Protein AF-A0A959EZW5-F1 (afdb_monomer)

pLDDT: mean 83.93, std 15.07, range [25.44, 98.38]

Sequence (424 aa):
MQKSFFSDKIDLNIELDPSTSFPLYSEQEKILELVMNYLPLPYSISEFGCGKKCSLIIKKLIDLGIPAYALERGMIIERDLSPEALRQTNPQKRPHALTVENVLYHHLDLDDEMLRALLKEAGITVNAQRKVIRTGSYRVSNGKTNQFVQARSHIFTLVYFWDPKAEEVKQLVIDPTLDRDEFFHLSQLRKYLQSSESLIFTAPLLGEFRLDEAFLTEAQYKSFRRLTGHEHLSELSPEDHRSFVRRLTGAAEDGIGDPQTWTYANNLPPRNKELYSFLKIQTGAGNPFSAWVHEIIEARVNLQEERILPLIARIRQKEQEINLRQLIRMDARWAEEKLKPLKR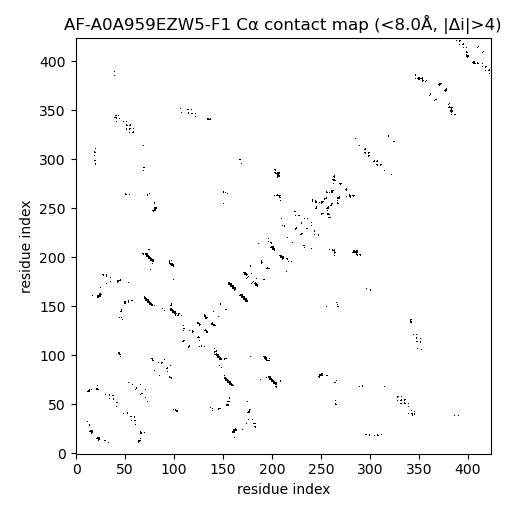LVNVLSTSISTRELADRLRNDERLYEHIQHKRGLNLLYGFSFRLRERIETLARISRNEQGEIDAAALNPRYIQATIECIK

Structure (mmCIF, N/CA/C/O backbone):
data_AF-A0A959EZW5-F1
#
_entry.id   AF-A0A959EZW5-F1
#
loop_
_atom_site.group_PDB
_atom_site.id
_atom_site.type_symbol
_atom_site.label_atom_id
_atom_site.label_alt_id
_atom_site.label_comp_id
_atom_site.label_asym_id
_atom_site.label_entity_id
_atom_site.label_seq_id
_atom_site.pdbx_PDB_ins_code
_atom_site.Cartn_x
_atom_site.Cartn_y
_atom_site.Cartn_z
_atom_site.occupancy
_atom_site.B_iso_or_equiv
_atom_site.auth_seq_id
_atom_site.auth_comp_id
_atom_site.auth_asym_id
_atom_site.auth_atom_id
_atom_site.pdbx_PDB_model_num
ATOM 1 N N . MET A 1 1 ? -28.748 18.783 -35.665 1.00 33.06 1 MET A N 1
ATOM 2 C CA . MET A 1 1 ? -28.736 18.666 -34.192 1.00 33.06 1 MET A CA 1
ATOM 3 C C . MET A 1 1 ? -27.435 17.968 -33.800 1.00 33.06 1 MET A C 1
ATOM 5 O O . MET A 1 1 ? -27.358 16.747 -33.843 1.00 33.06 1 MET A O 1
ATOM 9 N N . GLN A 1 2 ? -26.364 18.740 -33.592 1.00 25.70 2 GLN A N 1
ATOM 10 C CA . GLN A 1 2 ? -25.048 18.214 -33.216 1.00 25.70 2 GLN A CA 1
ATOM 11 C C . GLN A 1 2 ? -25.128 17.713 -31.772 1.00 25.70 2 GLN A C 1
ATOM 13 O O . GLN A 1 2 ? -25.297 18.509 -30.851 1.00 25.70 2 GLN A O 1
ATOM 18 N N . LYS A 1 3 ? -25.053 16.394 -31.574 1.00 25.44 3 LYS A N 1
ATOM 19 C CA . LYS A 1 3 ? -24.795 15.837 -30.246 1.00 25.44 3 LYS A CA 1
ATOM 20 C C . LYS A 1 3 ? -23.375 16.245 -29.856 1.00 25.44 3 LYS A C 1
ATOM 22 O O . LYS A 1 3 ? -22.434 15.993 -30.600 1.00 25.44 3 LYS A O 1
ATOM 27 N N . SER A 1 4 ? -23.246 16.921 -28.721 1.00 28.03 4 SER A N 1
ATOM 28 C CA . SER A 1 4 ? -21.967 17.178 -28.066 1.00 28.03 4 SER A CA 1
ATOM 29 C C . SER A 1 4 ? -21.317 15.832 -27.729 1.00 28.03 4 SER A C 1
ATOM 31 O O . SER A 1 4 ? -21.804 15.117 -26.860 1.00 28.03 4 SER A O 1
ATOM 33 N N . PHE A 1 5 ? -20.258 15.468 -28.454 1.00 31.81 5 PHE A N 1
ATOM 34 C CA . PHE A 1 5 ? -19.507 14.215 -28.281 1.00 31.81 5 PHE A CA 1
ATOM 35 C C . PHE A 1 5 ? -18.398 14.309 -27.211 1.00 31.81 5 PHE A C 1
ATOM 37 O O . PHE A 1 5 ? -17.643 13.363 -27.024 1.00 31.81 5 PHE A O 1
ATOM 44 N N . PHE A 1 6 ? -18.312 15.425 -26.479 1.00 29.98 6 PHE A N 1
ATOM 45 C CA . PHE A 1 6 ? -17.397 15.615 -25.348 1.00 29.98 6 PHE A CA 1
ATOM 46 C C . PHE A 1 6 ? -18.208 15.725 -24.053 1.00 29.98 6 PHE A C 1
ATOM 48 O O . PHE A 1 6 ? -18.435 16.822 -23.545 1.00 29.98 6 PHE A O 1
ATOM 55 N N . SER A 1 7 ? -18.712 14.593 -23.559 1.00 31.48 7 SER A N 1
ATOM 56 C CA . SER A 1 7 ? -19.581 14.539 -22.374 1.00 31.48 7 SER A CA 1
ATOM 57 C C . SER A 1 7 ? -18.987 13.796 -21.180 1.00 31.48 7 SER A C 1
ATOM 59 O O . SER A 1 7 ? -19.666 13.716 -20.169 1.00 31.48 7 SER A O 1
ATOM 61 N N . ASP A 1 8 ? -17.740 13.335 -21.219 1.00 36.16 8 ASP A N 1
ATOM 62 C CA . ASP A 1 8 ? -17.118 12.739 -20.032 1.00 36.16 8 ASP A CA 1
ATOM 63 C C . ASP A 1 8 ? -15.983 13.646 -19.563 1.00 36.16 8 ASP A C 1
ATOM 65 O O . ASP A 1 8 ? -14.794 13.359 -19.707 1.00 36.16 8 ASP A O 1
ATOM 69 N N . LYS A 1 9 ? -16.351 14.813 -19.018 1.00 40.12 9 LYS A N 1
ATOM 70 C CA . LYS A 1 9 ? -15.441 15.480 -18.083 1.00 40.12 9 LYS A CA 1
ATOM 71 C C . LYS A 1 9 ? -15.252 14.491 -16.940 1.00 40.12 9 LYS A C 1
ATOM 73 O O . LYS A 1 9 ? -16.234 14.154 -16.289 1.00 40.12 9 LYS A O 1
ATOM 78 N N . ILE A 1 10 ? -14.019 14.036 -16.717 1.00 49.53 10 ILE A N 1
ATOM 79 C CA . ILE A 1 10 ? -13.673 13.296 -15.503 1.00 49.53 10 ILE A CA 1
ATOM 80 C C . ILE A 1 10 ? -14.078 14.194 -14.335 1.00 49.53 10 ILE A C 1
ATOM 82 O O . ILE A 1 10 ? -13.431 15.210 -14.074 1.00 49.53 10 ILE A O 1
ATOM 86 N N . ASP A 1 11 ? -15.191 13.857 -13.694 1.00 58.31 11 ASP A N 1
ATOM 87 C CA . ASP A 1 11 ? -15.604 14.505 -12.469 1.00 58.31 11 ASP A CA 1
ATOM 88 C C . ASP A 1 11 ? -14.568 14.154 -11.401 1.00 58.31 11 ASP A C 1
ATOM 90 O O . ASP A 1 11 ? -14.291 12.986 -11.131 1.00 58.31 11 ASP A O 1
ATOM 94 N N . LEU A 1 12 ? -13.920 15.183 -10.864 1.00 69.25 12 LEU A N 1
ATOM 95 C CA . LEU A 1 12 ? -12.853 15.029 -9.881 1.00 69.25 12 LEU A CA 1
ATOM 96 C C . LEU A 1 12 ? -13.401 14.921 -8.455 1.00 69.25 12 LEU A C 1
ATOM 98 O O . LEU A 1 12 ? -12.624 14.639 -7.544 1.00 69.25 12 LEU A O 1
ATOM 102 N N . ASN A 1 13 ? -14.700 15.157 -8.257 1.00 82.56 13 ASN A N 1
ATOM 103 C CA . ASN A 1 13 ? -15.317 15.126 -6.941 1.00 82.56 13 ASN A CA 1
ATOM 104 C C . ASN A 1 13 ? -15.636 13.686 -6.550 1.00 82.56 13 ASN A C 1
ATOM 106 O O . ASN A 1 13 ? -16.373 13.009 -7.252 1.00 82.56 13 ASN A O 1
ATOM 110 N N . ILE A 1 14 ? -15.098 13.214 -5.432 1.00 91.00 14 ILE A N 1
ATOM 111 C CA . ILE A 1 14 ? -15.492 11.930 -4.849 1.00 91.00 14 ILE A CA 1
ATOM 112 C C . ILE A 1 14 ? -16.666 12.175 -3.908 1.00 91.00 14 ILE A C 1
ATOM 114 O O . ILE A 1 14 ? -16.575 13.034 -3.029 1.00 91.00 14 ILE A O 1
ATOM 118 N N . GLU A 1 15 ? -17.758 11.435 -4.087 1.00 95.38 15 GLU A N 1
ATOM 119 C CA . GLU A 1 15 ? -18.887 11.499 -3.159 1.00 95.38 15 GLU A CA 1
ATOM 120 C C . GLU A 1 15 ? -18.533 10.844 -1.817 1.00 95.38 15 GLU A C 1
ATOM 122 O O . GLU A 1 15 ? -17.960 9.751 -1.758 1.00 95.38 15 GLU A O 1
ATOM 127 N N . LEU A 1 16 ? -18.877 11.530 -0.727 1.00 96.56 16 LEU A N 1
ATOM 128 C CA . LEU A 1 16 ? -18.594 11.104 0.641 1.00 96.56 16 LEU A CA 1
ATOM 129 C C . LEU A 1 16 ? -19.902 10.937 1.418 1.00 96.56 16 LEU A C 1
ATOM 131 O O . LEU A 1 16 ? -20.840 11.715 1.242 1.00 96.56 16 LEU A O 1
ATOM 135 N N . ASP A 1 17 ? -19.935 9.967 2.327 1.00 96.44 17 ASP A N 1
ATOM 136 C CA . ASP A 1 17 ? -20.990 9.841 3.325 1.00 96.44 17 ASP A CA 1
ATOM 137 C C . ASP A 1 17 ? -21.029 11.111 4.197 1.00 96.44 17 ASP A C 1
ATOM 139 O O . ASP A 1 17 ? -20.001 11.504 4.755 1.00 96.44 17 ASP A O 1
ATOM 143 N N . PRO A 1 18 ? -22.185 11.780 4.337 1.00 93.31 18 PRO A N 1
ATOM 144 C CA . PRO A 1 18 ? -22.266 13.066 5.027 1.00 93.31 18 PRO A CA 1
ATOM 145 C C . PRO A 1 18 ? -21.940 12.974 6.523 1.00 93.31 18 PRO A C 1
ATOM 147 O O . PRO A 1 18 ? -21.460 13.952 7.098 1.00 93.31 18 PRO A O 1
ATOM 150 N N . SER A 1 19 ? -22.174 11.819 7.150 1.00 93.25 19 SER A N 1
ATOM 151 C CA . SER A 1 19 ? -21.991 11.636 8.590 1.00 93.25 19 SER A CA 1
ATOM 152 C C . SER A 1 19 ? -20.523 11.339 8.920 1.00 93.25 19 SER A C 1
ATOM 154 O O . SER A 1 19 ? -19.925 12.004 9.763 1.00 93.25 19 SER A O 1
ATOM 156 N N . THR A 1 20 ? -19.914 10.378 8.222 1.00 95.06 20 THR A N 1
ATOM 157 C CA . THR A 1 20 ? -18.547 9.889 8.489 1.00 95.06 20 THR A CA 1
ATOM 158 C C . THR A 1 20 ? -17.473 10.518 7.607 1.00 95.06 20 THR A C 1
ATOM 160 O O . THR A 1 20 ? -16.292 10.405 7.913 1.00 95.06 20 THR A O 1
ATOM 163 N N . SER A 1 21 ? -17.857 11.174 6.508 1.00 95.25 21 SER A N 1
ATOM 164 C CA . SER A 1 21 ? -16.968 11.608 5.418 1.00 95.25 21 SER A CA 1
ATOM 165 C C . SER A 1 21 ? -16.173 10.481 4.738 1.00 95.25 21 SER A C 1
ATOM 167 O O . SER A 1 21 ? -15.229 10.771 3.999 1.00 95.25 21 SER A O 1
ATOM 169 N N . PHE A 1 22 ? -16.519 9.208 4.956 1.00 97.75 22 PHE A N 1
ATOM 170 C CA . PHE A 1 22 ? -15.940 8.112 4.179 1.00 97.75 22 PHE A CA 1
ATOM 171 C C . PHE A 1 22 ? -16.402 8.185 2.724 1.00 97.75 22 PHE A C 1
ATOM 173 O O . PHE A 1 22 ? -17.552 8.548 2.479 1.00 97.75 22 PHE A O 1
ATOM 180 N N . PRO A 1 23 ? -15.551 7.839 1.743 1.00 98.00 23 PRO A N 1
ATOM 181 C CA . PRO A 1 23 ? -16.001 7.699 0.366 1.00 98.00 23 PRO A CA 1
ATOM 182 C C . PRO A 1 23 ? -17.133 6.674 0.267 1.00 98.00 23 PRO A C 1
ATOM 184 O O . PRO A 1 23 ? -17.123 5.650 0.955 1.00 98.00 23 PRO A O 1
ATOM 187 N N . LEU A 1 24 ? -18.111 6.939 -0.597 1.00 97.94 24 LEU A N 1
ATOM 188 C CA . LEU A 1 24 ? -19.165 5.965 -0.871 1.00 97.94 24 LEU A CA 1
ATOM 189 C C . LEU A 1 24 ? -18.590 4.765 -1.628 1.00 97.94 24 LEU A C 1
ATOM 191 O O . LEU A 1 24 ? -17.743 4.921 -2.508 1.00 97.94 24 LEU A O 1
ATOM 195 N N . TYR A 1 25 ? -19.070 3.559 -1.324 1.00 97.75 25 TYR A N 1
ATOM 196 C CA . TYR A 1 25 ? -18.604 2.328 -1.974 1.00 97.75 25 TYR A CA 1
ATOM 197 C C . TYR A 1 25 ? -18.788 2.352 -3.504 1.00 97.75 25 TYR A C 1
ATOM 199 O O . TYR A 1 25 ? -17.965 1.810 -4.242 1.00 97.75 25 TYR A O 1
ATOM 207 N N . SER A 1 26 ? -19.807 3.062 -4.004 1.00 96.19 26 SER A N 1
ATOM 208 C CA . SER A 1 26 ? -20.025 3.291 -5.439 1.00 96.19 26 SER A CA 1
ATOM 209 C C . SER A 1 26 ? -18.895 4.062 -6.133 1.00 96.19 26 SER A C 1
ATOM 211 O O . SER A 1 26 ? -18.744 3.942 -7.345 1.00 96.19 26 SER A O 1
ATOM 213 N N . GLU A 1 27 ? -18.072 4.807 -5.390 1.00 95.56 27 GLU A N 1
ATOM 214 C CA . GLU A 1 27 ? -16.983 5.623 -5.941 1.00 95.56 27 GLU A CA 1
ATOM 215 C C . GLU A 1 27 ? -15.679 4.835 -6.160 1.00 95.56 27 GLU A C 1
ATOM 217 O O . GLU A 1 27 ? -14.708 5.391 -6.677 1.00 95.56 27 GLU A O 1
ATOM 222 N N . GLN A 1 28 ? -15.617 3.547 -5.790 1.00 94.75 28 GLN A N 1
ATOM 223 C CA . GLN A 1 28 ? -14.379 2.754 -5.844 1.00 94.75 28 GLN A CA 1
ATOM 224 C C . GLN A 1 28 ? -13.727 2.743 -7.240 1.00 94.75 28 GLN A C 1
ATOM 226 O O . GLN A 1 28 ? -12.528 2.995 -7.366 1.00 94.75 28 GLN A O 1
ATOM 231 N N . GLU A 1 29 ? -14.506 2.535 -8.307 1.00 90.38 29 GLU A N 1
ATOM 232 C CA . GLU A 1 29 ? -13.980 2.479 -9.679 1.00 90.38 29 GLU A CA 1
ATOM 233 C C . GLU A 1 29 ? -13.438 3.842 -10.128 1.00 90.38 29 GLU A C 1
ATOM 235 O O . GLU A 1 29 ? -12.368 3.931 -10.736 1.00 90.38 29 GLU A O 1
ATOM 240 N N . LYS A 1 30 ? -14.140 4.922 -9.766 1.00 87.81 30 LYS A N 1
ATOM 241 C CA . LYS A 1 30 ? -13.741 6.304 -10.057 1.00 87.81 30 LYS A CA 1
ATOM 242 C C . LYS A 1 30 ? -12.444 6.664 -9.337 1.00 87.81 30 LYS A C 1
ATOM 244 O O . LYS A 1 30 ? -11.526 7.219 -9.945 1.00 87.81 30 LYS A O 1
ATOM 249 N N . ILE A 1 31 ? -12.330 6.313 -8.054 1.00 91.00 31 ILE A N 1
ATOM 250 C CA . ILE A 1 31 ? -11.112 6.528 -7.265 1.00 91.00 31 ILE A CA 1
ATOM 251 C C . ILE A 1 31 ? -9.948 5.743 -7.864 1.00 91.00 31 ILE A C 1
ATOM 253 O O . ILE A 1 31 ? -8.863 6.308 -7.995 1.00 91.00 31 ILE A O 1
ATOM 257 N N . LEU A 1 32 ? -10.150 4.482 -8.260 1.00 88.38 32 LEU A N 1
ATOM 258 C CA . LEU A 1 32 ? -9.106 3.673 -8.892 1.00 88.38 32 LEU A CA 1
ATOM 259 C C . LEU A 1 32 ? -8.664 4.262 -10.234 1.00 88.38 32 LEU A C 1
ATOM 261 O O . LEU A 1 32 ? -7.474 4.295 -10.538 1.00 88.38 32 LEU A O 1
ATOM 265 N N . GLU A 1 33 ? -9.591 4.787 -11.028 1.00 79.81 33 GLU A N 1
ATOM 266 C CA . GLU A 1 33 ? -9.261 5.447 -12.286 1.00 79.81 33 GLU A CA 1
ATOM 267 C C . GLU A 1 33 ? -8.431 6.722 -12.059 1.00 79.81 33 GLU A C 1
ATOM 269 O O . GLU A 1 33 ? -7.393 6.921 -12.694 1.00 79.81 33 GLU A O 1
ATOM 274 N N . LEU A 1 34 ? -8.822 7.573 -11.107 1.00 80.81 34 LEU A N 1
ATOM 275 C CA . LEU A 1 34 ? -8.074 8.783 -10.733 1.00 80.81 34 LEU A CA 1
ATOM 276 C C . LEU A 1 34 ? -6.707 8.450 -10.117 1.00 80.81 34 LEU A C 1
ATOM 278 O O . LEU A 1 34 ? -5.702 9.088 -10.448 1.00 80.81 34 LEU A O 1
ATOM 282 N N . VAL A 1 35 ? -6.709 7.426 -9.265 1.00 81.94 35 VAL A N 1
ATOM 283 C CA . VAL A 1 35 ? -5.657 6.454 -8.968 1.00 81.94 35 VAL A CA 1
ATOM 284 C C . VAL A 1 35 ? -4.526 6.344 -9.992 1.00 81.94 35 VAL A C 1
ATOM 286 O O . VAL A 1 35 ? -3.445 6.942 -9.923 1.00 81.94 35 VAL A O 1
ATOM 289 N N . MET A 1 36 ? -4.872 5.524 -10.978 1.00 77.12 36 MET A N 1
ATOM 290 C CA . MET A 1 36 ? -4.064 5.001 -12.066 1.00 77.12 36 MET A CA 1
ATOM 291 C C . MET A 1 36 ? -3.732 6.045 -13.115 1.00 77.12 36 MET A C 1
ATOM 293 O O . MET A 1 36 ? -2.694 5.961 -13.776 1.00 77.12 36 MET A O 1
ATOM 297 N N . ASN A 1 37 ? -4.579 7.065 -13.229 1.00 68.50 37 ASN A N 1
ATOM 298 C CA . ASN A 1 37 ? -4.253 8.253 -13.979 1.00 68.50 37 ASN A CA 1
ATOM 299 C C . ASN A 1 37 ? -3.119 8.991 -13.263 1.00 68.50 37 ASN A C 1
ATOM 301 O O . ASN A 1 37 ? -2.051 9.160 -13.841 1.00 68.50 37 ASN A O 1
ATOM 305 N N . TYR A 1 38 ? -3.310 9.425 -12.014 1.00 63.53 38 TYR A N 1
ATOM 306 C CA . TYR A 1 38 ? -2.389 10.367 -11.368 1.00 63.53 38 TYR A CA 1
ATOM 307 C C . TYR A 1 38 ? -1.029 9.809 -11.011 1.00 63.53 38 TYR A C 1
ATOM 309 O O . TYR A 1 38 ? -0.089 10.579 -10.852 1.00 63.53 38 TYR A O 1
ATOM 317 N N . LEU A 1 39 ? -0.922 8.505 -10.828 1.00 64.44 39 LEU A N 1
ATOM 318 C CA . LEU A 1 39 ? 0.314 7.913 -10.379 1.00 64.44 39 LEU A CA 1
ATOM 319 C C . LEU A 1 39 ? 1.052 7.351 -11.590 1.00 64.44 39 LEU A C 1
ATOM 321 O O . LEU A 1 39 ? 0.740 6.240 -12.018 1.00 64.44 39 LEU A O 1
ATOM 325 N N . PRO A 1 40 ? 2.052 8.082 -12.130 1.00 53.28 40 PRO A N 1
ATOM 326 C CA . PRO A 1 40 ? 2.777 7.719 -13.336 1.00 53.28 40 PRO A CA 1
ATOM 327 C C . PRO A 1 40 ? 3.797 6.585 -13.078 1.00 53.28 40 PRO A C 1
ATOM 329 O O . PRO A 1 40 ? 4.939 6.640 -13.505 1.00 53.28 40 PRO A O 1
ATOM 332 N N . LEU A 1 41 ? 3.342 5.527 -12.414 1.00 51.31 41 LEU A N 1
ATOM 333 C CA . LEU A 1 41 ? 3.893 4.185 -12.297 1.00 51.31 41 LEU A CA 1
ATOM 334 C C . LEU A 1 41 ? 5.251 4.020 -11.603 1.00 51.31 41 LEU A C 1
ATOM 336 O O . LEU A 1 41 ? 6.329 4.350 -12.096 1.00 51.31 41 LEU A O 1
ATOM 340 N N . PRO A 1 42 ? 5.189 3.239 -10.521 1.00 49.94 42 PRO A N 1
ATOM 341 C CA . PRO A 1 42 ? 5.979 2.019 -10.468 1.00 49.94 42 PRO A CA 1
ATOM 342 C C . PRO A 1 42 ? 5.102 0.782 -10.203 1.00 49.94 42 PRO A C 1
ATOM 344 O O . PRO A 1 42 ? 5.593 -0.220 -9.682 1.00 49.94 42 PRO A O 1
ATOM 347 N N . TYR A 1 43 ? 3.808 0.820 -10.548 1.00 55.72 43 TYR A N 1
ATOM 348 C CA . TYR A 1 43 ? 2.887 -0.265 -10.193 1.00 55.72 43 TYR A CA 1
ATOM 349 C C . TYR A 1 43 ? 3.172 -1.589 -10.891 1.00 55.72 43 TYR A C 1
ATOM 351 O O . TYR A 1 43 ? 3.011 -2.636 -10.287 1.00 55.72 43 TYR A O 1
ATOM 359 N N . SER A 1 44 ? 3.719 -1.575 -12.105 1.00 58.22 44 SER A N 1
ATOM 360 C CA . SER A 1 44 ? 4.083 -2.813 -12.799 1.00 58.22 44 SER A CA 1
ATOM 361 C C . SER A 1 44 ? 5.266 -3.563 -12.186 1.00 58.22 44 SER A C 1
ATOM 363 O O . SER A 1 44 ? 5.380 -4.769 -12.372 1.00 58.22 44 SER A O 1
ATOM 365 N N . ILE A 1 45 ? 6.147 -2.878 -11.451 1.00 74.12 45 ILE A N 1
ATOM 366 C CA . ILE A 1 45 ? 7.364 -3.486 -10.901 1.00 74.12 45 ILE A CA 1
ATOM 367 C C . ILE A 1 45 ? 7.126 -3.824 -9.435 1.00 74.12 45 ILE A C 1
ATOM 369 O O . ILE A 1 45 ? 7.417 -3.019 -8.550 1.00 74.12 45 ILE A O 1
ATOM 373 N N . SER A 1 46 ? 6.602 -5.013 -9.162 1.00 78.44 46 SER A N 1
ATOM 374 C CA . SER A 1 46 ? 6.307 -5.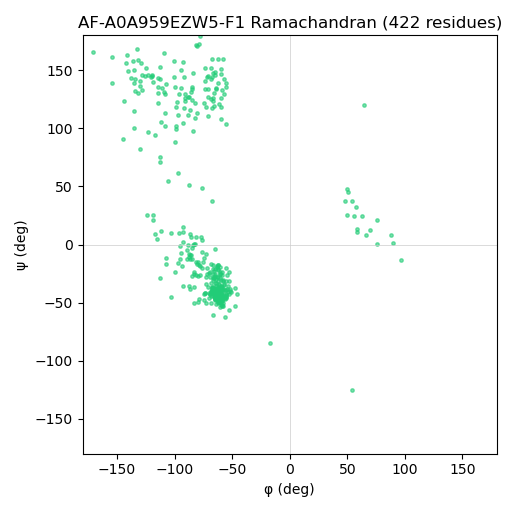462 -7.797 1.00 78.44 46 SER A CA 1
ATOM 375 C C . SER A 1 46 ? 7.550 -5.627 -6.909 1.00 78.44 46 SER A C 1
ATOM 377 O O . SER A 1 46 ? 7.456 -5.433 -5.704 1.00 78.44 46 SER A O 1
ATOM 379 N N . GLU A 1 47 ? 8.736 -5.863 -7.484 1.00 75.38 47 GLU A N 1
ATOM 380 C CA . GLU A 1 47 ? 9.980 -6.141 -6.738 1.00 75.38 47 GLU A CA 1
ATOM 381 C C . GLU A 1 47 ? 10.427 -5.040 -5.763 1.00 75.38 47 GLU A C 1
ATOM 383 O O . GLU A 1 47 ? 11.148 -5.319 -4.803 1.00 75.38 47 GLU A O 1
ATOM 388 N N . PHE A 1 48 ? 10.058 -3.778 -6.009 1.00 80.12 48 PHE A N 1
ATOM 389 C CA . PHE A 1 48 ? 10.613 -2.653 -5.261 1.00 80.12 48 PHE A CA 1
ATOM 390 C C . PHE A 1 48 ? 9.591 -1.575 -4.923 1.00 80.12 48 PHE A C 1
ATOM 392 O O . PHE A 1 48 ? 8.684 -1.255 -5.691 1.00 80.12 48 PHE A O 1
ATOM 399 N N . GLY A 1 49 ? 9.838 -0.919 -3.788 1.00 84.19 49 GLY A N 1
ATOM 400 C CA . GLY A 1 49 ? 9.244 0.374 -3.472 1.00 84.19 49 GLY A CA 1
ATOM 401 C C . GLY A 1 49 ? 7.778 0.337 -3.053 1.00 84.19 49 GLY A C 1
ATOM 402 O O . GLY A 1 49 ? 7.145 1.381 -3.138 1.00 84.19 49 GLY A O 1
ATOM 403 N N . CYS A 1 50 ? 7.251 -0.797 -2.583 1.00 88.88 50 CYS A N 1
ATOM 404 C CA . CYS A 1 50 ? 5.878 -0.928 -2.072 1.00 88.88 50 CYS A CA 1
ATOM 405 C C . CYS A 1 50 ? 5.500 0.196 -1.086 1.00 88.88 50 CYS A C 1
ATOM 407 O O . CYS A 1 50 ? 4.584 0.966 -1.358 1.00 88.88 50 CYS A O 1
ATOM 409 N N . GLY A 1 51 ? 6.304 0.434 -0.041 1.00 90.06 51 GLY A N 1
ATOM 410 C CA . GLY A 1 51 ? 6.042 1.521 0.917 1.00 90.06 51 GLY A CA 1
ATOM 411 C C . GLY A 1 51 ? 6.072 2.929 0.303 1.00 90.06 51 GLY A C 1
ATOM 412 O O . GLY A 1 51 ? 5.319 3.805 0.724 1.00 90.06 51 GLY A O 1
ATOM 413 N N . LYS A 1 52 ? 6.890 3.144 -0.739 1.00 89.06 52 LYS A N 1
ATOM 414 C CA . LYS A 1 52 ? 6.956 4.420 -1.477 1.00 89.06 52 LYS A CA 1
ATOM 415 C C . LYS A 1 52 ? 5.728 4.616 -2.366 1.00 89.06 52 LYS A C 1
ATOM 417 O O . LYS A 1 52 ? 5.187 5.713 -2.410 1.00 89.06 52 LYS A O 1
ATOM 422 N N . LYS A 1 53 ? 5.275 3.558 -3.044 1.00 88.69 53 LYS A N 1
ATOM 423 C CA . LYS A 1 53 ? 4.035 3.557 -3.836 1.00 88.69 53 LYS A CA 1
ATOM 424 C C . LYS A 1 53 ? 2.830 3.852 -2.956 1.00 88.69 53 LYS A C 1
ATOM 426 O O . LYS A 1 53 ? 2.053 4.734 -3.291 1.00 88.69 53 LYS A O 1
ATOM 431 N N . CYS A 1 54 ? 2.752 3.199 -1.799 1.00 92.69 54 CYS A N 1
ATOM 432 C CA . CYS A 1 54 ? 1.736 3.465 -0.790 1.00 92.69 54 CYS A CA 1
ATOM 433 C C . CYS A 1 54 ? 1.727 4.950 -0.370 1.00 92.69 54 CYS A C 1
ATOM 435 O O . CYS A 1 54 ? 0.675 5.579 -0.404 1.00 92.69 54 CYS A O 1
ATOM 437 N N . SER A 1 55 ? 2.889 5.573 -0.110 1.00 92.56 55 SER A N 1
ATOM 438 C CA . SER A 1 55 ? 2.952 7.023 0.169 1.00 92.56 55 SER A CA 1
ATOM 439 C C . SER A 1 55 ? 2.389 7.892 -0.964 1.00 92.56 55 SER A C 1
ATOM 441 O O . SER A 1 55 ? 1.720 8.889 -0.695 1.00 92.56 55 SER A O 1
ATOM 443 N N . LEU A 1 56 ? 2.653 7.535 -2.226 1.00 90.56 56 LEU A N 1
ATOM 444 C CA . LEU A 1 56 ? 2.127 8.274 -3.375 1.00 90.56 56 LEU A CA 1
ATOM 445 C C . LEU A 1 56 ? 0.607 8.098 -3.524 1.00 90.56 56 LEU A C 1
ATOM 447 O O . LEU A 1 56 ? -0.087 9.086 -3.765 1.00 90.56 56 LEU A O 1
ATOM 451 N N . ILE A 1 57 ? 0.096 6.872 -3.346 1.00 92.50 57 ILE A N 1
ATOM 452 C CA . ILE A 1 57 ? -1.346 6.578 -3.348 1.00 92.50 57 ILE A CA 1
ATOM 453 C C . ILE A 1 57 ? -2.039 7.387 -2.254 1.00 92.50 57 ILE A C 1
ATOM 455 O O . ILE A 1 57 ? -2.961 8.136 -2.555 1.00 92.50 57 ILE A O 1
ATOM 459 N N . ILE A 1 58 ? -1.558 7.310 -1.010 1.00 95.19 58 ILE A N 1
ATOM 460 C CA . ILE A 1 58 ? -2.146 8.023 0.133 1.00 95.19 58 ILE A CA 1
ATOM 461 C C . ILE A 1 58 ? -2.206 9.529 -0.124 1.00 95.19 58 ILE A C 1
ATOM 463 O O . ILE A 1 58 ? -3.255 10.141 0.072 1.00 95.19 58 ILE A O 1
ATOM 467 N N . LYS A 1 59 ? -1.114 10.139 -0.613 1.00 93.31 59 LYS A N 1
ATOM 468 C CA . LYS A 1 59 ? -1.132 11.565 -0.973 1.00 93.31 59 LYS A CA 1
ATOM 469 C C . LYS A 1 59 ? -2.222 11.854 -2.002 1.00 93.31 59 LYS A C 1
ATOM 471 O O . LYS A 1 59 ? -2.939 12.837 -1.854 1.00 93.31 59 LYS A O 1
ATOM 476 N N . LYS A 1 60 ? -2.336 11.026 -3.043 1.00 90.19 60 LYS A N 1
ATOM 477 C CA . LYS A 1 60 ? -3.338 11.236 -4.086 1.00 90.19 60 LYS A CA 1
ATOM 478 C C . LYS A 1 60 ? -4.761 11.106 -3.541 1.00 90.19 60 LYS A C 1
ATOM 480 O O . LYS A 1 60 ? -5.583 11.951 -3.862 1.00 90.19 60 LYS A O 1
ATOM 485 N N . LEU A 1 61 ? -5.043 10.113 -2.703 1.00 94.06 61 LEU A N 1
ATOM 486 C CA . LEU A 1 61 ? -6.361 9.957 -2.079 1.00 94.06 61 LEU A CA 1
ATOM 487 C C . LEU A 1 61 ? -6.728 11.194 -1.239 1.00 94.06 61 LEU A C 1
ATOM 489 O O . LEU A 1 61 ? -7.828 11.720 -1.376 1.00 94.06 61 LEU A O 1
ATOM 493 N N . ILE A 1 62 ? -5.778 11.739 -0.475 1.00 93.44 62 ILE A N 1
ATOM 494 C CA . ILE A 1 62 ? -5.986 12.985 0.283 1.00 93.44 62 ILE A CA 1
ATOM 495 C C . ILE A 1 62 ? -6.201 14.193 -0.635 1.00 93.44 62 ILE A C 1
ATOM 497 O O . ILE A 1 62 ? -7.058 15.031 -0.357 1.00 93.44 62 ILE A O 1
ATOM 501 N N . ASP A 1 63 ? -5.459 14.295 -1.741 1.00 87.56 63 ASP A N 1
ATOM 502 C CA . ASP A 1 63 ? -5.657 15.359 -2.735 1.00 87.56 63 ASP A CA 1
ATOM 503 C C . ASP A 1 63 ? -7.021 15.251 -3.449 1.00 87.56 63 ASP A C 1
ATOM 505 O O . ASP A 1 63 ? -7.509 16.253 -3.968 1.00 87.56 63 ASP A O 1
ATOM 509 N N . LEU A 1 64 ? -7.635 14.060 -3.477 1.00 88.38 64 LEU A N 1
ATOM 510 C CA . LEU A 1 64 ? -9.005 13.828 -3.958 1.00 88.38 64 LEU A CA 1
ATOM 511 C C . LEU A 1 64 ? -10.078 14.144 -2.901 1.00 88.38 64 LEU A C 1
ATOM 513 O O . LEU A 1 64 ? -11.263 13.988 -3.172 1.00 88.38 64 LEU A O 1
ATOM 517 N N . GLY A 1 65 ? -9.682 14.591 -1.707 1.00 91.19 65 GLY A N 1
ATOM 518 C CA . GLY A 1 65 ? -10.603 14.953 -0.631 1.00 91.19 65 GLY A CA 1
ATOM 519 C C . GLY A 1 65 ? -10.965 13.808 0.315 1.00 91.19 65 GLY A C 1
ATOM 520 O O . GLY A 1 65 ? -11.711 14.046 1.262 1.00 91.19 65 GLY A O 1
ATOM 521 N N . ILE A 1 66 ? -10.410 12.605 0.125 1.00 95.56 66 ILE A N 1
ATOM 522 C CA . ILE A 1 66 ? -10.616 11.493 1.061 1.00 95.56 66 ILE A CA 1
ATOM 523 C C . ILE A 1 66 ? -9.908 11.836 2.381 1.00 95.56 66 ILE A C 1
ATOM 525 O O . ILE A 1 66 ? -8.711 12.159 2.369 1.00 95.56 66 ILE A O 1
ATOM 529 N N . PRO A 1 67 ? -10.611 11.810 3.526 1.00 95.69 67 PRO A N 1
ATOM 530 C CA . PRO A 1 67 ? -10.009 12.179 4.796 1.00 95.69 67 PRO A CA 1
ATOM 531 C C . PRO A 1 67 ? -8.934 11.175 5.219 1.00 95.69 67 PRO A C 1
ATOM 533 O O . PRO A 1 67 ? -9.032 9.979 4.957 1.00 95.69 67 PRO A O 1
ATOM 536 N N . ALA A 1 68 ? -7.903 11.655 5.913 1.00 95.88 68 ALA A N 1
ATOM 537 C CA . ALA A 1 68 ? -6.737 10.839 6.237 1.00 95.88 68 ALA A CA 1
ATOM 538 C C . ALA A 1 68 ? -7.062 9.683 7.200 1.00 95.88 68 ALA A C 1
ATOM 540 O O . ALA A 1 68 ? -6.434 8.634 7.119 1.00 95.88 68 ALA A O 1
ATOM 541 N N . TYR A 1 69 ? -8.070 9.846 8.059 1.00 96.19 69 TYR A N 1
ATOM 542 C CA . TYR A 1 69 ? -8.566 8.790 8.947 1.00 96.19 69 TYR A CA 1
ATOM 543 C C . TYR A 1 69 ? -9.400 7.706 8.244 1.00 96.19 69 TYR A C 1
ATOM 545 O O . TYR A 1 69 ? -9.642 6.663 8.837 1.00 96.19 69 TYR A O 1
ATOM 553 N N . ALA A 1 70 ? -9.813 7.913 6.988 1.00 97.62 70 ALA A N 1
ATOM 554 C CA . ALA A 1 70 ? -10.394 6.855 6.154 1.00 97.62 70 ALA A CA 1
ATOM 555 C C . ALA A 1 70 ? -9.320 5.991 5.474 1.00 97.62 70 ALA A C 1
ATOM 557 O O . ALA A 1 70 ? -9.648 5.094 4.697 1.00 97.62 70 ALA A O 1
ATOM 558 N N . LEU A 1 71 ? -8.041 6.289 5.719 1.00 98.25 71 LEU A N 1
ATOM 559 C CA . LEU A 1 71 ? -6.906 5.652 5.074 1.00 98.25 71 LEU A CA 1
ATOM 560 C C . LEU A 1 71 ? -6.033 4.947 6.103 1.00 98.25 71 LEU A C 1
ATOM 562 O O . LEU A 1 71 ? -5.709 5.482 7.164 1.00 98.25 71 LEU A O 1
ATOM 566 N N . GLU A 1 72 ? -5.556 3.775 5.721 1.00 97.38 72 GLU A N 1
ATOM 567 C CA . GLU A 1 72 ? -4.617 2.995 6.510 1.00 97.38 72 GLU A CA 1
ATOM 568 C C . GLU A 1 72 ? -3.453 2.513 5.650 1.00 97.38 72 GLU A C 1
ATOM 570 O O . GLU A 1 72 ? -3.523 2.416 4.418 1.00 97.38 72 GLU A O 1
ATOM 575 N N . ARG A 1 73 ? -2.351 2.196 6.327 1.00 97.06 73 ARG A N 1
ATOM 576 C CA . ARG A 1 73 ? -1.267 1.409 5.752 1.00 97.06 73 ARG A CA 1
ATOM 577 C C . ARG A 1 73 ? -1.421 -0.019 6.222 1.00 97.06 73 ARG A C 1
ATOM 579 O O . ARG A 1 73 ? -1.601 -0.272 7.407 1.00 97.06 73 ARG A O 1
ATOM 586 N N . GLY A 1 74 ? -1.267 -0.948 5.297 1.00 96.94 74 GLY A N 1
ATOM 587 C CA . GLY A 1 74 ? -1.159 -2.356 5.618 1.00 96.94 74 GLY A CA 1
ATOM 588 C C . GLY A 1 74 ? 0.224 -2.899 5.301 1.00 96.94 74 GLY A C 1
ATOM 589 O O . GLY A 1 74 ? 0.931 -2.394 4.425 1.00 96.94 74 GLY A O 1
ATOM 590 N N . MET A 1 75 ? 0.613 -3.938 6.026 1.00 97.00 75 MET A N 1
ATOM 591 C CA . MET A 1 75 ? 1.828 -4.695 5.792 1.00 97.00 75 MET A CA 1
ATOM 592 C C . MET A 1 75 ? 1.522 -6.182 5.869 1.00 97.00 75 MET A C 1
ATOM 594 O O . MET A 1 75 ? 0.915 -6.650 6.821 1.00 97.00 75 MET A O 1
ATOM 598 N N . ILE A 1 76 ? 1.986 -6.945 4.891 1.00 96.38 76 ILE A N 1
ATOM 599 C CA . ILE A 1 76 ? 1.955 -8.405 4.934 1.00 96.38 76 ILE A CA 1
ATOM 600 C C . ILE A 1 76 ? 3.386 -8.919 4.975 1.00 96.38 76 ILE A C 1
ATOM 602 O O . ILE A 1 76 ? 4.211 -8.461 4.187 1.00 96.38 76 ILE A O 1
ATOM 606 N N . ILE A 1 77 ? 3.697 -9.819 5.909 1.00 95.44 77 ILE A N 1
ATOM 607 C CA . ILE A 1 77 ? 5.057 -10.335 6.139 1.00 95.44 77 ILE A CA 1
ATOM 608 C C . ILE A 1 77 ? 5.101 -11.860 6.057 1.00 95.44 77 ILE A C 1
ATOM 610 O O . ILE A 1 77 ? 4.116 -12.545 6.344 1.00 95.44 77 ILE A O 1
ATOM 614 N N . GLU A 1 78 ? 6.259 -12.398 5.681 1.00 95.06 78 GLU A N 1
ATOM 615 C CA . GLU A 1 78 ? 6.511 -13.842 5.698 1.00 95.06 78 GLU A CA 1
ATOM 616 C C . GLU A 1 78 ? 6.359 -14.418 7.107 1.00 95.06 78 GLU A C 1
ATOM 618 O O . GLU A 1 78 ? 6.679 -13.767 8.100 1.00 95.06 78 GLU A O 1
ATOM 623 N N . ARG A 1 79 ? 5.887 -15.667 7.179 1.00 93.25 79 ARG A N 1
ATOM 624 C CA . ARG A 1 79 ? 5.688 -16.370 8.451 1.00 93.25 79 ARG A CA 1
ATOM 625 C C . ARG A 1 79 ? 6.991 -16.535 9.231 1.00 93.25 79 ARG A C 1
ATOM 627 O O . ARG A 1 79 ? 6.979 -16.385 10.440 1.00 93.25 79 ARG A O 1
ATOM 634 N N . ASP A 1 80 ? 8.078 -16.895 8.553 1.00 93.44 80 ASP A N 1
ATOM 635 C CA . ASP A 1 80 ? 9.367 -17.206 9.174 1.00 93.44 80 ASP A CA 1
ATOM 636 C C . ASP A 1 80 ? 10.377 -16.096 8.874 1.00 93.44 80 ASP A C 1
ATOM 638 O O . ASP A 1 80 ? 10.777 -15.882 7.726 1.00 93.44 80 ASP A O 1
ATOM 642 N N . LEU A 1 81 ? 10.765 -15.382 9.926 1.00 94.50 81 LEU A N 1
ATOM 643 C CA . LEU A 1 81 ? 11.739 -14.294 9.911 1.00 94.50 81 LEU A CA 1
ATOM 644 C C . LEU A 1 81 ? 12.945 -14.618 10.804 1.00 94.50 81 LEU A C 1
ATOM 646 O O . LEU A 1 81 ? 13.673 -13.709 11.213 1.00 94.50 81 LEU A O 1
ATOM 650 N N . SER A 1 82 ? 13.176 -15.904 11.087 1.00 94.25 82 SER A N 1
ATOM 651 C CA . SER A 1 82 ? 14.359 -16.371 11.809 1.00 94.25 82 SER A CA 1
ATOM 652 C C . SER A 1 82 ? 15.663 -16.004 11.088 1.00 94.25 82 SER A C 1
ATOM 654 O O . SER A 1 82 ? 15.699 -15.918 9.853 1.00 94.25 82 SER A O 1
ATOM 656 N N . PRO A 1 83 ? 16.779 -15.809 11.815 1.00 93.31 83 PRO A N 1
ATOM 657 C CA . PRO A 1 83 ? 18.082 -15.531 11.204 1.00 93.31 83 PRO A CA 1
ATOM 658 C C . PRO A 1 83 ? 18.502 -16.549 10.131 1.00 93.31 83 PRO A C 1
ATOM 660 O O . PRO A 1 83 ? 19.206 -16.204 9.176 1.00 93.31 83 PRO A O 1
ATOM 663 N N . GLU A 1 84 ? 18.091 -17.808 10.267 1.00 92.06 84 GLU A N 1
ATOM 664 C CA . GLU A 1 84 ? 18.303 -18.879 9.292 1.00 92.06 84 GLU A CA 1
ATOM 665 C C . GLU A 1 84 ? 17.487 -18.632 8.015 1.00 92.06 84 GLU A C 1
ATOM 667 O O . GLU A 1 84 ? 18.050 -18.634 6.914 1.00 92.06 84 GLU A O 1
ATOM 672 N N . ALA A 1 85 ? 16.187 -18.350 8.149 1.00 91.44 85 ALA A N 1
ATOM 673 C CA . ALA A 1 85 ? 15.306 -18.054 7.021 1.00 91.44 85 ALA A CA 1
ATOM 674 C C . ALA A 1 85 ? 15.734 -16.784 6.271 1.00 91.44 85 ALA A C 1
ATOM 676 O O . ALA A 1 85 ? 15.747 -16.753 5.036 1.00 91.44 85 ALA A O 1
ATOM 677 N N . LEU A 1 86 ? 16.179 -15.751 6.993 1.00 91.62 86 LEU A N 1
ATOM 678 C CA . LEU A 1 86 ? 16.644 -14.498 6.396 1.00 91.62 86 LEU A CA 1
ATOM 679 C C . LEU A 1 86 ? 17.891 -14.675 5.521 1.00 91.62 86 LEU A C 1
ATOM 681 O O . LEU A 1 86 ? 18.028 -13.957 4.528 1.00 91.62 86 LEU A O 1
ATOM 685 N N . ARG A 1 87 ? 18.751 -15.657 5.822 1.00 91.44 87 ARG A N 1
ATOM 686 C CA . ARG A 1 87 ? 19.922 -16.013 4.999 1.00 91.44 87 ARG A CA 1
ATOM 687 C C . ARG A 1 87 ? 19.556 -16.793 3.731 1.00 91.44 87 ARG A C 1
ATOM 689 O O . ARG A 1 87 ? 20.368 -16.874 2.809 1.00 91.44 87 ARG A O 1
ATOM 696 N N . GLN A 1 88 ? 18.342 -17.336 3.642 1.00 91.50 88 GLN A N 1
ATOM 697 C CA . GLN A 1 88 ? 17.885 -18.093 2.482 1.00 91.50 88 GLN A CA 1
ATOM 698 C C . GLN A 1 88 ? 17.330 -17.176 1.384 1.00 91.50 88 GLN A C 1
ATOM 700 O O . GLN A 1 88 ? 16.394 -16.408 1.592 1.00 91.50 88 GLN A O 1
ATOM 705 N N . THR A 1 89 ? 17.858 -17.274 0.166 1.00 86.94 89 THR A N 1
ATOM 706 C CA . THR A 1 89 ? 17.346 -16.521 -0.997 1.00 86.94 89 THR A CA 1
ATOM 707 C C . THR A 1 89 ? 16.595 -17.405 -1.986 1.00 86.94 89 THR A C 1
ATOM 709 O O . THR A 1 89 ? 15.821 -16.888 -2.787 1.00 86.94 89 THR A O 1
ATOM 712 N N . ASN A 1 90 ? 16.761 -18.730 -1.911 1.00 84.75 90 ASN A N 1
ATOM 713 C CA . ASN A 1 90 ? 16.059 -19.67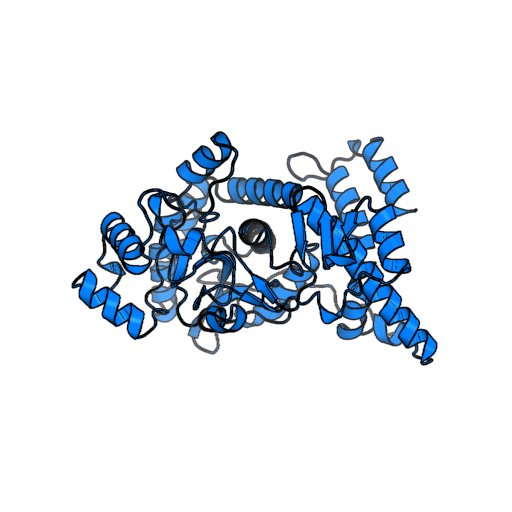0 -2.774 1.00 84.75 90 ASN A CA 1
ATOM 714 C C . ASN A 1 90 ? 14.582 -19.804 -2.341 1.00 84.75 90 ASN A C 1
ATOM 716 O O . ASN A 1 90 ? 14.337 -20.208 -1.200 1.00 84.75 90 ASN A O 1
ATOM 720 N N . PRO A 1 91 ? 13.601 -19.526 -3.223 1.00 75.75 91 PRO A N 1
ATOM 721 C CA . PRO A 1 91 ? 12.175 -19.672 -2.911 1.00 75.75 91 PRO A CA 1
ATOM 722 C C . PRO A 1 91 ? 11.784 -21.100 -2.531 1.00 75.75 91 PRO A C 1
ATOM 724 O O . PRO A 1 91 ? 10.983 -21.290 -1.629 1.00 75.75 91 PRO A O 1
ATOM 727 N N . GLN A 1 92 ? 12.394 -22.114 -3.151 1.00 83.56 92 GLN A N 1
ATOM 728 C CA . GLN A 1 92 ? 12.057 -23.522 -2.900 1.00 83.56 92 GLN A CA 1
ATOM 729 C C . GLN A 1 92 ? 12.421 -23.973 -1.481 1.00 83.56 92 GLN A C 1
ATOM 731 O O . GLN A 1 92 ? 11.945 -24.992 -0.998 1.00 83.56 92 GLN A O 1
ATOM 736 N N . LYS A 1 93 ? 13.283 -23.207 -0.805 1.00 87.38 93 LYS A N 1
ATOM 737 C CA . LYS A 1 93 ? 13.685 -23.430 0.587 1.00 87.38 93 LYS A CA 1
ATOM 738 C C . LYS A 1 93 ? 12.993 -22.459 1.552 1.00 87.38 93 LYS A C 1
ATOM 740 O O . LYS A 1 93 ? 13.389 -22.373 2.707 1.00 87.38 93 LYS A O 1
ATOM 745 N N . ARG A 1 94 ? 12.002 -21.701 1.070 1.00 87.31 94 ARG A N 1
ATOM 746 C CA . ARG A 1 94 ? 11.215 -20.711 1.814 1.00 87.31 94 ARG A CA 1
ATOM 747 C C . ARG A 1 94 ? 9.726 -20.969 1.563 1.00 87.31 94 ARG A C 1
ATOM 749 O O . ARG A 1 94 ? 9.133 -20.311 0.711 1.00 87.31 94 ARG A O 1
ATOM 756 N N . PRO A 1 95 ? 9.113 -21.917 2.290 1.00 81.12 95 PRO A N 1
ATOM 757 C CA . PRO A 1 95 ? 7.766 -22.418 1.992 1.00 81.12 95 PRO A CA 1
ATOM 758 C C . PRO A 1 95 ? 6.655 -21.359 2.089 1.00 81.12 95 PRO A C 1
ATOM 760 O O . PRO A 1 95 ? 5.581 -21.556 1.535 1.00 81.12 95 PRO A O 1
ATOM 763 N N . HIS A 1 96 ? 6.909 -20.234 2.762 1.00 86.75 96 HIS A N 1
ATOM 764 C CA . HIS A 1 96 ? 5.964 -19.120 2.909 1.00 86.75 96 HIS A CA 1
ATOM 765 C C . HIS A 1 96 ? 6.496 -17.812 2.313 1.00 86.75 96 HIS A C 1
ATOM 767 O O . HIS A 1 96 ? 6.114 -16.730 2.765 1.00 86.75 96 HIS A O 1
ATOM 773 N N . ALA A 1 97 ? 7.405 -17.901 1.335 1.00 90.88 97 ALA A N 1
ATOM 774 C CA . ALA A 1 97 ? 7.933 -16.734 0.642 1.00 90.88 97 ALA A CA 1
ATOM 775 C C . ALA A 1 97 ? 6.799 -15.898 0.042 1.00 90.88 97 ALA A C 1
ATOM 777 O O . ALA A 1 97 ? 5.912 -16.437 -0.616 1.00 90.88 97 ALA A O 1
ATOM 778 N N . LEU A 1 98 ? 6.864 -14.576 0.207 1.00 92.75 98 LEU A N 1
ATOM 779 C CA . LEU A 1 98 ? 5.980 -13.688 -0.537 1.00 92.75 98 LEU A CA 1
ATOM 780 C C . LEU A 1 98 ? 6.455 -13.658 -1.986 1.00 92.75 98 LEU A C 1
ATOM 782 O O . LEU A 1 98 ? 7.593 -13.254 -2.276 1.00 92.75 98 LEU A O 1
ATOM 786 N N . THR A 1 99 ? 5.584 -14.099 -2.890 1.00 91.44 99 THR A N 1
ATOM 787 C CA . THR A 1 99 ? 5.864 -14.129 -4.323 1.00 91.44 99 THR A CA 1
ATOM 788 C C . THR A 1 99 ? 4.656 -13.667 -5.114 1.00 91.44 99 THR A C 1
ATOM 790 O O . THR A 1 99 ? 3.525 -13.934 -4.742 1.00 91.44 99 THR A O 1
ATOM 793 N N . VAL A 1 100 ? 4.884 -12.955 -6.207 1.00 89.88 100 VAL A N 1
ATOM 794 C CA . VAL A 1 100 ? 3.807 -12.455 -7.064 1.00 89.88 100 VAL A CA 1
ATOM 795 C C . VAL A 1 100 ? 4.169 -12.702 -8.512 1.00 89.88 100 VAL A C 1
ATOM 797 O O . VAL A 1 100 ? 5.350 -12.719 -8.873 1.00 89.88 100 VAL A O 1
ATOM 800 N N . GLU A 1 101 ? 3.161 -12.890 -9.350 1.00 85.69 101 GLU A N 1
ATOM 801 C CA . GLU A 1 101 ? 3.371 -12.951 -10.785 1.00 85.69 101 GLU A CA 1
ATOM 802 C C . GLU A 1 101 ? 4.006 -11.650 -11.287 1.00 85.69 101 GLU A C 1
ATOM 804 O O . GLU A 1 101 ? 3.621 -10.535 -10.928 1.00 85.69 101 GLU A O 1
ATOM 809 N N . ASN A 1 102 ? 5.040 -11.795 -12.107 1.00 82.62 102 ASN A N 1
ATOM 810 C CA . ASN A 1 102 ? 5.655 -10.660 -12.755 1.00 82.62 102 ASN A CA 1
ATOM 811 C C . ASN A 1 102 ? 4.866 -10.338 -14.017 1.00 82.62 102 ASN A C 1
ATOM 813 O O . ASN A 1 102 ? 5.107 -10.916 -15.075 1.00 82.62 102 ASN A O 1
ATOM 817 N N . VAL A 1 103 ? 3.967 -9.366 -13.914 1.00 74.50 103 VAL A N 1
ATOM 818 C CA . VAL A 1 103 ? 3.177 -8.857 -15.044 1.00 74.50 103 VAL A CA 1
ATOM 819 C C . VAL A 1 103 ? 4.033 -8.443 -16.242 1.00 74.50 103 VAL A C 1
ATOM 821 O O . VAL A 1 103 ? 3.551 -8.438 -17.364 1.00 74.50 103 VAL A O 1
ATOM 824 N N . LEU A 1 104 ? 5.312 -8.110 -16.046 1.00 72.56 104 LEU A N 1
ATOM 825 C CA . LEU A 1 104 ? 6.207 -7.754 -17.143 1.00 72.56 104 LEU A CA 1
ATOM 826 C C . LEU A 1 104 ? 6.776 -8.971 -17.891 1.00 72.56 104 LEU A C 1
ATOM 828 O O . LEU A 1 104 ? 7.246 -8.814 -19.013 1.00 72.56 104 LEU A O 1
ATOM 832 N N . TYR A 1 105 ? 6.717 -10.175 -17.319 1.00 79.25 105 TYR A N 1
ATOM 833 C CA . TYR A 1 105 ? 7.377 -11.362 -17.867 1.00 79.25 105 TYR A CA 1
ATOM 834 C C . TYR A 1 105 ? 6.913 -11.728 -19.278 1.00 79.25 105 TYR A C 1
ATOM 836 O O . TYR A 1 105 ? 7.731 -12.036 -20.141 1.00 79.25 105 TYR A O 1
ATOM 844 N N . HIS A 1 106 ? 5.604 -11.661 -19.525 1.00 72.38 106 HIS A N 1
ATOM 845 C CA . HIS A 1 106 ? 5.014 -12.003 -20.820 1.00 72.38 106 HIS A CA 1
ATOM 846 C C . HIS A 1 106 ? 5.133 -10.884 -21.863 1.00 72.38 106 HIS A C 1
ATOM 848 O O . HIS A 1 106 ? 4.960 -11.136 -23.051 1.00 72.38 106 HIS A O 1
ATOM 854 N N . HIS A 1 107 ? 5.452 -9.662 -21.433 1.00 69.94 107 HIS A N 1
ATOM 855 C CA . HIS A 1 107 ? 5.504 -8.485 -22.304 1.00 69.94 107 HIS A CA 1
ATOM 856 C C . HIS A 1 107 ? 6.932 -8.002 -22.586 1.00 69.94 107 HIS A C 1
ATOM 858 O O . HIS A 1 107 ? 7.138 -7.156 -23.458 1.00 69.94 107 HIS A O 1
ATOM 864 N N . LEU A 1 108 ? 7.928 -8.522 -21.862 1.00 75.25 108 LEU A N 1
ATOM 865 C CA . LEU A 1 108 ? 9.326 -8.143 -22.009 1.00 75.25 108 LEU A CA 1
ATOM 866 C C . LEU A 1 108 ? 10.139 -9.246 -22.670 1.00 75.25 108 LEU A C 1
ATOM 868 O O . LEU A 1 108 ? 10.616 -10.174 -22.015 1.00 75.25 108 LEU A O 1
ATOM 872 N N . ASP A 1 109 ? 10.403 -9.055 -23.957 1.00 81.06 109 ASP A N 1
ATOM 873 C CA . ASP A 1 109 ? 11.507 -9.730 -24.621 1.00 81.06 109 ASP A CA 1
ATOM 874 C C . ASP A 1 109 ? 12.753 -8.840 -24.568 1.00 81.06 109 ASP A C 1
ATOM 876 O O . ASP A 1 109 ? 12.846 -7.839 -25.278 1.00 81.06 109 ASP A O 1
ATOM 880 N N . LEU A 1 110 ? 13.700 -9.189 -23.692 1.00 83.25 110 LEU A N 1
ATOM 881 C CA . LEU A 1 110 ? 14.969 -8.467 -23.562 1.00 83.25 110 LEU A CA 1
ATOM 882 C C . LEU A 1 110 ? 15.920 -8.727 -24.731 1.00 83.25 110 LEU A C 1
ATOM 884 O O . LEU A 1 110 ? 16.951 -8.052 -24.813 1.00 83.25 110 LEU A O 1
ATOM 888 N N . ASP A 1 111 ? 15.583 -9.674 -25.608 1.00 82.75 111 ASP A N 1
ATOM 889 C CA . ASP A 1 111 ? 16.315 -9.906 -26.834 1.00 82.75 111 ASP A CA 1
ATOM 890 C C . ASP A 1 111 ? 15.847 -9.032 -28.009 1.00 82.75 111 ASP A C 1
ATOM 892 O O . ASP A 1 111 ? 16.595 -8.865 -28.972 1.00 82.75 111 ASP A O 1
ATOM 896 N N . ASP A 1 112 ? 14.709 -8.355 -27.901 1.00 84.81 112 ASP A N 1
ATOM 897 C CA . ASP A 1 112 ? 14.212 -7.455 -28.942 1.00 84.81 112 ASP A CA 1
ATOM 898 C C . ASP A 1 112 ? 15.103 -6.210 -29.132 1.00 84.81 112 ASP A C 1
ATOM 900 O O . ASP A 1 112 ? 15.403 -5.469 -28.189 1.00 84.81 112 ASP A O 1
ATOM 904 N N . GLU A 1 113 ? 15.532 -5.969 -30.373 1.00 83.94 113 GLU A N 1
ATOM 905 C CA . GLU A 1 113 ? 16.478 -4.899 -30.713 1.00 83.94 113 GLU A CA 1
ATOM 906 C C . GLU A 1 113 ? 15.910 -3.495 -30.478 1.00 83.94 113 GLU A C 1
ATOM 908 O O . GLU A 1 113 ? 16.625 -2.621 -29.979 1.00 83.94 113 GLU A O 1
ATOM 913 N N . MET A 1 114 ? 14.624 -3.282 -30.774 1.00 83.25 114 MET A N 1
ATOM 914 C CA . MET A 1 114 ? 13.959 -1.991 -30.583 1.00 83.25 114 MET A CA 1
ATOM 915 C C . MET A 1 114 ? 13.901 -1.628 -29.096 1.00 83.25 114 MET A C 1
ATOM 917 O O . MET A 1 114 ? 14.272 -0.520 -28.706 1.00 83.25 114 MET A O 1
ATOM 921 N N . LEU A 1 115 ? 13.497 -2.569 -28.241 1.00 86.38 115 LEU A N 1
ATOM 922 C CA . LEU A 1 115 ? 13.468 -2.373 -26.796 1.00 86.38 115 LEU A CA 1
ATOM 923 C C . LEU A 1 115 ? 14.877 -2.116 -26.250 1.00 86.38 115 LEU A C 1
ATOM 925 O O . LEU A 1 115 ? 15.058 -1.217 -25.426 1.00 86.38 115 LEU A O 1
ATOM 929 N N . ARG A 1 116 ? 15.893 -2.853 -26.720 1.00 86.38 116 ARG A N 1
ATOM 930 C CA . ARG A 1 116 ? 17.291 -2.613 -26.328 1.00 86.38 116 ARG A CA 1
ATOM 931 C C . ARG A 1 116 ? 17.771 -1.219 -26.733 1.00 86.38 116 ARG A C 1
ATOM 933 O O . ARG A 1 116 ? 18.447 -0.572 -25.930 1.00 86.38 116 ARG A O 1
ATOM 940 N N . ALA A 1 117 ? 17.416 -0.746 -27.927 1.00 86.12 117 ALA A N 1
ATOM 941 C CA . ALA A 1 117 ? 17.743 0.601 -28.387 1.00 86.12 117 ALA A CA 1
ATOM 942 C C . ALA A 1 117 ? 17.096 1.668 -27.490 1.00 86.12 117 ALA A C 1
ATOM 944 O O . ALA A 1 117 ? 17.808 2.512 -26.944 1.00 86.12 117 ALA A O 1
ATOM 945 N N . LEU A 1 118 ? 15.790 1.558 -27.223 1.00 85.69 118 LEU A N 1
ATOM 946 C CA . LEU A 1 118 ? 15.062 2.490 -26.353 1.00 85.69 118 LEU A CA 1
ATOM 947 C C . LEU A 1 118 ? 15.606 2.499 -24.913 1.00 85.69 118 LEU A C 1
ATOM 949 O O . LEU A 1 118 ? 15.746 3.555 -24.293 1.00 85.69 118 LEU A O 1
ATOM 953 N N . LEU A 1 119 ? 15.944 1.327 -24.364 1.00 88.38 119 LEU A N 1
ATOM 954 C CA . LEU A 1 119 ? 16.551 1.220 -23.034 1.00 88.38 119 LEU A CA 1
ATOM 955 C C . LEU A 1 119 ? 17.949 1.857 -23.007 1.00 88.38 119 LEU A C 1
ATOM 957 O O . LEU A 1 119 ? 18.271 2.573 -22.057 1.00 88.38 119 LEU A O 1
ATOM 961 N N . LYS A 1 120 ? 18.755 1.664 -24.059 1.00 88.38 120 LYS A N 1
ATOM 962 C CA . LYS A 1 120 ? 20.084 2.276 -24.195 1.00 88.38 120 LYS A CA 1
ATOM 963 C C . LYS A 1 120 ? 20.005 3.801 -24.301 1.00 88.38 120 LYS A C 1
ATOM 965 O O . LYS A 1 120 ? 20.751 4.482 -23.602 1.00 88.38 120 LYS A O 1
ATOM 970 N N . GLU A 1 121 ? 19.091 4.336 -25.109 1.00 85.75 121 GLU A N 1
ATOM 971 C CA . GLU A 1 121 ? 18.823 5.781 -25.207 1.00 85.75 121 GLU A CA 1
ATOM 972 C C . GLU A 1 121 ? 18.394 6.372 -23.859 1.00 85.75 121 GLU A C 1
ATOM 974 O O . GLU A 1 121 ? 18.806 7.466 -23.471 1.00 85.75 121 GLU A O 1
ATOM 979 N N . ALA A 1 122 ? 17.629 5.607 -23.079 1.00 83.44 122 ALA A N 1
ATOM 980 C CA . ALA A 1 122 ? 17.258 5.972 -21.722 1.00 83.44 122 ALA A CA 1
ATOM 981 C C . ALA A 1 122 ? 18.392 5.790 -20.687 1.00 83.44 122 ALA A C 1
ATOM 983 O O . ALA A 1 122 ? 18.167 5.994 -19.494 1.00 83.44 122 ALA A O 1
ATOM 984 N N . GLY A 1 123 ? 19.608 5.411 -21.092 1.00 85.50 123 GLY A N 1
ATOM 985 C CA . GLY A 1 123 ? 20.725 5.158 -20.177 1.00 85.50 123 GLY A CA 1
ATOM 986 C C . GLY A 1 123 ? 20.471 3.998 -19.206 1.00 85.50 123 GLY A C 1
ATOM 987 O O . GLY A 1 123 ? 21.035 3.968 -18.112 1.00 85.50 123 GLY A O 1
ATOM 988 N N . ILE A 1 124 ? 19.594 3.064 -19.572 1.00 89.62 124 ILE A N 1
ATOM 989 C CA . ILE A 1 124 ? 19.236 1.891 -18.776 1.00 89.62 124 ILE A CA 1
ATOM 990 C C . ILE A 1 124 ? 20.081 0.710 -19.250 1.00 89.62 124 ILE A C 1
ATOM 992 O O . ILE A 1 124 ? 20.160 0.406 -20.438 1.00 89.62 124 ILE A O 1
ATOM 996 N N . THR A 1 125 ? 20.729 0.022 -18.311 1.00 86.81 125 THR A N 1
ATOM 997 C CA . THR A 1 125 ? 21.613 -1.103 -18.639 1.00 86.81 125 THR A CA 1
ATOM 998 C C . THR A 1 125 ? 20.839 -2.415 -18.635 1.00 86.81 125 THR A C 1
ATOM 1000 O O . THR A 1 125 ? 20.180 -2.746 -17.649 1.00 86.81 125 THR A O 1
ATOM 1003 N N . VAL A 1 126 ? 20.968 -3.205 -19.700 1.00 85.06 126 VAL A N 1
ATOM 1004 C CA . VAL A 1 126 ? 20.313 -4.514 -19.839 1.00 85.06 126 VAL A CA 1
ATOM 1005 C C . VAL A 1 126 ? 21.358 -5.621 -19.867 1.00 85.06 126 VAL A C 1
ATOM 1007 O O . VAL A 1 126 ? 22.371 -5.521 -20.553 1.00 85.06 126 VAL A O 1
ATOM 1010 N N . ASN A 1 127 ? 21.100 -6.700 -19.134 1.00 83.06 127 ASN A N 1
ATOM 1011 C CA . ASN A 1 127 ? 21.801 -7.968 -19.279 1.00 83.06 127 ASN A CA 1
ATOM 1012 C C . ASN A 1 127 ? 20.783 -9.029 -19.719 1.00 83.06 127 ASN A C 1
ATOM 1014 O O . ASN A 1 127 ? 20.097 -9.615 -18.878 1.00 83.06 127 ASN A O 1
ATOM 1018 N N . ALA A 1 128 ? 20.684 -9.244 -21.034 1.00 75.88 128 ALA A N 1
ATOM 1019 C CA . ALA A 1 128 ? 19.725 -10.170 -21.638 1.00 75.88 128 ALA A CA 1
ATOM 1020 C C . ALA A 1 128 ? 19.967 -11.622 -21.192 1.00 75.88 128 ALA A C 1
ATOM 1022 O O . ALA A 1 128 ? 19.037 -12.283 -20.739 1.00 75.88 128 ALA A O 1
ATOM 1023 N N . GLN A 1 129 ? 21.232 -12.071 -21.163 1.00 78.06 129 GLN A N 1
ATOM 1024 C CA . GLN A 1 129 ? 21.612 -13.423 -20.717 1.00 78.06 129 GLN A CA 1
ATOM 1025 C C . GLN A 1 129 ? 21.115 -13.745 -19.302 1.00 78.06 129 GLN A C 1
ATOM 1027 O O . GLN A 1 129 ? 20.683 -14.857 -19.017 1.00 78.06 129 GLN A O 1
ATOM 1032 N N . ARG A 1 130 ? 21.171 -12.762 -18.396 1.00 77.56 130 ARG A N 1
ATOM 1033 C CA . ARG A 1 130 ? 20.697 -12.907 -17.013 1.00 77.56 130 ARG A CA 1
ATOM 1034 C C . ARG A 1 130 ? 19.247 -12.478 -16.825 1.00 77.56 130 ARG A C 1
ATOM 1036 O O . ARG A 1 130 ? 18.784 -12.493 -15.688 1.00 77.56 130 ARG A O 1
ATOM 1043 N N . LYS A 1 131 ? 18.562 -12.066 -17.896 1.00 83.94 131 LYS A N 1
ATOM 1044 C CA . LYS A 1 131 ? 17.199 -11.526 -17.887 1.00 83.94 131 LYS A CA 1
ATOM 1045 C C . LYS A 1 131 ? 17.006 -10.413 -16.852 1.00 83.94 131 LYS A C 1
ATOM 1047 O O . LYS A 1 131 ? 16.086 -10.447 -16.040 1.00 83.94 131 LYS A O 1
ATOM 1052 N N . VAL A 1 132 ? 17.930 -9.453 -16.821 1.00 86.81 132 VAL A N 1
ATOM 1053 C CA . VAL A 1 132 ? 17.980 -8.401 -15.795 1.00 86.81 132 VAL A CA 1
ATOM 1054 C C . VAL A 1 132 ? 18.108 -7.025 -16.429 1.00 86.81 132 VAL A C 1
ATOM 1056 O O . VAL A 1 132 ? 18.959 -6.809 -17.291 1.00 86.81 132 VAL A O 1
ATOM 1059 N N . ILE A 1 133 ? 17.343 -6.071 -15.903 1.00 87.62 133 ILE A N 1
ATOM 1060 C CA . ILE A 1 133 ? 17.453 -4.645 -16.209 1.00 87.62 133 ILE A CA 1
ATOM 1061 C C . ILE A 1 133 ? 17.989 -3.909 -14.976 1.00 87.62 133 ILE A C 1
ATOM 1063 O O . ILE A 1 133 ? 17.545 -4.141 -13.850 1.00 87.62 133 ILE A O 1
ATOM 1067 N N . ARG A 1 134 ? 18.951 -3.006 -15.167 1.00 89.88 134 ARG A N 1
ATOM 1068 C CA . ARG A 1 134 ? 19.485 -2.128 -14.120 1.00 89.88 134 ARG A CA 1
ATOM 1069 C C . ARG A 1 134 ? 19.144 -0.676 -14.428 1.00 89.88 134 ARG A C 1
ATOM 1071 O O . ARG A 1 134 ? 19.544 -0.152 -15.465 1.00 89.88 134 ARG A O 1
ATOM 1078 N N . THR A 1 135 ? 18.441 -0.031 -13.501 1.00 87.81 135 THR A N 1
ATOM 1079 C CA . THR A 1 135 ? 18.069 1.389 -13.577 1.00 87.81 135 THR A CA 1
ATOM 1080 C C . THR A 1 135 ? 18.318 2.066 -12.229 1.00 87.81 135 THR A C 1
ATOM 1082 O O . THR A 1 135 ? 17.721 1.710 -11.211 1.00 87.81 135 THR A O 1
ATOM 1085 N N . GLY A 1 136 ? 19.255 3.018 -12.186 1.00 87.38 136 GLY A N 1
ATOM 1086 C CA . GLY A 1 136 ? 19.715 3.613 -10.928 1.00 87.38 136 GLY A CA 1
ATOM 1087 C C . GLY A 1 136 ? 20.188 2.549 -9.927 1.00 87.38 136 GLY A C 1
ATOM 1088 O O . GLY A 1 136 ? 21.032 1.716 -10.247 1.00 87.38 136 GLY A O 1
ATOM 1089 N N . SER A 1 137 ? 19.622 2.557 -8.717 1.00 85.00 137 SER A N 1
ATOM 1090 C CA . SER A 1 137 ? 19.917 1.571 -7.664 1.00 85.00 137 SER A CA 1
ATOM 1091 C C . SER A 1 137 ? 19.120 0.266 -7.775 1.00 85.00 137 SER A C 1
ATOM 1093 O O . SER A 1 137 ? 19.256 -0.599 -6.910 1.00 85.00 137 SER A O 1
ATOM 1095 N N . TYR A 1 138 ? 18.249 0.132 -8.776 1.00 87.69 138 TYR A N 1
ATOM 1096 C CA . TYR A 1 138 ? 17.325 -0.990 -8.889 1.00 87.69 138 TYR A CA 1
ATOM 1097 C C . TYR A 1 138 ? 17.824 -2.035 -9.879 1.00 87.69 138 TYR A C 1
ATOM 1099 O O . TYR A 1 138 ? 18.397 -1.720 -10.925 1.00 87.69 138 TYR A O 1
ATOM 1107 N N . ARG A 1 139 ? 17.556 -3.296 -9.544 1.00 87.31 139 ARG A N 1
ATOM 1108 C CA . ARG A 1 139 ? 17.827 -4.458 -10.384 1.00 87.31 139 ARG A CA 1
ATOM 1109 C C . ARG A 1 139 ? 16.515 -5.200 -10.589 1.00 87.31 139 ARG A C 1
ATOM 1111 O O . ARG A 1 139 ? 16.159 -5.988 -9.728 1.00 87.31 139 ARG A O 1
ATOM 1118 N N . VAL A 1 140 ? 15.853 -4.942 -11.709 1.00 85.75 140 VAL A N 1
ATOM 1119 C CA . VAL A 1 140 ? 14.570 -5.553 -12.068 1.00 85.75 140 VAL A CA 1
ATOM 1120 C C . VAL A 1 140 ? 14.831 -6.865 -12.790 1.00 85.75 140 VAL A C 1
ATOM 1122 O O . VAL A 1 140 ? 15.614 -6.906 -13.747 1.00 85.75 140 VAL A O 1
ATOM 1125 N N . SER A 1 141 ? 14.220 -7.940 -12.314 1.00 82.88 141 SER A N 1
ATOM 1126 C CA . SER A 1 141 ? 14.296 -9.250 -12.944 1.00 82.88 141 SER A CA 1
ATOM 1127 C C . SER A 1 141 ? 13.153 -9.459 -13.938 1.00 82.88 141 SER A C 1
ATOM 1129 O O . SER A 1 141 ? 12.031 -8.998 -13.751 1.00 82.88 141 SER A O 1
ATOM 1131 N N . ASN A 1 142 ? 13.446 -10.158 -15.032 1.00 81.25 142 ASN A N 1
ATOM 1132 C CA . ASN A 1 142 ? 12.456 -10.604 -16.007 1.00 81.25 142 ASN A CA 1
ATOM 1133 C C . ASN A 1 142 ? 12.215 -12.117 -15.852 1.00 81.25 142 ASN A C 1
ATOM 1135 O O . ASN A 1 142 ? 12.434 -12.912 -16.768 1.00 81.25 142 ASN A O 1
ATOM 1139 N N . GLY A 1 143 ? 11.876 -12.531 -14.628 1.00 83.88 143 GLY A N 1
ATOM 1140 C CA . GLY A 1 143 ? 11.414 -13.885 -14.311 1.00 83.88 143 GLY A CA 1
ATOM 1141 C C . GLY A 1 143 ? 9.894 -13.924 -14.174 1.00 83.88 143 GLY A C 1
ATOM 1142 O O . GLY A 1 143 ? 9.298 -12.892 -13.897 1.00 83.88 143 GLY A O 1
ATOM 1143 N N . LYS A 1 144 ? 9.275 -15.104 -14.328 1.00 85.38 144 LYS A N 1
ATOM 1144 C CA . LYS A 1 144 ? 7.810 -15.285 -14.232 1.00 85.38 144 LYS A CA 1
ATOM 1145 C C . LYS A 1 144 ? 7.232 -14.828 -12.889 1.00 85.38 144 LYS A C 1
ATOM 1147 O O . LYS A 1 144 ? 6.102 -14.365 -12.821 1.00 85.38 144 LYS A O 1
ATOM 1152 N N . THR A 1 145 ? 8.013 -14.955 -11.822 1.00 86.62 145 THR A N 1
ATOM 1153 C CA . THR A 1 145 ? 7.605 -14.621 -10.456 1.00 86.62 145 THR A CA 1
ATOM 1154 C C . THR A 1 145 ? 8.625 -13.700 -9.809 1.00 86.62 145 THR A C 1
ATOM 1156 O O . THR A 1 145 ? 9.823 -14.001 -9.824 1.00 86.62 145 THR A O 1
ATOM 1159 N N . ASN A 1 146 ? 8.139 -12.641 -9.173 1.00 87.06 146 ASN A N 1
ATOM 1160 C CA . ASN A 1 146 ? 8.925 -11.738 -8.348 1.00 87.06 146 ASN A CA 1
ATOM 1161 C C . ASN A 1 146 ? 8.852 -12.165 -6.884 1.00 87.06 146 ASN A C 1
ATOM 1163 O O . ASN A 1 146 ? 7.862 -12.741 -6.439 1.00 87.06 146 ASN A O 1
ATOM 1167 N N . GLN A 1 147 ? 9.914 -11.885 -6.133 1.00 87.00 147 GLN A N 1
ATOM 1168 C CA . GLN A 1 147 ? 10.017 -12.254 -4.724 1.00 87.00 147 GLN A CA 1
ATOM 1169 C C . GLN A 1 147 ? 10.439 -11.062 -3.882 1.00 87.00 147 GLN A C 1
ATOM 1171 O O . GLN A 1 147 ? 11.373 -10.339 -4.236 1.00 87.00 147 GLN A O 1
ATOM 1176 N N . PHE A 1 148 ? 9.851 -10.939 -2.698 1.00 88.62 148 PHE A N 1
ATOM 1177 C CA . PHE A 1 148 ? 10.155 -9.865 -1.753 1.00 88.62 148 PHE A CA 1
ATOM 1178 C C . PHE A 1 148 ? 11.335 -10.236 -0.837 1.00 88.62 148 PHE A C 1
ATOM 1180 O O . PHE A 1 148 ? 11.259 -10.145 0.383 1.00 88.62 148 PHE A O 1
ATOM 1187 N N . VAL A 1 149 ? 12.458 -10.678 -1.421 1.00 87.06 149 VAL A N 1
ATOM 1188 C CA . VAL A 1 149 ? 13.583 -11.302 -0.686 1.00 87.06 149 VAL A CA 1
ATOM 1189 C C . VAL A 1 149 ? 14.197 -10.387 0.376 1.00 87.06 149 VAL A C 1
ATOM 1191 O O . VAL A 1 149 ? 14.585 -10.859 1.436 1.00 87.06 149 VAL A O 1
ATOM 1194 N N . GLN A 1 150 ? 14.318 -9.087 0.102 1.00 84.50 150 GLN A N 1
ATOM 1195 C CA . GLN A 1 150 ? 14.981 -8.169 1.035 1.00 84.50 150 GLN A CA 1
ATOM 1196 C C . GLN A 1 150 ? 14.075 -7.767 2.196 1.00 84.50 150 GLN A C 1
ATOM 1198 O O . GLN A 1 150 ? 14.514 -7.776 3.338 1.00 84.50 150 GLN A O 1
ATOM 1203 N N . ALA A 1 151 ? 12.831 -7.397 1.895 1.00 86.69 151 ALA A N 1
ATOM 1204 C CA . ALA A 1 151 ? 11.901 -6.886 2.895 1.00 86.69 151 ALA A CA 1
ATOM 1205 C C . ALA A 1 151 ? 11.190 -8.002 3.664 1.00 86.69 151 ALA A C 1
ATOM 1207 O O . ALA A 1 151 ? 10.751 -7.774 4.787 1.00 86.69 151 ALA A O 1
ATOM 1208 N N . ARG A 1 152 ? 11.070 -9.194 3.054 1.00 92.62 152 ARG A N 1
ATOM 1209 C CA . ARG A 1 152 ? 10.190 -10.286 3.509 1.00 92.62 152 ARG A CA 1
ATOM 1210 C C . ARG A 1 152 ? 8.764 -9.803 3.778 1.00 92.62 152 ARG A C 1
ATOM 1212 O O . ARG A 1 152 ? 8.052 -10.368 4.601 1.00 92.62 152 ARG A O 1
ATOM 1219 N N . SER A 1 153 ? 8.384 -8.716 3.114 1.00 94.12 153 SER A N 1
ATOM 1220 C CA . SER A 1 153 ? 7.159 -7.982 3.359 1.00 94.12 153 SER A CA 1
ATOM 1221 C C . SER A 1 153 ? 6.712 -7.237 2.110 1.00 94.12 153 SER A C 1
ATOM 1223 O O . SER A 1 153 ? 7.502 -6.964 1.197 1.00 94.12 153 SER A O 1
ATOM 1225 N N . HIS A 1 154 ? 5.437 -6.871 2.106 1.00 94.88 154 HIS A N 1
ATOM 1226 C CA . HIS A 1 154 ? 4.841 -5.969 1.137 1.00 94.88 154 HIS A CA 1
ATOM 1227 C C . HIS A 1 154 ? 3.939 -4.959 1.854 1.00 94.88 154 HIS A C 1
ATOM 1229 O O . HIS A 1 154 ? 3.238 -5.320 2.797 1.00 94.88 154 HIS A O 1
ATOM 1235 N N . ILE A 1 155 ? 3.988 -3.697 1.423 1.00 95.00 155 ILE A N 1
ATOM 1236 C CA . ILE A 1 155 ? 3.219 -2.585 2.001 1.00 95.00 155 ILE A CA 1
ATOM 1237 C C . ILE A 1 155 ? 2.142 -2.165 1.009 1.00 95.00 155 ILE A C 1
ATOM 1239 O O . ILE A 1 155 ? 2.459 -1.908 -0.154 1.00 95.00 155 ILE A O 1
ATOM 1243 N N . PHE A 1 156 ? 0.913 -2.031 1.493 1.00 95.25 156 PHE A N 1
ATOM 1244 C CA . PHE A 1 156 ? -0.269 -1.696 0.704 1.00 95.25 156 PHE A CA 1
ATOM 1245 C C . PHE A 1 156 ? -1.091 -0.587 1.375 1.00 95.25 156 PHE A C 1
ATOM 1247 O O . PHE A 1 156 ? -0.845 -0.219 2.526 1.00 95.25 156 PHE A O 1
ATOM 1254 N N . THR A 1 157 ? -2.047 -0.026 0.634 1.00 96.19 157 THR A N 1
ATOM 1255 C CA . THR A 1 157 ? -2.944 1.031 1.125 1.00 96.19 157 THR A CA 1
ATOM 1256 C C . THR A 1 157 ? -4.335 0.460 1.336 1.00 96.19 157 THR A C 1
ATOM 1258 O O . THR A 1 157 ? -4.822 -0.292 0.493 1.00 96.19 157 THR A O 1
ATOM 1261 N N . LEU A 1 158 ? -4.969 0.849 2.433 1.00 97.38 158 LEU A N 1
ATOM 1262 C CA . LEU A 1 158 ? -6.337 0.494 2.780 1.00 97.38 158 LEU A CA 1
ATOM 1263 C C . LEU A 1 158 ? -7.217 1.735 2.784 1.00 97.38 158 LEU A C 1
ATOM 1265 O O . LEU A 1 158 ? -6.770 2.813 3.183 1.00 97.38 158 LEU A O 1
ATOM 1269 N N . VAL A 1 159 ? -8.456 1.566 2.337 1.00 98.25 159 VAL A N 1
ATOM 1270 C CA . VAL A 1 159 ? -9.466 2.620 2.284 1.00 98.25 159 VAL A CA 1
ATOM 1271 C C . VAL A 1 159 ? -10.756 2.090 2.894 1.00 98.25 159 VAL A C 1
ATOM 1273 O O . VAL A 1 159 ? -11.216 1.002 2.539 1.00 98.25 159 VAL A O 1
ATOM 1276 N N . TYR A 1 160 ? -11.325 2.867 3.809 1.00 98.06 160 TYR A N 1
ATOM 1277 C CA . TYR A 1 160 ? -12.664 2.647 4.337 1.00 98.06 160 TYR A CA 1
ATOM 1278 C C . TYR A 1 160 ? -13.696 3.302 3.425 1.00 98.06 160 TYR A C 1
ATOM 1280 O O . TYR A 1 160 ? -13.563 4.472 3.073 1.00 98.06 160 TYR A O 1
ATOM 1288 N N . PHE A 1 161 ? -14.730 2.548 3.079 1.00 98.38 161 PHE A N 1
ATOM 1289 C CA . PHE A 1 161 ? -15.875 2.998 2.302 1.00 98.38 161 PHE A CA 1
ATOM 1290 C C . PHE A 1 161 ? -17.155 2.812 3.100 1.00 98.38 161 PHE A C 1
ATOM 1292 O O . PHE A 1 161 ? -17.299 1.808 3.792 1.00 98.38 161 PHE A O 1
ATOM 1299 N N . TRP A 1 162 ? -18.110 3.723 2.952 1.00 98.06 162 TRP A N 1
ATOM 1300 C CA . TRP A 1 162 ? -19.476 3.500 3.419 1.00 98.06 162 TRP A CA 1
ATOM 1301 C C . TRP A 1 162 ? -20.311 2.882 2.295 1.00 98.06 162 TRP A C 1
ATOM 1303 O O . TRP A 1 162 ? -20.399 3.454 1.205 1.00 98.06 162 TRP A O 1
ATOM 1313 N N . ASP A 1 163 ? -20.919 1.721 2.539 1.00 97.81 163 ASP A N 1
ATOM 1314 C CA . ASP A 1 163 ? -21.898 1.124 1.631 1.00 97.81 163 ASP A CA 1
ATOM 1315 C C . ASP A 1 163 ? -23.318 1.442 2.124 1.00 97.81 163 ASP A C 1
ATOM 1317 O O . ASP A 1 163 ? -23.810 0.785 3.043 1.00 97.81 163 ASP A O 1
ATOM 1321 N N . PRO A 1 164 ? -24.020 2.418 1.516 1.00 95.50 164 PRO A N 1
ATOM 1322 C CA . PRO A 1 164 ? -25.363 2.786 1.948 1.00 95.50 164 PRO A CA 1
ATOM 1323 C C . PRO A 1 164 ? -26.409 1.697 1.678 1.00 95.50 164 PRO A C 1
ATOM 1325 O O . PRO A 1 164 ? -27.495 1.771 2.239 1.00 95.50 164 PRO A O 1
ATOM 1328 N N . LYS A 1 165 ? -26.132 0.709 0.813 1.00 95.88 165 LYS A N 1
ATOM 1329 C CA . LYS A 1 165 ? -27.072 -0.392 0.541 1.00 95.88 165 LYS A CA 1
ATOM 1330 C C . LYS A 1 165 ? -26.974 -1.496 1.584 1.00 95.88 165 LYS A C 1
ATOM 1332 O O . LYS A 1 165 ? -27.982 -2.121 1.892 1.00 95.88 165 LYS A O 1
ATOM 1337 N N . ALA A 1 166 ? -25.760 -1.762 2.054 1.00 95.81 166 ALA A N 1
ATOM 1338 C CA . ALA A 1 166 ? -25.490 -2.772 3.070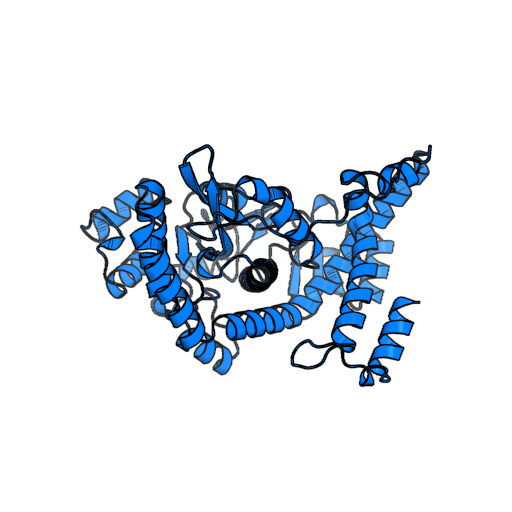 1.00 95.81 166 ALA A CA 1
ATOM 1339 C C . ALA A 1 166 ? -25.448 -2.192 4.496 1.00 95.81 166 ALA A C 1
ATOM 1341 O O . ALA A 1 166 ? -25.370 -2.958 5.449 1.00 95.81 166 ALA A O 1
ATOM 1342 N N . GLU A 1 167 ? -25.511 -0.860 4.628 1.00 94.88 167 GLU A N 1
ATOM 1343 C CA . GLU A 1 167 ? -25.440 -0.117 5.895 1.00 94.88 167 GLU A CA 1
ATOM 1344 C C . GLU A 1 167 ? -24.196 -0.473 6.721 1.00 94.88 167 GLU A C 1
ATOM 1346 O O . GLU A 1 167 ? -24.218 -0.547 7.948 1.00 94.88 167 GLU A O 1
ATOM 1351 N N . GLU A 1 168 ? -23.078 -0.692 6.031 1.00 96.06 168 GLU A N 1
ATOM 1352 C CA . GLU A 1 168 ? -21.834 -1.126 6.652 1.00 96.06 168 GLU A CA 1
ATOM 1353 C C . GLU A 1 168 ? -20.612 -0.454 6.030 1.00 96.06 168 GLU A C 1
ATOM 1355 O O . GLU A 1 168 ? -20.640 0.085 4.918 1.00 96.06 168 GLU A O 1
ATOM 1360 N N . VAL A 1 169 ? -19.500 -0.522 6.758 1.00 96.69 169 VAL A N 1
ATOM 1361 C CA . VAL A 1 169 ? -18.209 -0.054 6.265 1.00 96.69 169 VAL A CA 1
ATOM 1362 C C . VAL A 1 169 ? -17.465 -1.187 5.571 1.00 96.69 169 VAL A C 1
ATOM 1364 O O . VAL A 1 169 ? -17.224 -2.248 6.145 1.00 96.69 169 VAL A O 1
ATOM 1367 N N . LYS A 1 170 ? -17.049 -0.940 4.329 1.00 96.38 170 LYS A N 1
ATOM 1368 C CA . LYS A 1 170 ? -16.192 -1.834 3.547 1.00 96.38 170 LYS A CA 1
ATOM 1369 C C . LYS A 1 170 ? -14.748 -1.366 3.651 1.00 96.38 170 LYS A C 1
ATOM 1371 O O . LYS A 1 170 ? -14.427 -0.243 3.276 1.00 96.38 170 LYS A O 1
ATOM 1376 N N . GLN A 1 171 ? -13.863 -2.240 4.117 1.00 95.81 171 GLN A N 1
ATOM 1377 C CA . GLN A 1 171 ? -12.422 -1.999 4.108 1.00 95.81 171 GLN A CA 1
ATOM 1378 C C . GLN A 1 171 ? -11.798 -2.710 2.904 1.00 95.81 171 GLN A C 1
ATOM 1380 O O . GLN A 1 171 ? -11.871 -3.938 2.787 1.00 95.81 171 GLN A O 1
ATOM 1385 N N . LEU A 1 172 ? -11.197 -1.938 1.999 1.00 97.69 172 LEU A N 1
ATOM 1386 C CA . LEU A 1 172 ? -10.651 -2.449 0.742 1.00 97.69 172 LEU A CA 1
ATOM 1387 C C . LEU A 1 172 ? -9.207 -2.006 0.533 1.00 97.69 172 LEU A C 1
ATOM 1389 O O . LEU A 1 172 ? -8.810 -0.897 0.892 1.00 97.69 172 LEU A O 1
ATOM 1393 N N . VAL A 1 173 ? -8.430 -2.877 -0.098 1.00 97.31 173 VAL A N 1
ATOM 1394 C CA . VAL A 1 173 ? -7.061 -2.618 -0.529 1.00 97.31 173 VAL A CA 1
ATOM 1395 C C . VAL A 1 173 ? -7.085 -1.938 -1.891 1.00 97.31 173 VAL A C 1
ATOM 1397 O O . VAL A 1 173 ? -7.747 -2.408 -2.814 1.00 97.31 173 VAL A O 1
ATOM 1400 N N . ILE A 1 174 ? -6.293 -0.874 -2.028 1.00 94.19 174 ILE A N 1
ATOM 1401 C CA . ILE A 1 174 ? -5.882 -0.333 -3.324 1.00 94.19 174 ILE A CA 1
ATOM 1402 C C . ILE A 1 174 ? -4.393 -0.573 -3.514 1.00 94.19 174 ILE A C 1
ATOM 1404 O O . ILE A 1 174 ? -3.535 0.085 -2.913 1.00 94.19 174 ILE A O 1
ATOM 1408 N N . ASP A 1 175 ? -4.089 -1.536 -4.376 1.00 91.88 175 ASP A N 1
ATOM 1409 C CA . ASP A 1 175 ? -2.719 -1.865 -4.722 1.00 91.88 175 ASP A CA 1
ATOM 1410 C C . ASP A 1 175 ? -2.584 -2.287 -6.186 1.00 91.88 175 ASP A C 1
ATOM 1412 O O . ASP A 1 175 ? -2.590 -3.480 -6.500 1.00 91.88 175 ASP A O 1
ATOM 1416 N N . PRO A 1 176 ? -2.325 -1.317 -7.078 1.00 85.00 176 PRO A N 1
ATOM 1417 C CA . PRO A 1 176 ? -2.138 -1.594 -8.495 1.00 85.00 176 PRO A CA 1
ATOM 1418 C C . PRO A 1 176 ? -0.902 -2.435 -8.837 1.00 85.00 176 PRO A C 1
ATOM 1420 O O . PRO A 1 176 ? -0.663 -2.742 -10.008 1.00 85.00 176 PRO A O 1
ATOM 1423 N N . THR A 1 177 ? -0.069 -2.782 -7.845 1.00 83.94 177 THR A N 1
ATOM 1424 C CA . THR A 1 177 ? 0.995 -3.776 -8.035 1.00 83.94 177 THR A CA 1
ATOM 1425 C C . THR A 1 177 ? 0.494 -5.209 -8.011 1.00 83.94 177 THR A C 1
ATOM 1427 O O . THR A 1 177 ? 1.141 -6.066 -8.613 1.00 83.94 177 THR A O 1
ATOM 1430 N N . LEU A 1 178 ? -0.624 -5.452 -7.328 1.00 87.88 178 LEU A N 1
ATOM 1431 C CA . LEU A 1 178 ? -1.252 -6.761 -7.191 1.00 87.88 178 LEU A CA 1
ATOM 1432 C C . LEU A 1 178 ? -2.473 -6.870 -8.105 1.00 87.88 178 LEU A C 1
ATOM 1434 O O . LEU A 1 178 ? -2.577 -7.850 -8.836 1.00 87.88 178 LEU A O 1
ATOM 1438 N N . ASP A 1 179 ? -3.321 -5.838 -8.121 1.00 87.00 179 ASP A N 1
ATOM 1439 C CA . ASP A 1 179 ? -4.487 -5.751 -8.997 1.00 87.00 179 ASP A CA 1
ATOM 1440 C C . ASP A 1 179 ? -4.724 -4.311 -9.460 1.00 87.00 179 ASP A C 1
ATOM 1442 O O . ASP A 1 179 ? -4.820 -3.390 -8.650 1.00 87.00 179 ASP A O 1
ATOM 1446 N N . ARG A 1 180 ? -4.764 -4.108 -10.779 1.00 81.31 180 ARG A N 1
ATOM 1447 C CA . ARG A 1 180 ? -4.913 -2.782 -11.400 1.00 81.31 180 ARG A CA 1
ATOM 1448 C C . ARG A 1 180 ? -6.350 -2.423 -11.720 1.00 81.31 180 ARG A C 1
ATOM 1450 O O . ARG A 1 180 ? -6.606 -1.249 -11.987 1.00 81.31 180 ARG A O 1
ATOM 1457 N N . ASP A 1 181 ? -7.217 -3.421 -11.770 1.00 83.12 181 ASP A N 1
ATOM 1458 C CA . ASP A 1 181 ? -8.552 -3.288 -12.326 1.00 83.12 181 ASP A CA 1
ATOM 1459 C C . ASP A 1 181 ? -9.588 -3.103 -11.218 1.00 83.12 181 ASP A C 1
ATOM 1461 O O . ASP A 1 181 ? -10.617 -2.470 -11.456 1.00 83.12 181 ASP A O 1
ATOM 1465 N N . GLU A 1 182 ? -9.289 -3.559 -9.998 1.00 90.50 182 GLU A N 1
ATOM 1466 C CA . GLU A 1 182 ? -10.205 -3.442 -8.870 1.00 90.50 182 GLU A CA 1
ATOM 1467 C C . GLU A 1 182 ? -9.539 -3.145 -7.519 1.00 90.50 182 GLU A C 1
ATOM 1469 O O . GLU A 1 182 ? -8.368 -3.428 -7.260 1.00 90.50 182 GLU A O 1
ATOM 1474 N N . PHE A 1 183 ? -10.345 -2.565 -6.628 1.00 95.25 183 PHE A N 1
ATOM 1475 C CA . PHE A 1 183 ? -10.124 -2.667 -5.192 1.00 95.25 183 PHE A CA 1
ATOM 1476 C C . PHE A 1 183 ? -10.459 -4.091 -4.743 1.00 95.25 183 PHE A C 1
ATOM 1478 O O . PHE A 1 183 ? -11.425 -4.679 -5.222 1.00 95.25 183 PHE A O 1
ATOM 1485 N N . PHE A 1 184 ? -9.724 -4.631 -3.774 1.00 95.69 184 PHE A N 1
ATOM 1486 C CA . PHE A 1 184 ? -9.947 -6.004 -3.315 1.00 95.69 184 PHE A CA 1
ATOM 1487 C C . PHE A 1 184 ? -9.913 -6.128 -1.793 1.00 95.69 184 PHE A C 1
ATOM 1489 O O . PHE A 1 184 ? -9.337 -5.307 -1.081 1.00 95.69 184 PHE A O 1
ATOM 1496 N N . HIS A 1 185 ? -10.536 -7.179 -1.262 1.00 95.38 185 HIS A N 1
ATOM 1497 C CA . HIS A 1 185 ? -10.542 -7.434 0.178 1.00 95.38 185 HIS A CA 1
ATOM 1498 C C . HIS A 1 185 ? -9.167 -7.887 0.691 1.00 95.38 185 HIS A C 1
ATOM 1500 O O . HIS A 1 185 ? -8.477 -8.676 0.043 1.00 95.38 185 HIS A O 1
ATOM 1506 N N . LEU A 1 186 ? -8.820 -7.483 1.917 1.00 93.44 186 LEU A N 1
ATOM 1507 C CA . LEU A 1 186 ? -7.605 -7.903 2.639 1.00 93.44 186 LEU A CA 1
ATOM 1508 C C . LEU A 1 186 ? -7.365 -9.420 2.623 1.00 93.44 186 LEU A C 1
ATOM 1510 O O . LEU A 1 186 ? -6.228 -9.869 2.468 1.00 93.44 186 LEU A O 1
ATOM 1514 N N . SER A 1 187 ? -8.432 -10.217 2.719 1.00 91.06 187 SER A N 1
ATOM 1515 C CA . SER A 1 187 ? -8.368 -11.684 2.688 1.00 91.06 187 SER A CA 1
ATOM 1516 C C . SER A 1 187 ? -7.734 -12.241 1.406 1.00 91.06 187 SER A C 1
ATOM 1518 O O . SER A 1 187 ? -7.175 -13.339 1.420 1.00 91.06 187 SER A O 1
ATOM 1520 N N . GLN A 1 188 ? -7.757 -11.482 0.307 1.00 95.06 188 GLN A N 1
ATOM 1521 C CA . GLN A 1 188 ? -7.189 -11.893 -0.973 1.00 95.06 188 GLN A CA 1
ATOM 1522 C C . GLN A 1 188 ? -5.669 -11.685 -1.064 1.00 95.06 188 GLN A C 1
ATOM 1524 O O . GLN A 1 188 ? -5.029 -12.293 -1.922 1.00 95.06 188 GLN A O 1
ATOM 1529 N N . LEU A 1 189 ? -5.049 -10.901 -0.170 1.00 94.56 189 LEU A N 1
ATOM 1530 C CA . LEU A 1 189 ? -3.609 -10.598 -0.225 1.00 94.56 189 LEU A CA 1
ATOM 1531 C C . LEU A 1 189 ? -2.737 -11.857 -0.251 1.00 94.56 189 LEU A C 1
ATOM 1533 O O . LEU A 1 189 ? -1.792 -11.947 -1.032 1.00 94.56 189 LEU A O 1
ATOM 1537 N N . ARG A 1 190 ? -3.083 -12.857 0.566 1.00 94.69 190 ARG A N 1
ATOM 1538 C CA . ARG A 1 190 ? -2.380 -14.149 0.622 1.00 94.69 190 ARG A CA 1
ATOM 1539 C C . ARG A 1 190 ? -2.422 -14.901 -0.705 1.00 94.69 190 ARG A C 1
ATOM 1541 O O . ARG A 1 190 ? -1.459 -15.582 -1.049 1.00 94.69 190 ARG A O 1
ATOM 1548 N N . LYS A 1 191 ? -3.522 -14.765 -1.451 1.00 93.81 191 LYS A N 1
ATOM 1549 C CA . LYS A 1 191 ? -3.696 -15.365 -2.776 1.00 93.81 191 LYS A CA 1
ATOM 1550 C C . LYS A 1 191 ? -2.836 -14.638 -3.810 1.00 93.81 191 LYS A C 1
ATOM 1552 O O . LYS A 1 191 ? -2.065 -15.300 -4.499 1.00 93.81 191 LYS A O 1
ATOM 1557 N N . TYR A 1 192 ? -2.905 -13.305 -3.870 1.00 92.94 192 TYR A N 1
ATOM 1558 C CA . TYR A 1 192 ? -2.075 -12.506 -4.785 1.00 92.94 192 TYR A CA 1
ATOM 1559 C C . TYR A 1 192 ? -0.572 -12.702 -4.538 1.00 92.94 192 TYR A C 1
ATOM 1561 O O . TYR A 1 192 ? 0.208 -12.771 -5.485 1.00 92.94 192 TYR A O 1
ATOM 1569 N N . LEU A 1 193 ? -0.172 -12.835 -3.269 1.00 93.31 193 LEU A N 1
ATOM 1570 C CA . LEU A 1 193 ? 1.224 -13.002 -2.850 1.00 93.31 193 LEU A CA 1
ATOM 1571 C C . LEU A 1 193 ? 1.647 -14.467 -2.634 1.00 93.31 193 LEU A C 1
ATOM 1573 O O . LEU A 1 193 ? 2.730 -14.720 -2.094 1.00 93.31 193 LEU A O 1
ATOM 1577 N N . GLN A 1 194 ? 0.797 -15.416 -3.043 1.00 92.50 194 GLN A N 1
ATOM 1578 C CA . GLN A 1 194 ? 1.043 -16.863 -3.015 1.00 92.50 194 GLN A CA 1
ATOM 1579 C C . GLN A 1 194 ? 1.604 -17.376 -1.674 1.00 92.50 194 GLN A C 1
ATOM 1581 O O . GLN A 1 194 ? 2.451 -18.266 -1.640 1.00 92.50 194 GLN A O 1
ATOM 1586 N N . SER A 1 195 ? 1.136 -16.814 -0.555 1.00 92.25 195 SER A N 1
ATOM 1587 C CA . SER A 1 195 ? 1.602 -17.154 0.791 1.00 92.25 195 SER A CA 1
ATOM 1588 C C . SER A 1 195 ? 0.417 -17.306 1.737 1.00 92.25 195 SER A C 1
ATOM 1590 O O . SER A 1 195 ? -0.158 -16.334 2.217 1.00 92.25 195 SER A O 1
ATOM 1592 N N . SER A 1 196 ? 0.025 -18.552 2.004 1.00 91.31 196 SER A N 1
ATOM 1593 C CA . SER A 1 196 ? -1.163 -18.878 2.808 1.00 91.31 196 SER A CA 1
ATOM 1594 C C . SER A 1 196 ? -1.008 -18.585 4.301 1.00 91.31 196 SER A C 1
ATOM 1596 O O . SER A 1 196 ? -1.999 -18.459 5.008 1.00 91.31 196 SER A O 1
ATOM 1598 N N . GLU A 1 197 ? 0.226 -18.478 4.786 1.00 92.31 197 GLU A N 1
ATOM 1599 C CA . GLU A 1 197 ? 0.547 -18.349 6.212 1.00 92.31 197 GLU A CA 1
ATOM 1600 C C . GLU A 1 197 ? 1.241 -17.025 6.545 1.00 92.31 197 GLU A C 1
ATOM 1602 O O . GLU A 1 197 ? 1.736 -16.846 7.658 1.00 92.31 197 GLU A O 1
ATOM 1607 N N . SER A 1 198 ? 1.301 -16.087 5.600 1.00 94.88 198 SER A N 1
ATOM 1608 C CA . SER A 1 198 ? 1.807 -14.748 5.879 1.00 94.88 198 SER A CA 1
ATOM 1609 C C . SER A 1 198 ? 0.906 -14.019 6.873 1.00 94.88 198 SER A C 1
ATOM 1611 O O . SER A 1 198 ? -0.315 -14.219 6.914 1.00 94.88 198 SER A O 1
ATOM 1613 N N . LEU A 1 199 ? 1.518 -13.164 7.679 1.00 95.75 199 LEU A N 1
ATOM 1614 C CA . LEU A 1 199 ? 0.846 -12.386 8.712 1.00 95.75 199 LEU A CA 1
ATOM 1615 C C . LEU A 1 199 ? 0.474 -11.017 8.147 1.00 95.75 199 LEU A C 1
ATOM 1617 O O . LEU A 1 199 ? 1.295 -10.399 7.469 1.00 95.75 199 LEU A O 1
ATOM 1621 N N . ILE A 1 200 ? -0.752 -10.568 8.405 1.00 96.81 200 ILE A N 1
ATOM 1622 C CA . ILE A 1 200 ? -1.286 -9.298 7.905 1.00 96.81 200 ILE A CA 1
ATOM 1623 C C . ILE A 1 200 ? -1.384 -8.323 9.071 1.00 96.81 200 ILE A C 1
ATOM 1625 O O . ILE A 1 200 ? -1.929 -8.649 10.121 1.00 96.81 200 ILE A O 1
ATOM 1629 N N . PHE A 1 201 ? -0.839 -7.135 8.865 1.00 96.88 201 PHE A N 1
ATOM 1630 C CA . PHE A 1 201 ? -0.816 -6.041 9.812 1.00 96.88 201 PHE A CA 1
ATOM 1631 C C . PHE A 1 201 ? -1.469 -4.818 9.188 1.00 96.88 201 PHE A C 1
ATOM 1633 O O . PHE A 1 201 ? -1.287 -4.555 7.997 1.00 96.88 201 PHE A O 1
ATOM 1640 N N . THR A 1 202 ? -2.149 -4.031 10.005 1.00 96.00 202 THR A N 1
ATOM 1641 C CA . THR A 1 202 ? -2.758 -2.758 9.619 1.00 96.00 202 THR A CA 1
ATOM 1642 C C . THR A 1 202 ? -2.330 -1.668 10.595 1.00 96.00 202 THR A C 1
ATOM 1644 O O . THR A 1 202 ? -1.860 -1.938 11.706 1.00 96.00 202 THR A O 1
ATOM 1647 N N . ALA A 1 203 ? -2.377 -0.422 10.137 1.00 96.12 203 ALA A N 1
ATOM 1648 C CA . ALA A 1 203 ? -2.072 0.747 10.942 1.00 96.12 203 ALA A CA 1
ATOM 1649 C C . ALA A 1 203 ? -2.798 1.983 10.396 1.00 96.12 203 ALA A C 1
ATOM 1651 O O . ALA A 1 203 ? -2.750 2.224 9.181 1.00 96.12 203 ALA A O 1
ATOM 1652 N N . PRO A 1 204 ? -3.350 2.846 11.272 1.00 96.75 204 PRO A N 1
ATOM 1653 C CA . PRO A 1 204 ? -3.694 4.208 10.878 1.00 96.75 204 PRO A CA 1
ATOM 1654 C C . PRO A 1 204 ? -2.454 4.941 10.354 1.00 96.75 204 PRO A C 1
ATOM 1656 O O . PRO A 1 204 ? -1.313 4.563 10.637 1.00 96.75 204 PRO A O 1
ATOM 1659 N N . LEU A 1 205 ? -2.646 6.013 9.583 1.00 96.94 205 LEU A N 1
ATOM 1660 C CA . LEU A 1 205 ? -1.515 6.798 9.082 1.00 96.94 205 LEU A CA 1
ATOM 1661 C C . LEU A 1 205 ? -0.649 7.321 10.240 1.00 96.94 205 LEU A C 1
ATOM 1663 O O . LEU A 1 205 ? -1.162 7.927 11.175 1.00 96.94 205 LEU A O 1
ATOM 1667 N N . LEU A 1 206 ? 0.670 7.100 10.155 1.00 96.31 206 LEU A N 1
ATOM 1668 C CA . LEU A 1 206 ? 1.657 7.341 11.226 1.00 96.31 206 LEU A CA 1
ATOM 1669 C C . LEU A 1 206 ? 1.511 6.437 12.466 1.00 96.31 206 LEU A C 1
ATOM 1671 O O . LEU A 1 206 ? 2.190 6.660 13.464 1.00 96.31 206 LEU A O 1
ATOM 1675 N N . GLY A 1 207 ? 0.646 5.426 12.434 1.00 95.94 207 GLY A N 1
ATOM 1676 C CA . GLY A 1 207 ? 0.494 4.435 13.495 1.00 95.94 207 GLY A CA 1
ATOM 1677 C C . GLY A 1 207 ? 1.569 3.348 13.481 1.00 95.94 207 GLY A C 1
ATOM 1678 O O . GLY A 1 207 ? 2.394 3.245 12.570 1.00 95.94 207 GLY A O 1
ATOM 1679 N N . GLU A 1 208 ? 1.551 2.526 14.521 1.00 95.50 208 GLU A N 1
ATOM 1680 C CA . GLU A 1 208 ? 2.306 1.280 14.603 1.00 95.50 208 GLU A CA 1
ATOM 1681 C C . GLU A 1 208 ? 1.519 0.147 13.943 1.00 95.50 208 GLU A C 1
ATOM 1683 O O . GLU A 1 208 ? 0.330 -0.021 14.204 1.00 95.50 208 GLU A O 1
ATOM 1688 N N . PHE A 1 209 ? 2.195 -0.667 13.132 1.00 95.81 209 PHE A N 1
ATOM 1689 C CA . PHE A 1 209 ? 1.606 -1.881 12.570 1.00 95.81 209 PHE A CA 1
ATOM 1690 C C . PHE A 1 209 ? 1.209 -2.858 13.679 1.00 95.81 209 PHE A C 1
ATOM 1692 O O . PHE A 1 209 ? 2.054 -3.320 14.454 1.00 95.81 209 PHE A O 1
ATOM 1699 N N . ARG A 1 210 ? -0.079 -3.196 13.723 1.00 94.69 210 ARG A N 1
ATOM 1700 C CA . ARG A 1 210 ? -0.651 -4.213 14.610 1.00 94.69 210 ARG A CA 1
ATOM 1701 C C . ARG A 1 210 ? -1.137 -5.387 13.788 1.00 94.69 210 ARG A C 1
ATOM 1703 O O . ARG A 1 210 ? -1.597 -5.204 12.668 1.00 94.69 210 ARG A O 1
ATOM 1710 N N . LEU A 1 211 ? -0.951 -6.589 14.323 1.00 95.19 211 LEU A N 1
ATOM 1711 C CA . LEU A 1 211 ? -1.423 -7.805 13.684 1.00 95.19 211 LEU A CA 1
ATOM 1712 C C . LEU A 1 211 ? -2.950 -7.772 13.677 1.00 95.19 211 LEU A C 1
ATOM 1714 O O . LEU A 1 211 ? -3.562 -7.499 14.706 1.00 95.19 211 LEU A O 1
ATOM 1718 N N . ASP A 1 212 ? -3.541 -8.027 12.519 1.00 92.50 212 ASP A N 1
ATOM 1719 C CA . ASP A 1 212 ? -4.985 -7.954 12.359 1.00 92.50 212 ASP A CA 1
ATOM 1720 C C . ASP A 1 212 ? -5.619 -9.310 12.704 1.00 92.50 212 ASP A C 1
ATOM 1722 O O . ASP A 1 212 ? -5.410 -10.312 12.009 1.00 92.50 212 ASP A O 1
ATOM 1726 N N . GLU A 1 213 ? -6.360 -9.346 13.817 1.00 91.38 213 GLU A N 1
ATOM 1727 C CA . GLU A 1 213 ? -6.974 -10.567 14.352 1.00 91.38 213 GLU A CA 1
ATOM 1728 C C . GLU A 1 213 ? -7.944 -11.203 13.356 1.00 91.38 213 GLU A C 1
ATOM 1730 O O . GLU A 1 213 ? -7.961 -12.428 13.212 1.00 91.38 213 GLU A O 1
ATOM 1735 N N . ALA A 1 214 ? -8.691 -10.376 12.615 1.00 90.44 214 ALA A N 1
ATOM 1736 C CA . ALA A 1 214 ? -9.717 -10.825 11.679 1.00 90.44 214 ALA A CA 1
ATOM 1737 C C . ALA A 1 214 ? -9.140 -11.655 10.522 1.00 90.44 214 ALA A C 1
ATOM 1739 O O . ALA A 1 214 ? -9.862 -12.412 9.871 1.00 90.44 214 ALA A O 1
ATOM 1740 N N . PHE A 1 215 ? -7.830 -11.548 10.275 1.00 92.19 215 PHE A N 1
ATOM 1741 C CA . PHE A 1 215 ? -7.145 -12.265 9.205 1.00 92.19 215 PHE A CA 1
ATOM 1742 C C . PHE A 1 215 ? -6.179 -13.336 9.708 1.00 92.19 215 PHE A C 1
ATOM 1744 O O . PHE A 1 215 ? -5.415 -13.880 8.904 1.00 92.19 215 PHE A O 1
ATOM 1751 N N . LEU A 1 216 ? -6.189 -13.698 10.991 1.00 93.00 216 LEU A N 1
ATOM 1752 C CA . LEU A 1 216 ? -5.413 -14.848 11.455 1.00 93.00 216 LEU A CA 1
ATOM 1753 C C . LEU A 1 216 ? -5.930 -16.145 10.823 1.00 93.00 216 LEU A C 1
ATOM 1755 O O . LEU A 1 216 ? -7.129 -16.409 10.783 1.00 93.00 216 LEU A O 1
ATOM 1759 N N . THR A 1 217 ? -5.019 -16.988 10.333 1.00 92.12 217 THR A N 1
ATOM 1760 C CA . THR A 1 217 ? -5.382 -18.369 9.981 1.00 92.12 217 THR A CA 1
ATOM 1761 C C . THR A 1 217 ? -5.720 -19.150 11.248 1.00 92.12 217 THR A C 1
ATOM 1763 O O . THR A 1 217 ? -5.265 -18.812 12.341 1.00 92.12 217 THR A O 1
ATOM 1766 N N . GLU A 1 218 ? -6.452 -20.256 11.120 1.00 92.94 218 GLU A N 1
ATOM 1767 C CA . GLU A 1 218 ? -6.764 -21.121 12.266 1.00 92.94 218 GLU A CA 1
ATOM 1768 C C . GLU A 1 218 ? -5.490 -21.571 13.013 1.00 92.94 218 GLU A C 1
ATOM 1770 O O . GLU A 1 218 ? -5.444 -21.603 14.244 1.00 92.94 218 GLU A O 1
ATOM 1775 N N . ALA A 1 219 ? -4.415 -21.865 12.274 1.00 91.88 219 ALA A N 1
ATOM 1776 C CA . ALA A 1 219 ? -3.125 -22.241 12.847 1.00 91.88 219 ALA A CA 1
ATOM 1777 C C . ALA A 1 219 ? -2.451 -21.081 13.603 1.00 91.88 219 ALA A C 1
ATOM 1779 O O . ALA A 1 219 ? -1.865 -21.291 14.673 1.00 91.88 219 ALA A O 1
ATOM 1780 N N . GLN A 1 220 ? -2.537 -19.860 13.071 1.00 93.56 220 GLN A N 1
ATOM 1781 C CA . GLN A 1 220 ? -2.019 -18.655 13.720 1.00 93.56 220 GLN A CA 1
ATOM 1782 C C . GLN A 1 220 ? -2.829 -18.316 14.974 1.00 93.56 220 GLN A C 1
ATOM 1784 O O . GLN A 1 220 ? -2.236 -18.033 16.011 1.00 93.56 220 GLN A O 1
ATOM 1789 N N . TYR A 1 221 ? -4.155 -18.445 14.922 1.00 94.06 221 TYR A N 1
ATOM 1790 C CA . TYR A 1 221 ? -5.044 -18.204 16.057 1.00 94.06 221 TYR A CA 1
ATOM 1791 C C . TYR A 1 221 ? -4.812 -19.204 17.202 1.00 94.06 221 TYR A C 1
ATOM 1793 O O . TYR A 1 221 ? -4.667 -18.817 18.362 1.00 94.06 221 TYR A O 1
ATOM 1801 N N . LYS A 1 222 ? -4.650 -20.498 16.887 1.00 93.50 222 LYS A N 1
ATOM 1802 C CA . LYS A 1 222 ? -4.235 -21.515 17.876 1.00 93.50 222 LYS A CA 1
ATOM 1803 C C . LYS A 1 222 ? -2.871 -21.194 18.488 1.00 93.50 222 LYS A C 1
ATOM 1805 O O . LYS A 1 222 ? -2.667 -21.383 19.686 1.00 93.50 222 LYS A O 1
ATOM 1810 N N . SER A 1 223 ? -1.933 -20.707 17.674 1.00 92.69 223 SER A N 1
ATOM 1811 C CA . SER A 1 223 ? -0.606 -20.302 18.148 1.00 92.69 223 SER A CA 1
ATOM 1812 C C . SER A 1 223 ? -0.679 -19.077 19.057 1.00 92.69 223 SER A C 1
ATOM 1814 O O . SER A 1 223 ? 0.002 -19.069 20.077 1.00 92.69 223 SER A O 1
ATOM 1816 N N . PHE A 1 224 ? -1.522 -18.096 18.724 1.00 94.00 224 PHE A N 1
ATOM 1817 C CA . PHE A 1 224 ? -1.813 -16.929 19.552 1.00 94.00 224 PHE A CA 1
ATOM 1818 C C . PHE A 1 224 ? -2.302 -17.353 20.936 1.00 94.00 224 PHE A C 1
ATOM 1820 O O . PHE A 1 224 ? -1.565 -17.166 21.903 1.00 94.00 224 PHE A O 1
ATOM 1827 N N . ARG A 1 225 ? -3.440 -18.054 21.019 1.00 93.75 225 ARG A N 1
ATOM 1828 C CA . ARG A 1 225 ? -4.007 -18.506 22.302 1.00 93.75 225 ARG A CA 1
ATOM 1829 C C . ARG A 1 225 ? -3.009 -19.307 23.139 1.00 93.75 225 ARG A C 1
ATOM 1831 O O . ARG A 1 225 ? -2.913 -19.115 24.344 1.00 93.75 225 ARG A O 1
ATOM 1838 N N . ARG A 1 226 ? -2.219 -20.183 22.505 1.00 93.56 226 ARG A N 1
ATOM 1839 C CA . ARG A 1 226 ? -1.196 -20.985 23.196 1.00 93.56 226 ARG A CA 1
ATOM 1840 C C . ARG A 1 226 ? -0.041 -20.143 23.748 1.00 93.56 226 ARG A C 1
ATOM 1842 O O . ARG A 1 226 ? 0.498 -20.482 24.795 1.00 93.56 226 ARG A O 1
ATOM 1849 N N . LEU A 1 227 ? 0.409 -19.128 23.010 1.00 90.81 227 LEU A N 1
ATOM 1850 C CA . LEU A 1 227 ? 1.597 -18.343 23.361 1.00 90.81 227 LEU A CA 1
ATOM 1851 C C . LEU A 1 227 ? 1.299 -17.200 24.330 1.00 90.81 227 LEU A C 1
ATOM 1853 O O . LEU A 1 227 ? 2.213 -16.778 25.040 1.00 90.81 227 LEU A O 1
ATOM 1857 N N . THR A 1 228 ? 0.069 -16.688 24.322 1.00 92.19 228 THR A N 1
ATOM 1858 C CA . THR A 1 228 ? -0.324 -15.501 25.088 1.00 92.19 228 THR A CA 1
ATOM 1859 C C . THR A 1 228 ? -1.307 -15.821 26.212 1.00 92.19 228 THR A C 1
ATOM 1861 O O . THR A 1 228 ? -1.291 -15.137 27.225 1.00 92.19 228 THR A O 1
ATOM 1864 N N . GLY A 1 229 ? -2.138 -16.860 26.065 1.00 91.25 229 GLY A N 1
ATOM 1865 C CA . GLY A 1 229 ? -3.227 -17.168 26.997 1.00 91.25 229 GLY A CA 1
ATOM 1866 C C . GLY A 1 229 ? -4.457 -16.260 26.864 1.00 91.25 229 GLY A C 1
ATOM 1867 O O . GLY A 1 229 ? -5.414 -16.458 27.604 1.00 91.25 229 GLY A O 1
ATOM 1868 N N . HIS A 1 230 ? -4.444 -15.305 25.929 1.00 92.06 230 HIS A N 1
ATOM 1869 C CA . HIS A 1 230 ? -5.525 -14.342 25.690 1.00 92.06 230 HIS A CA 1
ATOM 1870 C C . HIS A 1 230 ? -6.511 -14.828 24.619 1.00 92.06 230 HIS A C 1
ATOM 1872 O O . HIS A 1 230 ? -6.152 -15.648 23.765 1.00 92.06 230 HIS A O 1
ATOM 1878 N N . GLU A 1 231 ? -7.743 -14.310 24.646 1.00 90.31 231 GLU A N 1
ATOM 1879 C CA . GLU A 1 231 ? -8.762 -14.626 23.634 1.00 90.31 231 GLU A CA 1
ATOM 1880 C C . GLU A 1 231 ? -8.689 -13.693 22.426 1.00 90.31 231 GLU A C 1
ATOM 1882 O O . GLU A 1 231 ? -8.849 -14.173 21.297 1.00 90.31 231 GLU A O 1
ATOM 1887 N N . HIS A 1 232 ? -8.362 -12.418 22.662 1.00 92.12 232 HIS A N 1
ATOM 1888 C CA . HIS A 1 232 ? -8.265 -11.378 21.639 1.00 92.12 232 HIS A CA 1
ATOM 1889 C C . HIS A 1 232 ? -6.911 -10.660 21.633 1.00 92.12 232 HIS A C 1
ATOM 1891 O O . HIS A 1 232 ? -6.304 -10.405 22.675 1.00 92.12 232 HIS A O 1
ATOM 1897 N N . LEU A 1 233 ? -6.431 -10.279 20.444 1.00 90.38 233 LEU A N 1
ATOM 1898 C CA . LEU A 1 233 ? -5.180 -9.528 20.279 1.00 90.38 233 LEU A CA 1
ATOM 1899 C C . LEU A 1 233 ? -5.246 -8.143 20.929 1.00 90.38 233 LEU A C 1
ATOM 1901 O O . LEU A 1 233 ? -4.211 -7.629 21.352 1.00 90.38 233 LEU A O 1
ATOM 1905 N N . SER A 1 234 ? -6.441 -7.553 21.032 1.00 88.88 234 SER A N 1
ATOM 1906 C CA . SER A 1 234 ? -6.673 -6.255 21.679 1.00 88.88 234 SER A CA 1
ATOM 1907 C C . SER A 1 234 ? -6.351 -6.246 23.176 1.00 88.88 234 SER A C 1
ATOM 1909 O O . SER A 1 234 ? -6.176 -5.176 23.751 1.00 88.88 234 SER A O 1
ATOM 1911 N N . GLU A 1 235 ? -6.271 -7.417 23.811 1.00 91.06 235 GLU A N 1
ATOM 1912 C CA . GLU A 1 235 ? -5.893 -7.554 25.222 1.00 91.06 235 GLU A CA 1
ATOM 1913 C C . GLU A 1 235 ? -4.380 -7.418 25.442 1.00 91.06 235 GLU A C 1
ATOM 1915 O O . GLU A 1 235 ? -3.936 -7.167 26.562 1.00 91.06 235 GLU A O 1
ATOM 1920 N N . LEU A 1 236 ? -3.574 -7.584 24.387 1.00 92.69 236 LEU A N 1
ATOM 1921 C CA . LEU A 1 236 ? -2.126 -7.496 24.502 1.00 92.69 236 LEU A CA 1
ATOM 1922 C C . LEU A 1 236 ? -1.678 -6.046 24.679 1.00 92.69 236 LEU A C 1
ATOM 1924 O O . LEU A 1 236 ? -2.034 -5.159 23.898 1.00 92.69 236 LEU A O 1
ATOM 1928 N N . SER A 1 237 ? -0.778 -5.820 25.638 1.00 91.69 237 SER A N 1
ATOM 1929 C CA . SER A 1 237 ? -0.031 -4.566 25.679 1.00 91.69 237 SER A CA 1
ATOM 1930 C C . SER A 1 237 ? 0.831 -4.414 24.412 1.00 91.69 237 SER A C 1
ATOM 1932 O O . SER A 1 237 ? 1.171 -5.407 23.754 1.00 91.69 237 SER A O 1
ATOM 1934 N N . PRO A 1 238 ? 1.261 -3.188 24.058 1.00 89.75 238 PRO A N 1
ATOM 1935 C CA . PRO A 1 238 ? 2.174 -2.985 22.940 1.00 89.75 238 PRO A CA 1
ATOM 1936 C C . PRO A 1 238 ? 3.434 -3.856 22.999 1.00 89.75 238 PRO A C 1
ATOM 1938 O O . PRO A 1 238 ? 3.864 -4.342 21.954 1.00 89.75 238 PRO A O 1
ATOM 1941 N N . GLU A 1 239 ? 4.006 -4.072 24.187 1.00 92.12 239 GLU A N 1
ATOM 1942 C CA . GLU A 1 239 ? 5.199 -4.908 24.365 1.00 92.12 239 GLU A CA 1
ATOM 1943 C C . GLU A 1 239 ? 4.879 -6.398 24.228 1.00 92.12 239 GLU A C 1
ATOM 1945 O O . GLU A 1 239 ? 5.600 -7.117 23.533 1.00 92.12 239 GLU A O 1
ATOM 1950 N N . ASP A 1 240 ? 3.763 -6.854 24.798 1.00 93.94 240 ASP A N 1
ATOM 1951 C CA . ASP A 1 240 ? 3.342 -8.253 24.682 1.00 93.94 240 ASP A CA 1
ATOM 1952 C C . ASP A 1 240 ? 3.027 -8.614 23.233 1.00 93.94 240 ASP A C 1
ATOM 1954 O O . ASP A 1 240 ? 3.437 -9.672 22.755 1.00 93.94 240 ASP A O 1
ATOM 1958 N N . HIS A 1 241 ? 2.398 -7.701 22.489 1.00 94.44 241 HIS A N 1
ATOM 1959 C CA . HIS A 1 241 ? 2.189 -7.853 21.053 1.00 94.44 241 HIS A CA 1
ATOM 1960 C C . HIS A 1 241 ? 3.521 -7.976 20.297 1.00 94.44 241 HIS A C 1
ATOM 1962 O O . HIS A 1 241 ? 3.666 -8.851 19.442 1.00 94.44 241 HIS A O 1
ATOM 1968 N N . ARG A 1 242 ? 4.526 -7.141 20.605 1.00 93.38 242 ARG A N 1
ATOM 1969 C CA . ARG A 1 242 ? 5.863 -7.250 19.986 1.00 93.38 242 ARG A CA 1
ATOM 1970 C C . ARG A 1 242 ? 6.519 -8.593 20.283 1.00 93.38 242 ARG A C 1
ATOM 1972 O O . ARG A 1 242 ? 6.985 -9.271 19.367 1.00 93.38 242 ARG A O 1
ATOM 1979 N N . SER A 1 243 ? 6.512 -8.990 21.552 1.00 93.88 243 SER A N 1
ATOM 1980 C CA . SER A 1 243 ? 7.044 -10.271 22.015 1.00 93.88 243 SER A CA 1
ATOM 1981 C C . SER A 1 243 ? 6.349 -11.450 21.331 1.00 93.88 243 SER A C 1
ATOM 1983 O O . SER A 1 243 ? 7.011 -12.369 20.843 1.00 93.88 243 SER A O 1
ATOM 1985 N N . PHE A 1 244 ? 5.023 -11.391 21.207 1.00 94.62 244 PHE A N 1
ATOM 1986 C CA . PHE A 1 244 ? 4.226 -12.379 20.497 1.00 94.62 244 PHE A CA 1
ATOM 1987 C C . PHE A 1 244 ? 4.609 -12.476 19.016 1.00 94.62 244 PHE A C 1
ATOM 1989 O O . PHE A 1 244 ? 4.885 -13.577 18.544 1.00 94.62 244 PHE A O 1
ATOM 1996 N N . VAL A 1 245 ? 4.706 -11.353 18.294 1.00 95.31 245 VAL A N 1
ATOM 1997 C CA . VAL A 1 245 ? 5.101 -11.347 16.873 1.00 95.31 245 VAL A CA 1
ATOM 1998 C C . VAL A 1 245 ? 6.499 -11.939 16.679 1.00 95.31 245 VAL A C 1
ATOM 2000 O O . VAL A 1 245 ? 6.688 -12.767 15.783 1.00 95.31 245 VAL A O 1
ATOM 2003 N N . ARG A 1 246 ? 7.467 -11.599 17.544 1.00 95.06 246 ARG A N 1
ATOM 2004 C CA . ARG A 1 246 ? 8.812 -12.202 17.509 1.00 95.06 246 ARG A CA 1
ATOM 2005 C C . ARG A 1 246 ? 8.756 -13.717 17.707 1.00 95.06 246 ARG A C 1
ATOM 2007 O O . ARG A 1 246 ? 9.335 -14.455 16.917 1.00 95.06 246 ARG A O 1
ATOM 2014 N N . ARG A 1 247 ? 8.007 -14.198 18.706 1.00 94.75 247 ARG A N 1
ATOM 2015 C CA . ARG A 1 247 ? 7.835 -15.642 18.967 1.00 94.75 247 ARG A CA 1
ATOM 2016 C C . ARG A 1 247 ? 7.132 -16.366 17.822 1.00 94.75 247 ARG A C 1
ATOM 2018 O O . ARG A 1 247 ? 7.509 -17.486 17.494 1.00 94.75 247 ARG A O 1
ATOM 2025 N N . LEU A 1 248 ? 6.122 -15.739 17.225 1.00 93.38 248 LEU A N 1
ATOM 2026 C CA . LEU A 1 248 ? 5.350 -16.311 16.125 1.00 93.38 248 LEU A CA 1
ATOM 2027 C C . LEU A 1 248 ? 6.191 -16.445 14.851 1.00 93.38 248 LEU A C 1
ATOM 2029 O O . LEU A 1 248 ? 6.049 -17.432 14.132 1.00 93.38 248 LEU A O 1
ATOM 2033 N N . THR A 1 249 ? 7.060 -15.466 14.593 1.00 93.94 249 THR A N 1
ATOM 2034 C CA . THR A 1 249 ? 7.886 -15.410 13.379 1.00 93.94 249 THR A CA 1
ATOM 2035 C C . THR A 1 249 ? 9.286 -15.996 13.537 1.00 93.94 249 THR A C 1
ATOM 2037 O O . THR A 1 249 ? 9.982 -16.189 12.544 1.00 93.94 249 THR A O 1
ATOM 2040 N N . GLY A 1 250 ? 9.728 -16.253 14.769 1.00 94.94 250 GLY A N 1
ATOM 2041 C CA . GLY A 1 250 ? 11.112 -16.620 15.072 1.00 94.94 250 GLY A CA 1
ATOM 2042 C C . GLY A 1 250 ? 12.108 -15.469 14.891 1.00 94.94 250 GLY A C 1
ATOM 2043 O O . GLY A 1 250 ? 13.312 -15.714 14.865 1.00 94.94 250 GLY A O 1
ATOM 2044 N N . ALA A 1 251 ? 11.633 -14.228 14.737 1.00 95.31 251 ALA A N 1
ATOM 2045 C CA . ALA A 1 251 ? 12.490 -13.072 14.515 1.00 95.31 251 ALA A CA 1
ATOM 2046 C C . ALA A 1 251 ? 13.429 -12.817 15.703 1.00 95.31 251 ALA A C 1
ATOM 2048 O O . ALA A 1 251 ? 13.022 -12.877 16.865 1.00 95.31 251 ALA A O 1
ATOM 2049 N N . ALA A 1 252 ? 14.681 -12.477 15.393 1.00 94.00 252 ALA A N 1
ATOM 2050 C CA . ALA A 1 252 ? 15.619 -11.963 16.383 1.00 94.00 252 ALA A CA 1
ATOM 2051 C C . ALA A 1 252 ? 15.201 -10.564 16.865 1.00 94.00 252 ALA A C 1
ATOM 2053 O O . ALA A 1 252 ? 14.592 -9.800 16.111 1.00 94.00 252 ALA A O 1
ATOM 2054 N N . GLU A 1 253 ? 15.576 -10.233 18.101 1.00 91.69 253 GLU A N 1
ATOM 2055 C CA . GLU A 1 253 ? 15.493 -8.871 18.637 1.00 91.69 253 GLU A CA 1
ATOM 2056 C C . GLU A 1 253 ? 16.256 -7.901 17.726 1.00 91.69 253 GLU A C 1
ATOM 2058 O O . GLU A 1 253 ? 17.295 -8.254 17.160 1.00 91.69 253 GLU A O 1
ATOM 2063 N N . ASP A 1 254 ? 15.686 -6.715 17.510 1.00 89.75 254 ASP A N 1
ATOM 2064 C CA . ASP A 1 254 ? 16.194 -5.700 16.577 1.00 89.75 254 ASP A CA 1
ATOM 2065 C C . ASP A 1 254 ? 16.326 -6.162 15.105 1.00 89.75 254 ASP A C 1
ATOM 2067 O O . ASP A 1 254 ? 16.908 -5.474 14.257 1.00 89.75 254 ASP A O 1
ATOM 2071 N N . GLY A 1 255 ? 15.772 -7.327 14.761 1.00 89.62 255 GLY A N 1
ATOM 2072 C CA . GLY A 1 255 ? 15.720 -7.844 13.399 1.00 89.62 255 GLY A CA 1
ATOM 2073 C C . GLY A 1 255 ? 14.581 -7.239 12.575 1.00 89.62 255 GLY A C 1
ATOM 2074 O O . GLY A 1 255 ? 13.673 -6.594 13.089 1.00 89.62 255 GLY A O 1
ATOM 2075 N N . ILE A 1 256 ? 14.557 -7.530 11.268 1.00 91.00 256 ILE A N 1
ATOM 2076 C CA . ILE A 1 256 ? 13.507 -7.022 10.359 1.00 91.00 256 ILE A CA 1
ATOM 2077 C C . ILE A 1 256 ? 12.090 -7.508 10.712 1.00 91.00 256 ILE A C 1
ATOM 2079 O O . ILE A 1 256 ? 11.110 -6.952 10.220 1.00 91.00 256 ILE A O 1
ATOM 2083 N N . GLY A 1 257 ? 11.978 -8.575 11.508 1.00 91.88 257 GLY A N 1
ATOM 2084 C CA . GLY A 1 257 ? 10.713 -9.111 12.011 1.00 91.88 257 GLY A CA 1
ATOM 2085 C C . GLY A 1 257 ? 10.327 -8.604 13.399 1.00 91.88 257 GLY A C 1
ATOM 2086 O O . GLY A 1 257 ? 9.267 -8.979 13.889 1.00 91.88 257 GLY A O 1
ATOM 2087 N N . ASP A 1 258 ? 11.154 -7.766 14.027 1.00 93.94 258 ASP A N 1
ATOM 2088 C CA . ASP A 1 258 ? 10.843 -7.140 15.307 1.00 93.94 258 ASP A CA 1
ATOM 2089 C C . ASP A 1 258 ? 10.054 -5.839 15.081 1.00 93.94 258 ASP A C 1
ATOM 2091 O O . ASP A 1 258 ? 10.623 -4.881 14.538 1.00 93.94 258 ASP A O 1
ATOM 2095 N N . PRO A 1 259 ? 8.785 -5.741 15.531 1.00 94.69 259 PRO A N 1
ATOM 2096 C CA . PRO A 1 259 ? 8.000 -4.527 15.345 1.00 94.69 259 PRO A CA 1
ATOM 2097 C C . PRO A 1 259 ? 8.590 -3.281 16.008 1.00 94.69 259 PRO A C 1
ATOM 2099 O O . PRO A 1 259 ? 8.275 -2.160 15.605 1.00 94.69 259 PRO A O 1
ATOM 2102 N N . GLN A 1 260 ? 9.494 -3.437 16.979 1.00 92.06 260 GLN A N 1
ATOM 2103 C CA . GLN A 1 260 ? 10.230 -2.315 17.553 1.00 92.06 260 GLN A CA 1
ATOM 2104 C C . GLN A 1 260 ? 11.105 -1.592 16.524 1.00 92.06 260 GLN A C 1
ATOM 2106 O O . GLN A 1 260 ? 11.317 -0.387 16.659 1.00 92.06 260 GLN A O 1
ATOM 2111 N N . THR A 1 261 ? 11.568 -2.268 15.475 1.00 90.81 261 THR A N 1
ATOM 2112 C CA . THR A 1 261 ? 12.410 -1.661 14.428 1.00 90.81 261 THR A CA 1
ATOM 2113 C C . THR A 1 261 ? 11.610 -1.058 13.283 1.00 90.81 261 THR A C 1
ATOM 2115 O O . THR A 1 261 ? 12.144 -0.312 12.458 1.00 90.81 261 THR A O 1
ATOM 2118 N N . TRP A 1 262 ? 10.315 -1.357 13.217 1.00 94.06 262 TRP A N 1
ATOM 2119 C CA . TRP A 1 262 ? 9.473 -0.891 12.131 1.00 94.06 262 TRP A CA 1
ATOM 2120 C C . TRP A 1 262 ? 9.184 0.600 12.278 1.00 94.06 262 TRP A C 1
ATOM 2122 O O . TRP A 1 262 ? 9.152 1.167 13.374 1.00 94.06 262 TRP A O 1
ATOM 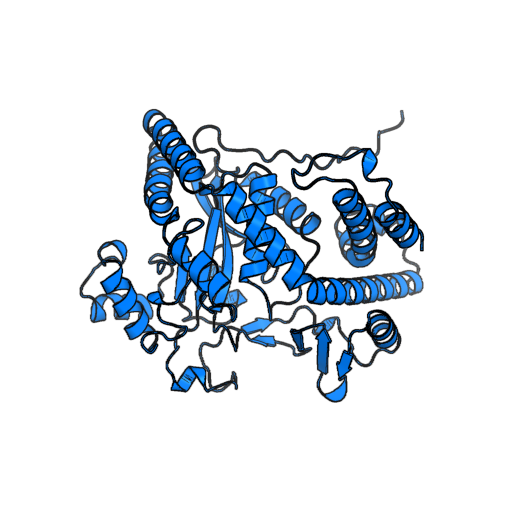2132 N N . THR A 1 263 ? 8.965 1.238 11.139 1.00 93.44 263 THR A N 1
ATOM 2133 C CA . THR A 1 263 ? 8.444 2.604 11.057 1.00 93.44 263 THR A CA 1
ATOM 2134 C C . THR A 1 263 ? 7.022 2.545 10.521 1.00 93.44 263 THR A C 1
ATOM 2136 O O . THR A 1 263 ? 6.652 1.550 9.898 1.00 93.44 263 THR A O 1
ATOM 2139 N N . TYR A 1 264 ? 6.253 3.625 10.655 1.00 89.56 264 TYR A N 1
ATOM 2140 C CA . TYR A 1 264 ? 4.918 3.713 10.044 1.00 89.56 264 TYR A CA 1
ATOM 2141 C C . TYR A 1 264 ? 4.923 3.465 8.522 1.00 89.56 264 TYR A C 1
ATOM 2143 O O . TYR A 1 264 ? 3.886 3.190 7.925 1.00 89.56 264 TYR A O 1
ATOM 2151 N N . ALA A 1 265 ? 6.078 3.608 7.863 1.00 86.81 265 ALA A N 1
ATOM 2152 C CA . ALA A 1 265 ? 6.202 3.471 6.420 1.00 86.81 265 ALA A CA 1
ATOM 2153 C C . ALA A 1 265 ? 6.573 2.050 5.966 1.00 86.81 265 ALA A C 1
ATOM 2155 O O . ALA A 1 265 ? 6.166 1.656 4.871 1.00 86.81 265 ALA A O 1
ATOM 2156 N N . ASN A 1 266 ? 7.400 1.325 6.735 1.00 85.44 266 ASN A N 1
ATOM 2157 C CA . ASN A 1 266 ? 7.907 -0.006 6.374 1.00 85.44 266 ASN A CA 1
ATOM 2158 C C . ASN A 1 266 ? 8.664 -0.706 7.529 1.00 85.44 266 ASN A C 1
ATOM 2160 O O . ASN A 1 266 ? 9.128 -0.045 8.462 1.00 85.44 266 ASN A O 1
ATOM 2164 N N . ASN A 1 267 ? 8.903 -2.018 7.384 1.00 85.75 267 ASN A N 1
ATOM 2165 C CA . ASN A 1 267 ? 9.749 -2.837 8.267 1.00 85.75 267 ASN A CA 1
ATOM 2166 C C . ASN A 1 267 ? 11.257 -2.817 7.943 1.00 85.75 267 ASN A C 1
ATOM 2168 O O . ASN A 1 267 ? 12.060 -3.291 8.740 1.00 85.75 267 ASN A O 1
ATOM 2172 N N . LEU A 1 268 ? 11.669 -2.291 6.782 1.00 83.06 268 LEU A N 1
ATOM 2173 C CA . LEU A 1 268 ? 13.090 -2.097 6.476 1.00 83.06 268 LEU A CA 1
ATOM 2174 C C . LEU A 1 268 ? 13.551 -0.696 6.894 1.00 83.06 268 LEU A C 1
ATOM 2176 O O . LEU A 1 268 ? 13.098 0.278 6.275 1.00 83.06 268 LEU A O 1
ATOM 2180 N N . PRO A 1 269 ? 14.495 -0.570 7.845 1.00 74.88 269 PRO A N 1
ATOM 2181 C CA . PRO A 1 269 ? 15.050 0.726 8.201 1.00 74.88 269 PRO A CA 1
ATOM 2182 C C . PRO A 1 269 ? 15.797 1.323 6.994 1.00 74.88 269 PRO A C 1
ATOM 2184 O O . PRO A 1 269 ? 16.560 0.626 6.309 1.00 74.88 269 PRO A O 1
ATOM 2187 N N . PRO A 1 270 ? 15.598 2.615 6.677 1.00 76.62 270 PRO A N 1
ATOM 2188 C CA . PRO A 1 270 ? 16.361 3.266 5.631 1.00 76.62 270 PRO A CA 1
ATOM 2189 C C . PRO A 1 270 ? 17.838 3.328 6.032 1.00 76.62 270 PRO A C 1
ATOM 2191 O O . PRO A 1 270 ? 18.187 3.539 7.188 1.00 76.62 270 PRO A O 1
ATOM 2194 N N . ARG A 1 271 ? 18.733 3.212 5.042 1.00 79.19 271 ARG A N 1
ATOM 2195 C CA . ARG A 1 271 ? 20.188 3.317 5.271 1.00 79.19 271 ARG A CA 1
ATOM 2196 C C . ARG A 1 271 ? 20.613 4.669 5.855 1.00 79.19 271 ARG A C 1
ATOM 2198 O O . ARG A 1 271 ? 21.672 4.765 6.464 1.00 79.19 271 ARG A O 1
ATOM 2205 N N . ASN A 1 272 ? 19.821 5.715 5.621 1.00 85.31 272 ASN A N 1
ATOM 2206 C CA . ASN A 1 272 ? 20.049 7.030 6.204 1.00 85.31 272 ASN A CA 1
ATOM 2207 C C . ASN A 1 272 ? 19.517 7.029 7.648 1.00 85.31 272 ASN A C 1
ATOM 2209 O O . ASN A 1 272 ? 18.308 6.930 7.853 1.00 85.31 272 ASN A O 1
ATOM 2213 N N . LYS A 1 273 ? 20.431 7.154 8.619 1.00 87.12 273 LYS A N 1
ATOM 2214 C CA . LYS A 1 273 ? 20.113 7.148 10.053 1.00 87.12 273 LYS A CA 1
ATOM 2215 C C . LYS A 1 273 ? 19.232 8.323 10.472 1.00 87.12 273 LYS A C 1
ATOM 2217 O O . LYS A 1 273 ? 18.299 8.107 11.228 1.00 87.12 273 LYS A O 1
ATOM 2222 N N . GLU A 1 274 ? 19.479 9.526 9.959 1.00 88.12 274 GLU A N 1
ATOM 2223 C CA . GLU A 1 274 ? 18.665 10.711 10.271 1.00 88.12 274 GLU A CA 1
ATOM 2224 C C . GLU A 1 274 ? 17.225 10.522 9.795 1.00 88.12 274 GLU A C 1
ATOM 2226 O O . GLU A 1 274 ? 16.283 10.766 10.544 1.00 88.12 274 GLU A O 1
ATOM 2231 N N . LEU A 1 275 ? 17.051 10.001 8.573 1.00 85.50 275 LEU A N 1
ATOM 2232 C CA . LE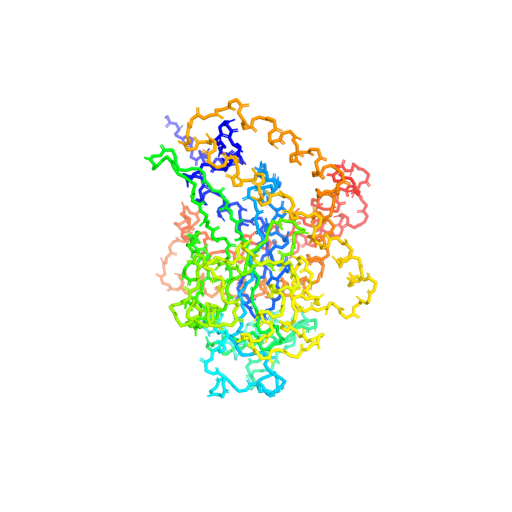U A 1 275 ? 15.730 9.663 8.049 1.00 85.50 275 LEU A CA 1
ATOM 2233 C C . LEU A 1 275 ? 15.067 8.566 8.886 1.00 85.50 275 LEU A C 1
ATOM 2235 O O . LEU A 1 275 ? 13.879 8.661 9.170 1.00 85.50 275 LEU A O 1
ATOM 2239 N N . TYR A 1 276 ? 15.809 7.529 9.284 1.00 89.06 276 TYR A N 1
ATOM 2240 C CA . TYR A 1 276 ? 15.263 6.481 10.146 1.00 89.06 276 TYR A CA 1
ATOM 2241 C C . TYR A 1 276 ? 14.784 7.052 11.482 1.00 89.06 276 TYR A C 1
ATOM 2243 O O . TYR A 1 276 ? 13.644 6.806 11.863 1.00 89.06 276 TYR A O 1
ATOM 2251 N N . SER A 1 277 ? 15.611 7.858 12.152 1.00 90.44 277 SER A N 1
ATOM 2252 C CA . SER A 1 277 ? 15.253 8.530 13.401 1.00 90.44 277 SER A CA 1
ATOM 2253 C C . SER A 1 277 ? 14.025 9.420 13.231 1.00 90.44 277 SER A C 1
ATOM 2255 O O . SER A 1 277 ? 13.106 9.333 14.037 1.00 90.44 277 SER A O 1
ATOM 2257 N N . PHE A 1 278 ? 13.961 10.208 12.155 1.00 91.38 278 PHE A N 1
ATOM 2258 C CA . PHE A 1 278 ? 12.795 11.028 11.833 1.00 91.38 278 PHE A CA 1
ATOM 2259 C C . PHE A 1 278 ? 11.521 10.184 11.691 1.00 91.38 278 PHE A C 1
ATOM 2261 O O . PHE A 1 278 ? 10.540 10.441 12.385 1.00 91.38 278 PHE A O 1
ATOM 2268 N N . LEU A 1 279 ? 11.543 9.141 10.853 1.00 91.38 279 LEU A N 1
ATOM 2269 C CA . LEU A 1 279 ? 10.389 8.257 10.657 1.00 91.38 279 LEU A CA 1
ATOM 2270 C C . LEU A 1 279 ? 9.986 7.560 11.961 1.00 91.38 279 LEU A C 1
ATOM 2272 O O . LEU A 1 279 ? 8.798 7.393 12.241 1.00 91.38 279 LEU A O 1
ATOM 2276 N N . LYS A 1 280 ? 10.971 7.159 12.768 1.00 93.31 280 LYS A N 1
ATOM 2277 C CA . LYS A 1 280 ? 10.733 6.464 14.029 1.00 93.31 280 LYS A CA 1
ATOM 2278 C C . LYS A 1 280 ? 10.085 7.371 15.072 1.00 93.31 280 LYS A C 1
ATOM 2280 O O . LYS A 1 280 ? 9.155 6.919 15.725 1.00 93.31 280 LYS A O 1
ATOM 2285 N N . ILE A 1 281 ? 10.498 8.638 15.163 1.00 94.06 281 ILE A N 1
ATOM 2286 C CA . ILE A 1 281 ? 9.876 9.647 16.041 1.00 94.06 281 ILE A CA 1
ATOM 2287 C C . ILE A 1 281 ? 8.393 9.845 15.701 1.00 94.06 281 ILE A C 1
ATOM 2289 O O . ILE A 1 281 ? 7.579 10.009 16.601 1.00 94.06 281 ILE A O 1
ATOM 2293 N N . GLN A 1 282 ? 8.035 9.815 14.414 1.00 94.50 282 GLN A N 1
ATOM 2294 C CA . GLN A 1 282 ? 6.640 9.972 13.983 1.00 94.50 282 GLN A CA 1
ATOM 2295 C C . GLN A 1 282 ? 5.806 8.691 14.142 1.00 94.50 282 GLN A C 1
ATOM 2297 O O . GLN A 1 282 ? 4.579 8.744 14.111 1.00 94.50 282 GLN A O 1
ATOM 2302 N N . THR A 1 283 ? 6.447 7.529 14.286 1.00 95.12 283 THR A N 1
ATOM 2303 C CA . THR A 1 283 ? 5.748 6.242 14.365 1.00 95.12 283 THR A CA 1
ATOM 2304 C C . THR A 1 283 ? 5.001 6.126 15.693 1.00 95.12 283 THR A C 1
ATOM 2306 O O . THR A 1 283 ? 5.584 6.290 16.758 1.00 95.12 283 THR A O 1
ATOM 2309 N N . GLY A 1 284 ? 3.707 5.826 15.617 1.00 95.12 284 GLY A N 1
ATOM 2310 C CA . GLY A 1 284 ? 2.789 5.767 16.753 1.00 95.12 284 GLY A CA 1
ATOM 2311 C C . GLY A 1 284 ? 1.973 7.044 16.963 1.00 95.12 284 GLY A C 1
ATOM 2312 O O . GLY A 1 284 ? 0.964 7.003 17.666 1.00 95.12 284 GLY A O 1
ATOM 2313 N N . ALA A 1 285 ? 2.326 8.159 16.311 1.00 96.12 285 ALA A N 1
ATOM 2314 C CA . ALA A 1 285 ? 1.587 9.420 16.429 1.00 96.12 285 ALA A CA 1
ATOM 2315 C C . ALA A 1 285 ? 0.120 9.294 15.974 1.00 96.12 285 ALA A C 1
ATOM 2317 O O . ALA A 1 285 ? -0.750 9.999 16.490 1.00 96.12 285 ALA A O 1
ATOM 2318 N N . GLY A 1 286 ? -0.145 8.373 15.041 1.00 96.25 286 GLY A N 1
ATOM 2319 C CA . GLY A 1 286 ? -1.481 8.057 14.536 1.00 96.25 286 GLY A CA 1
ATOM 2320 C C . GLY A 1 286 ? -2.241 6.974 15.304 1.00 96.25 286 GLY A C 1
ATOM 2321 O O . GLY A 1 286 ? -3.402 6.740 14.987 1.00 96.25 286 GLY A O 1
ATOM 2322 N N . ASN A 1 287 ? -1.642 6.318 16.308 1.00 95.31 287 ASN A N 1
ATOM 2323 C CA . ASN A 1 287 ? -2.288 5.220 17.047 1.00 95.31 287 ASN A CA 1
ATOM 2324 C C . ASN A 1 287 ? -3.699 5.562 17.575 1.00 95.31 287 ASN A C 1
ATOM 2326 O O . ASN A 1 287 ? -4.583 4.715 17.446 1.00 95.31 287 ASN A O 1
ATOM 2330 N N . PRO A 1 288 ? -3.967 6.777 18.108 1.00 95.44 288 PRO A N 1
ATOM 2331 C CA . PRO A 1 288 ? -5.305 7.128 18.586 1.00 95.44 288 PRO A CA 1
ATOM 2332 C C . PRO A 1 288 ? -6.401 7.092 17.510 1.00 95.44 288 PRO A C 1
ATOM 2334 O O . PRO A 1 288 ? -7.564 6.894 17.853 1.00 95.44 288 PRO A O 1
ATOM 2337 N N . PHE A 1 289 ? -6.055 7.262 16.225 1.00 96.31 289 PHE A N 1
ATOM 2338 C CA . PHE A 1 289 ? -7.042 7.279 15.141 1.00 96.31 289 PHE A CA 1
ATOM 2339 C C . PHE A 1 289 ? -7.804 5.962 15.023 1.00 96.31 289 PHE A C 1
ATOM 2341 O O . PHE A 1 289 ? -8.993 6.000 14.741 1.00 96.31 289 PHE A O 1
ATOM 2348 N N . SER A 1 290 ? -7.161 4.820 15.282 1.00 92.94 290 SER A N 1
ATOM 2349 C CA . SER A 1 290 ? -7.805 3.506 15.154 1.00 92.94 290 SER A CA 1
ATOM 2350 C C . SER A 1 290 ? -9.029 3.377 16.072 1.00 92.94 290 SER A C 1
ATOM 2352 O O . SER A 1 290 ? -10.109 3.026 15.603 1.00 92.94 290 SER A O 1
ATOM 2354 N N . ALA A 1 291 ? -8.896 3.760 17.347 1.00 93.81 291 ALA A N 1
ATOM 2355 C CA . ALA A 1 291 ? -10.005 3.724 18.301 1.00 93.81 291 ALA A CA 1
ATOM 2356 C C . ALA A 1 291 ? -11.134 4.690 17.903 1.00 93.81 291 ALA A C 1
ATOM 2358 O O . ALA A 1 291 ? -12.295 4.301 17.865 1.00 93.81 291 ALA A O 1
ATOM 2359 N N . TRP A 1 292 ? -10.798 5.930 17.530 1.00 96.94 292 TRP A N 1
ATOM 2360 C CA . TRP A 1 292 ? -11.811 6.921 17.148 1.00 96.94 292 TRP A CA 1
ATOM 2361 C C . TRP A 1 292 ? -12.534 6.563 15.850 1.00 96.94 292 TRP A C 1
ATOM 2363 O O . TRP A 1 292 ? -13.731 6.804 15.739 1.00 96.94 292 TRP A O 1
ATOM 2373 N N . VAL A 1 293 ? -11.832 5.982 14.874 1.00 96.50 293 VAL A N 1
ATOM 2374 C CA . VAL A 1 293 ? -12.440 5.486 13.634 1.00 96.50 293 VAL A CA 1
ATOM 2375 C C . VAL A 1 293 ? -13.386 4.330 13.937 1.00 96.50 293 VAL A C 1
ATOM 2377 O O . VAL A 1 293 ? -14.505 4.339 13.437 1.00 96.50 293 VAL A O 1
ATOM 2380 N N . HIS A 1 294 ? -12.995 3.387 14.797 1.00 95.00 294 HIS A N 1
ATOM 2381 C CA . HIS A 1 294 ? -13.883 2.306 15.223 1.00 95.00 294 HIS A CA 1
ATOM 2382 C C . HIS A 1 294 ? -15.159 2.840 15.895 1.00 95.00 294 HIS A C 1
ATOM 2384 O O . HIS A 1 294 ? -16.257 2.443 15.515 1.00 95.00 294 HIS A O 1
ATOM 2390 N N . GLU A 1 295 ? -15.031 3.810 16.806 1.00 96.56 295 GLU A N 1
ATOM 2391 C CA . GLU A 1 295 ? -16.181 4.466 17.443 1.00 96.56 295 GLU A CA 1
ATOM 2392 C C . GLU A 1 295 ? -17.075 5.212 16.433 1.00 96.56 295 GLU A C 1
ATOM 2394 O O . GLU A 1 295 ? -18.297 5.202 16.572 1.00 96.56 295 GLU A O 1
ATOM 2399 N N . ILE A 1 296 ? -16.498 5.841 15.398 1.00 97.19 296 ILE A N 1
ATOM 2400 C CA . ILE A 1 296 ? -17.265 6.476 14.310 1.00 97.19 296 ILE A CA 1
ATOM 2401 C C . ILE A 1 296 ? -18.056 5.430 13.523 1.00 97.19 296 ILE A C 1
ATOM 2403 O O . ILE A 1 296 ? -19.228 5.657 13.228 1.00 97.19 296 ILE A O 1
ATOM 2407 N N . ILE A 1 297 ? -17.429 4.300 13.182 1.00 96.38 297 ILE A N 1
ATOM 2408 C CA . ILE A 1 297 ? -18.074 3.205 12.448 1.00 96.38 297 ILE A CA 1
ATOM 2409 C C . ILE A 1 297 ? -19.237 2.646 13.271 1.00 96.38 297 ILE A C 1
ATOM 2411 O O . ILE A 1 297 ? -20.353 2.550 12.766 1.00 96.38 297 ILE A O 1
ATOM 2415 N N . GLU A 1 298 ? -18.998 2.337 14.546 1.00 96.44 298 GLU A N 1
ATOM 2416 C CA . GLU A 1 298 ? -20.018 1.821 15.459 1.00 96.44 298 GLU A CA 1
ATOM 2417 C C . GLU A 1 298 ? -21.181 2.810 15.622 1.00 96.44 298 GLU A C 1
ATOM 2419 O O . GLU A 1 298 ? -22.346 2.427 15.508 1.00 96.44 298 GLU A O 1
ATOM 2424 N N . ALA A 1 299 ? -20.887 4.095 15.841 1.00 96.00 299 ALA A N 1
ATOM 2425 C CA . ALA A 1 299 ? -21.910 5.128 15.953 1.00 96.00 299 ALA A CA 1
ATOM 2426 C C . ALA A 1 299 ? -22.707 5.288 14.651 1.00 96.00 299 ALA A C 1
ATOM 2428 O O . ALA A 1 299 ? -23.922 5.472 14.700 1.00 96.00 299 ALA A O 1
ATOM 2429 N N . ARG A 1 300 ? -22.052 5.182 13.486 1.00 95.69 300 ARG A N 1
ATOM 2430 C CA . ARG A 1 300 ? -22.722 5.258 12.183 1.00 95.69 300 ARG A CA 1
ATOM 2431 C C . ARG A 1 300 ? -23.679 4.090 11.965 1.00 95.69 300 ARG A C 1
ATOM 2433 O O . ARG A 1 300 ? -24.818 4.334 11.578 1.00 95.69 300 ARG A O 1
ATOM 2440 N N . VAL A 1 301 ? -23.243 2.863 12.248 1.00 94.75 301 VAL A N 1
ATOM 2441 C CA . VAL A 1 301 ? -24.065 1.644 12.126 1.00 94.75 301 VAL A CA 1
ATOM 2442 C C . VAL A 1 301 ? -25.246 1.669 13.102 1.00 94.75 301 VAL A C 1
ATOM 2444 O O . VAL A 1 301 ? -26.354 1.288 12.745 1.00 94.75 301 VAL A O 1
ATOM 2447 N N . ASN A 1 302 ? -25.046 2.189 14.315 1.00 94.31 302 ASN A N 1
ATOM 2448 C CA . ASN A 1 302 ? -26.092 2.290 15.337 1.00 94.31 302 ASN A CA 1
ATOM 2449 C C . ASN A 1 302 ? -26.947 3.572 15.245 1.00 94.31 302 ASN A C 1
ATOM 2451 O O . ASN A 1 302 ? -27.727 3.841 16.159 1.00 94.31 302 ASN A O 1
ATOM 2455 N N . LEU A 1 303 ? -26.807 4.366 14.175 1.00 90.75 303 LEU A N 1
ATOM 2456 C CA . LEU A 1 303 ? -27.553 5.613 13.933 1.00 90.75 303 LEU A CA 1
ATOM 2457 C C . LEU A 1 303 ? -27.407 6.680 15.044 1.00 90.75 303 LEU A C 1
ATOM 2459 O O . LEU A 1 303 ? -28.322 7.461 15.292 1.00 90.75 303 LEU A O 1
ATOM 2463 N N . GLN A 1 304 ? -26.244 6.739 15.698 1.00 93.25 304 GLN A N 1
ATOM 2464 C CA . GLN A 1 304 ? -25.901 7.689 16.767 1.00 93.25 304 GLN A CA 1
ATOM 2465 C C . GLN A 1 304 ? -25.103 8.882 16.214 1.00 93.25 304 GLN A C 1
ATOM 2467 O O . GLN A 1 304 ? -23.930 9.087 16.551 1.00 93.25 304 GLN A O 1
ATOM 2472 N N . GLU A 1 305 ? -25.703 9.654 15.306 1.00 87.81 305 GLU A N 1
ATOM 2473 C CA . GLU A 1 305 ? -25.004 10.717 14.563 1.00 87.81 305 GLU A CA 1
ATOM 2474 C C . GLU A 1 305 ? -24.405 11.806 15.466 1.00 87.81 305 GLU A C 1
ATOM 2476 O O . GLU A 1 305 ? -23.337 12.352 15.172 1.00 87.81 305 GLU A O 1
ATOM 2481 N N . GLU A 1 306 ? -25.029 12.074 16.613 1.00 92.38 306 GLU A N 1
ATOM 2482 C CA . GLU A 1 306 ? -24.561 13.035 17.610 1.00 92.38 306 GLU A CA 1
ATOM 2483 C C . GLU A 1 306 ? -23.181 12.687 18.191 1.00 92.38 306 GLU A C 1
ATOM 2485 O O . GLU A 1 306 ? -22.456 13.580 18.637 1.00 92.38 306 GLU A O 1
ATOM 2490 N N . ARG A 1 307 ? -22.783 11.407 18.149 1.00 94.31 307 ARG A N 1
ATOM 2491 C CA . ARG A 1 307 ? -21.464 10.945 18.610 1.00 94.31 307 ARG A CA 1
ATOM 2492 C C . ARG A 1 307 ? -20.370 11.120 17.556 1.00 94.31 307 ARG A C 1
ATOM 2494 O O . ARG A 1 307 ? -19.199 11.226 17.917 1.00 94.31 307 ARG A O 1
ATOM 2501 N N . ILE A 1 308 ? -20.726 11.184 16.272 1.00 95.56 308 ILE A N 1
ATOM 2502 C CA . ILE A 1 308 ? -19.764 11.163 15.161 1.00 95.56 308 ILE A CA 1
ATOM 2503 C C . ILE A 1 308 ? -19.031 12.504 15.026 1.00 95.56 308 ILE A C 1
ATOM 2505 O O . ILE A 1 308 ? -17.800 12.540 14.944 1.00 95.56 308 ILE A O 1
ATOM 2509 N N . LEU A 1 309 ? -19.761 13.626 15.038 1.00 93.88 309 LEU A N 1
ATOM 2510 C CA . LEU A 1 309 ? -19.170 14.954 14.818 1.00 93.88 309 LEU A CA 1
ATOM 2511 C C . LEU A 1 309 ? -18.068 15.316 15.839 1.00 93.88 309 LEU A C 1
ATOM 2513 O O . LEU A 1 309 ? -17.009 15.788 15.408 1.00 93.88 309 LEU A O 1
ATOM 2517 N N . PRO A 1 310 ? -18.235 15.071 17.157 1.00 96.25 310 PRO A N 1
ATOM 2518 C CA . PRO A 1 310 ? -17.165 15.290 18.132 1.00 96.25 310 PRO A CA 1
ATOM 2519 C C . PRO A 1 310 ? -15.915 14.436 17.875 1.00 96.25 310 PRO A C 1
ATOM 2521 O O . PRO A 1 310 ? -14.795 14.931 18.027 1.00 96.25 310 PRO A O 1
ATOM 2524 N N . LEU A 1 311 ? -16.081 13.177 17.450 1.00 96.69 311 LEU A N 1
ATOM 2525 C CA . LEU A 1 311 ? -14.963 12.284 17.125 1.00 96.69 311 LEU A CA 1
ATOM 2526 C C . LEU A 1 311 ? -14.192 12.783 15.898 1.00 96.69 311 LEU A C 1
ATOM 2528 O O . LEU A 1 311 ? -12.964 12.870 15.938 1.00 96.69 311 LEU A O 1
ATOM 2532 N N . ILE A 1 312 ? -14.896 13.212 14.845 1.00 96.25 312 ILE A N 1
ATOM 2533 C CA . ILE A 1 312 ? -14.269 13.819 13.661 1.00 96.25 312 ILE A CA 1
ATOM 2534 C C . ILE A 1 312 ? -13.519 15.104 14.037 1.00 96.25 312 ILE A C 1
ATOM 2536 O O . ILE A 1 312 ? -12.405 15.327 13.559 1.00 96.25 312 ILE A O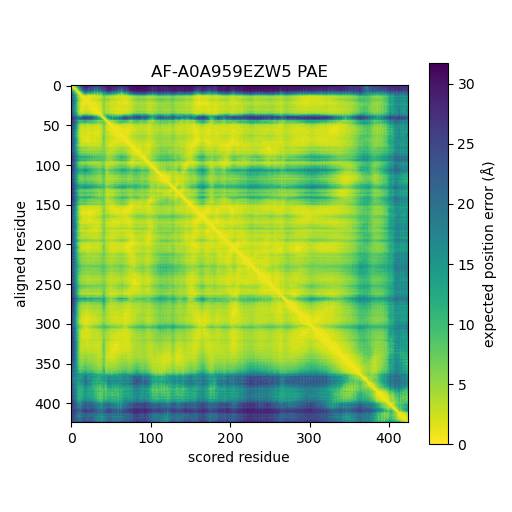 1
ATOM 2540 N N . ALA A 1 313 ? -14.085 15.950 14.903 1.00 96.19 313 ALA A N 1
ATOM 2541 C CA . ALA A 1 313 ? -13.406 17.156 15.376 1.00 96.19 313 ALA A CA 1
ATOM 2542 C C . ALA A 1 313 ? -12.107 16.818 16.130 1.00 96.19 313 ALA A C 1
ATOM 2544 O O . ALA A 1 313 ? -11.068 17.428 15.867 1.00 96.19 313 ALA A O 1
ATOM 2545 N N . ARG A 1 314 ? -12.139 15.794 16.993 1.00 97.12 314 ARG A N 1
ATOM 2546 C CA . ARG A 1 314 ? -10.965 15.290 17.721 1.00 97.12 314 ARG A CA 1
ATOM 2547 C C . ARG A 1 314 ? -9.891 14.742 16.780 1.00 97.12 314 ARG A C 1
ATOM 2549 O O . ARG A 1 314 ? -8.714 15.060 16.950 1.00 97.12 314 ARG A O 1
ATOM 2556 N N . ILE A 1 315 ? -10.290 13.978 15.762 1.00 97.06 315 ILE A N 1
ATOM 2557 C CA . ILE A 1 315 ? -9.381 13.497 14.715 1.00 97.06 315 ILE A CA 1
ATOM 2558 C C . ILE A 1 315 ? -8.726 14.682 14.002 1.00 97.06 315 ILE A C 1
ATOM 2560 O O . ILE A 1 315 ? -7.502 14.744 13.934 1.00 97.06 315 ILE A O 1
ATOM 2564 N N . ARG A 1 316 ? -9.512 15.655 13.524 1.00 96.25 316 ARG A N 1
ATOM 2565 C CA . ARG A 1 316 ? -8.996 16.832 12.800 1.00 96.25 316 ARG A CA 1
ATOM 2566 C C . ARG A 1 316 ? -8.028 17.656 13.643 1.00 96.25 316 ARG A C 1
ATOM 2568 O O . ARG A 1 316 ? -7.002 18.092 13.126 1.00 96.25 316 ARG A O 1
ATOM 2575 N N . GLN A 1 317 ? -8.321 17.846 14.929 1.00 97.56 317 GLN A N 1
ATOM 2576 C CA . GLN A 1 317 ? -7.392 18.492 15.855 1.00 97.56 317 GLN A CA 1
ATOM 2577 C C . GLN A 1 317 ? -6.073 17.715 15.917 1.00 97.56 317 GLN A C 1
ATOM 2579 O O . GLN A 1 317 ? -5.000 18.297 15.761 1.00 97.56 317 GLN A O 1
ATOM 2584 N N . LYS A 1 318 ? -6.137 16.390 16.073 1.00 97.50 318 LYS A N 1
ATOM 2585 C CA . LYS A 1 318 ? -4.934 15.561 16.144 1.00 97.50 318 LYS A CA 1
ATOM 2586 C C . LYS A 1 318 ? -4.135 15.558 14.837 1.00 97.50 318 LYS A C 1
ATOM 2588 O O . LYS A 1 318 ? -2.909 15.614 14.882 1.00 97.50 318 LYS A O 1
ATOM 2593 N N . GLU A 1 319 ? -4.801 15.546 13.681 1.00 96.50 319 GLU A N 1
ATOM 2594 C CA . GLU A 1 319 ? -4.158 15.694 12.368 1.00 96.50 319 GLU A CA 1
ATOM 2595 C C . GLU A 1 319 ? -3.366 17.006 12.260 1.00 96.50 319 GLU A C 1
ATOM 2597 O O . GLU A 1 319 ? -2.281 17.019 11.672 1.00 96.50 319 GLU A O 1
ATOM 2602 N N . GLN A 1 320 ? -3.890 18.099 12.827 1.00 96.69 320 GLN A N 1
ATOM 2603 C CA . GLN A 1 320 ? -3.206 19.394 12.883 1.00 96.69 320 GLN A CA 1
ATOM 2604 C C . GLN A 1 320 ? -2.017 19.363 13.848 1.00 96.69 320 GLN A C 1
ATOM 2606 O O . GLN A 1 320 ? -0.931 19.793 13.468 1.00 96.69 320 GLN A O 1
ATOM 2611 N N . GLU A 1 321 ? -2.192 18.809 15.053 1.00 96.62 321 GLU A N 1
ATOM 2612 C CA . GLU A 1 321 ? -1.125 18.675 16.059 1.00 96.62 321 GLU A CA 1
ATOM 2613 C C . GLU A 1 321 ? 0.101 17.932 15.515 1.00 96.62 321 GLU A C 1
ATOM 2615 O O . GLU A 1 321 ? 1.234 18.349 15.746 1.00 96.62 321 GLU A O 1
ATOM 2620 N 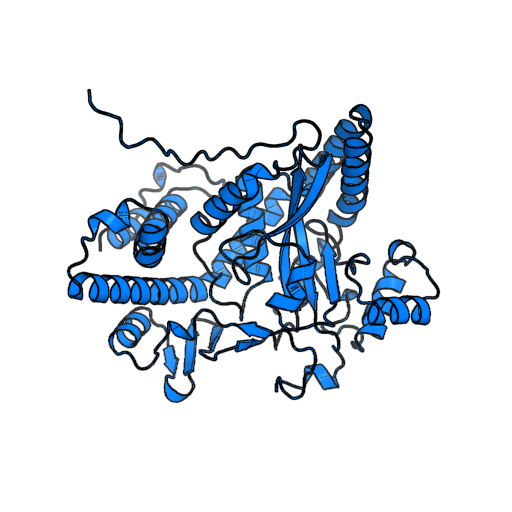N . ILE A 1 322 ? -0.119 16.838 14.778 1.00 95.50 322 ILE A N 1
ATOM 2621 C CA . ILE A 1 322 ? 0.963 16.035 14.186 1.00 95.50 322 ILE A CA 1
ATOM 2622 C C . ILE A 1 322 ? 1.372 16.531 12.793 1.00 95.50 322 ILE A C 1
ATOM 2624 O O . ILE A 1 322 ? 2.246 15.946 12.160 1.00 95.50 322 ILE A O 1
ATOM 2628 N N . ASN A 1 323 ? 0.729 17.590 12.294 1.00 94.88 323 ASN A N 1
ATOM 2629 C CA . ASN A 1 323 ? 0.950 18.161 10.969 1.00 94.88 323 ASN A CA 1
ATOM 2630 C C . ASN A 1 323 ? 0.906 17.107 9.838 1.00 94.88 323 ASN A C 1
ATOM 2632 O O . ASN A 1 323 ? 1.747 17.063 8.930 1.00 94.88 323 ASN A O 1
ATOM 2636 N N . LEU A 1 324 ? -0.103 16.229 9.902 1.00 94.94 324 LEU A N 1
ATOM 2637 C CA . LEU A 1 324 ? -0.201 15.006 9.099 1.00 94.94 324 LEU A CA 1
ATOM 2638 C C . LEU A 1 324 ? -0.107 15.282 7.593 1.00 94.94 324 LEU A C 1
ATOM 2640 O O . LEU A 1 324 ? 0.621 14.606 6.865 1.00 94.94 324 LEU A O 1
ATOM 2644 N N . ARG A 1 325 ? -0.817 16.310 7.114 1.00 92.25 325 ARG A N 1
ATOM 2645 C CA . ARG A 1 325 ? -0.838 16.669 5.687 1.00 92.25 325 ARG A CA 1
ATOM 2646 C C . ARG A 1 325 ? 0.542 17.072 5.172 1.00 92.25 325 ARG A C 1
ATOM 2648 O O . ARG A 1 325 ? 0.893 16.713 4.047 1.00 92.25 325 ARG A O 1
ATOM 2655 N N . GLN A 1 326 ? 1.327 17.804 5.964 1.00 91.88 326 GLN A N 1
ATOM 2656 C CA . GLN A 1 326 ? 2.683 18.180 5.571 1.00 91.88 326 GLN A CA 1
ATOM 2657 C C . GLN A 1 326 ? 3.597 16.954 5.521 1.00 91.88 326 GLN A C 1
ATOM 2659 O O . GLN A 1 326 ? 4.313 16.783 4.534 1.00 91.88 326 GLN A O 1
ATOM 2664 N N . LEU A 1 327 ? 3.525 16.073 6.524 1.00 94.06 327 LEU A N 1
ATOM 2665 C CA . LEU A 1 327 ? 4.310 14.836 6.563 1.00 94.06 327 LEU A CA 1
ATOM 2666 C C . LEU A 1 327 ? 4.021 13.938 5.354 1.00 94.06 327 LEU A C 1
ATOM 2668 O O . LEU A 1 327 ? 4.947 13.525 4.658 1.00 94.06 327 LEU A O 1
ATOM 2672 N N . ILE A 1 328 ? 2.745 13.728 5.018 1.00 93.38 328 ILE A N 1
ATOM 2673 C CA . ILE A 1 328 ? 2.349 12.929 3.848 1.00 93.38 328 ILE A CA 1
ATOM 2674 C C . ILE A 1 328 ? 2.878 13.541 2.544 1.00 93.38 328 ILE A C 1
ATOM 2676 O O . ILE A 1 328 ? 3.365 12.821 1.667 1.00 93.38 328 ILE A O 1
ATOM 2680 N N . ARG A 1 329 ? 2.830 14.873 2.402 1.00 89.94 329 ARG A N 1
ATOM 2681 C CA . ARG A 1 329 ? 3.391 15.567 1.231 1.00 89.94 329 ARG A CA 1
ATOM 2682 C C . ARG A 1 329 ? 4.906 15.390 1.136 1.00 89.94 329 ARG A C 1
ATOM 2684 O O . ARG A 1 329 ? 5.410 15.127 0.042 1.00 89.94 329 ARG A O 1
ATOM 2691 N N . MET A 1 330 ? 5.622 15.517 2.253 1.00 89.88 330 MET A N 1
ATOM 2692 C CA . MET A 1 330 ? 7.073 15.315 2.311 1.00 89.88 330 MET A CA 1
ATOM 2693 C C . MET A 1 330 ? 7.456 13.876 1.943 1.00 89.88 330 MET A C 1
ATOM 2695 O O . MET A 1 330 ? 8.328 13.674 1.094 1.00 89.88 330 MET A O 1
ATOM 2699 N N . ASP A 1 331 ? 6.755 12.889 2.500 1.00 89.38 331 ASP A N 1
ATOM 2700 C CA . ASP A 1 331 ? 6.972 11.469 2.215 1.00 89.38 331 ASP A CA 1
ATOM 2701 C C . ASP A 1 331 ? 6.741 11.124 0.752 1.00 89.38 331 ASP A C 1
ATOM 2703 O O . ASP A 1 331 ? 7.546 10.423 0.138 1.00 89.38 331 ASP A O 1
ATOM 2707 N N . ALA A 1 332 ? 5.642 11.612 0.181 1.00 88.69 332 ALA A N 1
ATOM 2708 C CA . ALA A 1 332 ? 5.319 11.391 -1.217 1.00 88.69 332 ALA A CA 1
ATOM 2709 C C . ALA A 1 332 ? 6.355 12.041 -2.145 1.00 88.69 332 ALA A C 1
ATOM 2711 O O . ALA A 1 332 ? 6.791 11.408 -3.104 1.00 88.69 332 ALA A O 1
ATOM 2712 N N . ARG A 1 333 ? 6.825 13.257 -1.835 1.00 86.38 333 ARG A N 1
ATOM 2713 C CA . ARG A 1 333 ? 7.897 13.915 -2.600 1.00 86.38 333 ARG A CA 1
ATOM 2714 C C . ARG A 1 333 ? 9.195 13.108 -2.550 1.00 86.38 333 ARG A C 1
ATOM 2716 O O . ARG A 1 333 ? 9.837 12.892 -3.576 1.00 86.38 333 ARG A O 1
ATOM 2723 N N . TRP A 1 334 ? 9.574 12.617 -1.371 1.00 87.19 334 TRP A N 1
ATOM 2724 C CA . TRP A 1 334 ? 10.736 11.740 -1.231 1.00 87.19 334 TRP A CA 1
ATOM 2725 C C . TRP A 1 334 ? 10.553 10.415 -1.987 1.00 87.19 334 TRP A C 1
ATOM 2727 O O . TRP A 1 334 ? 11.477 9.948 -2.660 1.00 87.19 334 TRP A O 1
ATOM 2737 N N . ALA A 1 335 ? 9.363 9.818 -1.907 1.00 88.44 335 ALA A N 1
ATOM 2738 C CA . ALA A 1 335 ? 9.009 8.599 -2.621 1.00 88.44 335 ALA A CA 1
ATOM 2739 C C . ALA A 1 335 ? 9.140 8.777 -4.139 1.00 88.44 335 ALA A C 1
ATOM 2741 O O . ALA A 1 335 ? 9.769 7.939 -4.786 1.00 88.44 335 ALA A O 1
ATOM 2742 N N . GLU A 1 336 ? 8.618 9.876 -4.687 1.00 85.25 336 GLU A N 1
ATOM 2743 C CA . GLU A 1 336 ? 8.698 10.215 -6.108 1.00 85.25 336 GLU A CA 1
ATOM 2744 C C . GLU A 1 336 ? 10.155 10.306 -6.583 1.00 85.25 336 GLU A C 1
ATOM 2746 O O . GLU A 1 336 ? 10.547 9.617 -7.529 1.00 85.25 336 GLU A O 1
ATOM 2751 N N . GLU A 1 337 ? 10.997 11.060 -5.870 1.00 85.62 337 GLU A N 1
ATOM 2752 C CA . GLU A 1 337 ? 12.413 11.207 -6.228 1.00 85.62 337 GLU A CA 1
ATOM 2753 C C . GLU A 1 337 ? 13.168 9.872 -6.182 1.00 85.62 337 GLU A C 1
ATOM 2755 O O . GLU A 1 337 ? 13.982 9.568 -7.058 1.00 85.62 337 GLU A O 1
ATOM 2760 N N . LYS A 1 338 ? 12.879 9.016 -5.194 1.00 86.50 338 LYS A N 1
ATOM 2761 C CA . LYS A 1 338 ? 13.514 7.692 -5.102 1.00 86.50 338 LYS A CA 1
ATOM 2762 C C . LYS A 1 338 ? 13.007 6.705 -6.148 1.00 86.50 338 LYS A C 1
ATOM 2764 O O . LYS A 1 338 ? 13.751 5.788 -6.505 1.00 86.50 338 LYS A O 1
ATOM 2769 N N . LEU A 1 339 ? 11.771 6.845 -6.615 1.00 86.94 339 LEU A N 1
ATOM 2770 C CA . LEU A 1 339 ? 11.173 5.969 -7.624 1.00 86.94 339 LEU A CA 1
ATOM 2771 C C . LEU A 1 339 ? 11.457 6.428 -9.059 1.00 86.94 339 LEU A C 1
ATOM 2773 O O . LEU A 1 339 ? 11.260 5.642 -9.983 1.00 86.94 339 LEU A O 1
ATOM 2777 N N . LYS A 1 340 ? 11.998 7.635 -9.258 1.00 84.94 340 LYS A N 1
ATOM 2778 C CA . LYS A 1 340 ? 12.319 8.212 -10.573 1.00 84.94 340 LYS A CA 1
ATOM 2779 C C . LYS A 1 340 ? 13.055 7.264 -11.543 1.00 84.94 340 LYS A C 1
ATOM 2781 O O . LYS A 1 340 ? 12.653 7.211 -12.706 1.00 84.94 340 LYS A O 1
ATOM 2786 N N . PRO A 1 341 ? 14.070 6.466 -11.137 1.00 87.06 341 PRO A N 1
ATOM 2787 C CA . PRO A 1 341 ? 14.705 5.514 -12.056 1.00 87.06 341 PRO A CA 1
ATOM 2788 C C . PRO A 1 341 ? 13.776 4.374 -12.506 1.00 87.06 341 PRO A C 1
ATOM 2790 O O . PRO A 1 341 ? 13.839 3.952 -13.662 1.00 87.06 341 PRO A O 1
ATOM 2793 N N . LEU A 1 342 ? 12.909 3.879 -11.613 1.00 85.38 342 LEU A N 1
ATOM 2794 C CA . LEU A 1 342 ? 11.907 2.861 -11.951 1.00 85.38 342 LEU A CA 1
ATOM 2795 C C . LEU A 1 342 ? 10.824 3.444 -12.850 1.00 85.38 342 LEU A C 1
ATOM 2797 O O . LEU A 1 342 ? 10.473 2.805 -13.834 1.00 85.38 342 LEU A O 1
ATOM 2801 N N . LYS A 1 343 ? 10.369 4.667 -12.560 1.00 81.44 343 LYS A N 1
ATOM 2802 C CA . LYS A 1 343 ? 9.449 5.417 -13.418 1.00 81.44 343 LYS A CA 1
ATOM 2803 C C . LYS A 1 343 ? 9.996 5.491 -14.844 1.00 81.44 343 LYS A C 1
ATOM 2805 O O . LYS A 1 343 ? 9.384 4.956 -15.755 1.00 81.44 343 LYS A O 1
ATOM 2810 N N . ARG A 1 344 ? 11.221 6.001 -15.030 1.00 81.12 344 ARG A N 1
ATOM 2811 C CA . ARG A 1 344 ? 11.867 6.078 -16.356 1.00 81.12 344 ARG A CA 1
ATOM 2812 C C . ARG A 1 344 ? 11.893 4.733 -17.087 1.00 81.12 344 ARG A C 1
ATOM 2814 O O . ARG A 1 344 ? 11.629 4.692 -18.284 1.00 81.12 344 ARG A O 1
ATOM 2821 N N . LEU A 1 345 ? 12.208 3.645 -16.378 1.00 85.00 345 LEU A N 1
ATOM 2822 C CA . LEU A 1 345 ? 12.160 2.300 -16.949 1.00 85.00 345 LEU A CA 1
ATOM 2823 C C . LEU A 1 345 ? 10.746 1.955 -17.419 1.00 85.00 345 LEU A C 1
ATOM 2825 O O . LEU A 1 345 ? 10.572 1.618 -18.584 1.00 85.00 345 LEU A O 1
ATOM 2829 N N . VAL A 1 346 ? 9.741 2.084 -16.553 1.00 81.19 346 VAL A N 1
ATOM 2830 C CA . VAL A 1 346 ? 8.347 1.788 -16.904 1.00 81.19 346 VAL A CA 1
ATOM 2831 C C . VAL A 1 346 ? 7.877 2.608 -18.107 1.00 81.19 346 VAL A C 1
ATOM 2833 O O . VAL A 1 346 ? 7.153 2.069 -18.938 1.00 81.19 346 VAL A O 1
ATOM 2836 N N . ASN A 1 347 ? 8.335 3.850 -18.269 1.00 78.69 347 ASN A N 1
ATOM 2837 C CA . ASN A 1 347 ? 7.991 4.688 -19.425 1.00 78.69 347 ASN A CA 1
ATOM 2838 C C . ASN A 1 347 ? 8.507 4.074 -20.724 1.00 78.69 347 ASN A C 1
ATOM 2840 O O . ASN A 1 347 ? 7.772 3.985 -21.707 1.00 78.69 347 ASN A O 1
ATOM 2844 N N . VAL A 1 348 ? 9.767 3.628 -20.723 1.00 82.94 348 VAL A N 1
ATOM 2845 C CA . VAL A 1 348 ? 10.376 2.953 -21.874 1.00 82.94 348 VAL A CA 1
ATOM 2846 C C . VAL A 1 348 ? 9.636 1.657 -22.180 1.00 82.94 348 VAL A C 1
ATOM 2848 O O . VAL A 1 348 ? 9.267 1.427 -23.329 1.00 82.94 348 VAL A O 1
ATOM 2851 N N . LEU A 1 349 ? 9.363 0.847 -21.153 1.00 81.94 349 LEU A N 1
ATOM 2852 C CA . LEU A 1 349 ? 8.666 -0.428 -21.312 1.00 81.94 349 LEU A CA 1
ATOM 2853 C C . LEU A 1 349 ? 7.247 -0.232 -21.856 1.00 81.94 349 LEU A C 1
ATOM 2855 O O . LEU A 1 349 ? 6.879 -0.861 -22.840 1.00 81.94 349 LEU A O 1
ATOM 2859 N N . SER A 1 350 ? 6.476 0.677 -21.261 1.00 78.19 350 SER A N 1
ATOM 2860 C CA . SER A 1 350 ? 5.092 0.952 -21.665 1.00 78.19 350 SER A CA 1
ATOM 2861 C C . SER A 1 350 ? 5.036 1.532 -23.074 1.00 78.19 350 SER A C 1
ATOM 2863 O O . SER A 1 350 ? 4.191 1.124 -23.859 1.00 78.19 350 SER A O 1
ATOM 2865 N N . THR A 1 351 ? 5.970 2.425 -23.429 1.00 78.56 351 THR A N 1
ATOM 2866 C CA . THR A 1 351 ? 6.088 2.926 -24.808 1.00 78.56 351 THR A CA 1
ATOM 2867 C C . THR A 1 351 ? 6.368 1.771 -25.766 1.00 78.56 351 THR A C 1
ATOM 2869 O O . THR A 1 351 ? 5.695 1.646 -26.779 1.00 78.56 351 THR A O 1
ATOM 2872 N N . SER A 1 352 ? 7.331 0.902 -25.444 1.00 81.94 352 SER A N 1
ATOM 2873 C CA . SER A 1 352 ? 7.679 -0.233 -26.302 1.00 81.94 352 SER A CA 1
ATOM 2874 C C . SER A 1 352 ? 6.505 -1.194 -26.499 1.00 81.94 352 SER A C 1
ATOM 2876 O O . SER A 1 352 ? 6.290 -1.649 -27.618 1.00 81.94 352 SER A O 1
ATOM 2878 N N . ILE A 1 353 ? 5.755 -1.499 -25.435 1.00 79.06 353 ILE A N 1
ATOM 2879 C CA . ILE A 1 353 ? 4.575 -2.372 -25.494 1.00 79.06 353 ILE A CA 1
ATOM 2880 C C . ILE A 1 353 ? 3.489 -1.729 -26.364 1.00 79.06 353 ILE A C 1
ATOM 2882 O O . ILE A 1 353 ? 3.036 -2.356 -27.317 1.00 79.06 353 ILE A O 1
ATOM 2886 N N . SER A 1 354 ? 3.134 -0.465 -26.105 1.00 78.44 354 SER A N 1
ATOM 2887 C CA . SER A 1 354 ? 2.124 0.252 -26.893 1.00 78.44 354 SER A CA 1
ATOM 2888 C C . SER A 1 354 ? 2.514 0.390 -28.369 1.00 78.44 354 SER A C 1
ATOM 2890 O O . SER A 1 354 ? 1.654 0.267 -29.234 1.00 78.44 354 SER A O 1
ATOM 2892 N N . THR A 1 355 ? 3.796 0.604 -28.687 1.00 80.50 355 THR A N 1
ATOM 2893 C CA . THR A 1 355 ? 4.274 0.668 -30.079 1.00 80.50 355 THR A CA 1
ATOM 2894 C C . THR A 1 355 ? 4.143 -0.675 -30.796 1.00 80.50 355 THR A C 1
ATOM 2896 O O . THR A 1 355 ? 3.726 -0.693 -31.951 1.00 80.50 355 THR A O 1
ATOM 2899 N N . ARG A 1 356 ? 4.485 -1.795 -30.140 1.00 80.75 356 ARG A N 1
ATOM 2900 C CA . ARG A 1 356 ? 4.336 -3.132 -30.744 1.00 80.75 356 ARG A CA 1
ATOM 2901 C C . ARG A 1 356 ? 2.873 -3.468 -30.994 1.00 80.75 356 ARG A C 1
ATOM 2903 O O . ARG A 1 356 ? 2.526 -3.823 -32.112 1.00 80.75 356 ARG A O 1
ATOM 2910 N N . GLU A 1 357 ? 2.026 -3.256 -29.991 1.00 78.94 357 GLU A N 1
ATOM 2911 C CA . GLU A 1 357 ? 0.584 -3.484 -30.098 1.00 78.94 357 GLU A CA 1
ATOM 2912 C C . GLU A 1 357 ? -0.029 -2.663 -31.245 1.00 78.94 357 GLU A C 1
ATOM 2914 O O . GLU A 1 357 ? -0.803 -3.177 -32.050 1.00 78.94 357 GLU A O 1
ATOM 2919 N N . LEU A 1 358 ? 0.366 -1.390 -31.368 1.00 79.44 358 LEU A N 1
ATOM 2920 C CA . LEU A 1 358 ? -0.068 -0.525 -32.462 1.00 79.44 358 LEU A CA 1
ATOM 2921 C C . LEU A 1 358 ? 0.391 -1.053 -33.829 1.00 79.44 358 LEU A C 1
ATOM 2923 O O . LEU A 1 358 ? -0.390 -1.059 -34.779 1.00 79.44 358 LEU A O 1
ATOM 2927 N N . ALA A 1 359 ? 1.649 -1.486 -33.934 1.00 82.62 359 ALA A N 1
ATOM 2928 C CA . ALA A 1 359 ? 2.207 -2.018 -35.171 1.00 82.62 359 ALA A CA 1
ATOM 2929 C C . ALA A 1 359 ? 1.509 -3.315 -35.606 1.00 82.62 359 ALA A C 1
ATOM 2931 O O . ALA A 1 359 ? 1.195 -3.462 -36.786 1.00 82.62 359 ALA A O 1
ATOM 2932 N N . ASP A 1 360 ? 1.233 -4.229 -34.676 1.00 82.81 360 ASP A N 1
ATOM 2933 C CA . ASP A 1 360 ? 0.551 -5.492 -34.973 1.00 82.81 360 ASP A CA 1
ATOM 2934 C C . ASP A 1 360 ? -0.897 -5.263 -35.421 1.00 82.81 360 ASP A C 1
ATOM 2936 O O . ASP A 1 360 ? -1.348 -5.868 -36.391 1.00 82.81 360 ASP A O 1
ATOM 2940 N N . ARG A 1 361 ? -1.607 -4.311 -34.808 1.00 79.81 361 ARG A N 1
ATOM 2941 C CA . ARG A 1 361 ? -2.967 -3.934 -35.232 1.00 79.81 361 ARG A CA 1
ATOM 2942 C C . ARG A 1 361 ? -3.005 -3.262 -36.597 1.00 79.81 361 ARG A C 1
ATOM 2944 O O . ARG A 1 361 ? -3.871 -3.583 -37.405 1.00 79.81 361 ARG A O 1
ATOM 2951 N N . LEU A 1 362 ? -2.046 -2.378 -36.877 1.00 82.31 362 LEU A N 1
ATOM 2952 C CA . LEU A 1 362 ? -1.895 -1.777 -38.205 1.00 82.31 362 LEU A CA 1
ATOM 2953 C C . LEU A 1 362 ? -1.621 -2.832 -39.282 1.00 82.31 362 LEU A C 1
ATOM 2955 O O . LEU A 1 362 ? -2.140 -2.714 -40.385 1.00 82.31 362 LEU A O 1
ATOM 2959 N N . ARG A 1 363 ? -0.841 -3.874 -38.968 1.00 86.75 363 ARG A N 1
ATOM 2960 C CA . ARG A 1 363 ? -0.616 -5.010 -39.880 1.00 86.75 363 ARG A CA 1
ATOM 2961 C C . ARG A 1 363 ? -1.874 -5.849 -40.114 1.00 86.75 363 ARG A C 1
ATOM 2963 O O . ARG A 1 363 ? -1.965 -6.491 -41.153 1.00 86.75 363 ARG A O 1
ATOM 2970 N N . ASN A 1 364 ? -2.816 -5.835 -39.174 1.00 86.19 364 ASN A N 1
ATOM 2971 C CA . ASN A 1 364 ? -4.096 -6.541 -39.258 1.00 86.19 364 ASN A CA 1
ATOM 2972 C C . ASN A 1 364 ? -5.233 -5.670 -39.839 1.00 86.19 364 ASN A C 1
ATOM 2974 O O . ASN A 1 364 ? -6.399 -6.023 -39.678 1.00 86.19 364 ASN A O 1
ATOM 2978 N N . ASP A 1 365 ? -4.914 -4.536 -40.479 1.00 84.25 365 ASP A N 1
ATOM 2979 C CA . ASP A 1 365 ? -5.874 -3.580 -41.061 1.00 84.25 365 ASP A CA 1
ATOM 2980 C C . ASP A 1 365 ? -6.925 -3.031 -40.069 1.00 84.25 365 ASP A C 1
ATOM 2982 O O . ASP A 1 365 ? -8.006 -2.571 -40.456 1.00 84.25 365 ASP A O 1
ATOM 2986 N N . GLU A 1 366 ? -6.616 -3.020 -38.768 1.00 81.62 366 GLU A N 1
ATOM 2987 C CA . GLU A 1 366 ? -7.498 -2.420 -37.768 1.00 81.62 366 GLU A CA 1
ATOM 2988 C C . GLU A 1 366 ? -7.470 -0.884 -37.825 1.00 81.62 366 GLU A C 1
ATOM 2990 O O . GLU A 1 366 ? -6.426 -0.236 -37.956 1.00 81.62 366 GLU A O 1
ATOM 2995 N N . ARG A 1 367 ? -8.640 -0.264 -37.648 1.00 77.12 367 ARG A N 1
ATOM 2996 C CA . ARG A 1 367 ? -8.793 1.194 -37.681 1.00 77.12 367 ARG A CA 1
ATOM 2997 C C . ARG A 1 367 ? -8.430 1.814 -36.334 1.00 77.12 367 ARG A C 1
ATOM 2999 O O . ARG A 1 367 ? -9.189 1.754 -35.373 1.00 77.12 367 ARG A O 1
ATOM 3006 N N . LEU A 1 368 ? -7.296 2.511 -36.284 1.00 67.50 368 LEU A N 1
ATOM 3007 C CA . LEU A 1 368 ? -6.764 3.116 -35.054 1.00 67.50 368 LEU A CA 1
ATOM 3008 C C . LEU A 1 368 ? -7.719 4.068 -34.316 1.00 67.50 368 LEU A C 1
ATOM 3010 O O . LEU A 1 368 ? -7.651 4.160 -33.091 1.00 67.50 368 LEU A O 1
ATOM 3014 N N . TYR A 1 369 ? -8.608 4.773 -35.025 1.00 68.31 369 TYR A N 1
ATOM 3015 C CA . TYR A 1 369 ? -9.538 5.710 -34.383 1.00 68.31 369 TYR A CA 1
ATOM 3016 C C . TYR A 1 369 ? -10.540 5.005 -33.457 1.00 68.31 369 TYR A C 1
ATOM 3018 O O . TYR A 1 369 ? -10.992 5.616 -32.492 1.00 68.31 369 TYR A O 1
ATOM 3026 N N . GLU A 1 370 ? -10.858 3.731 -33.708 1.00 66.19 370 GLU A N 1
ATOM 3027 C CA . GLU A 1 370 ? -11.805 2.946 -32.902 1.00 66.19 370 GLU A CA 1
ATOM 3028 C C . GLU A 1 370 ? -11.228 2.651 -31.508 1.00 66.19 370 GLU A C 1
ATOM 3030 O O . GLU A 1 370 ? -11.953 2.600 -30.516 1.00 66.19 370 GLU A O 1
ATOM 3035 N N . HIS A 1 371 ? -9.899 2.582 -31.397 1.00 61.00 371 HIS A N 1
ATOM 3036 C CA . HIS A 1 371 ? -9.189 2.354 -30.135 1.00 61.00 371 HIS A CA 1
ATOM 3037 C C . HIS A 1 371 ? -9.057 3.614 -29.275 1.00 61.00 371 HIS A C 1
ATOM 3039 O O . HIS A 1 371 ? -8.999 3.530 -28.052 1.00 61.00 371 HIS A O 1
ATOM 3045 N N . ILE A 1 372 ? -9.059 4.798 -29.889 1.00 60.03 372 ILE A N 1
ATOM 3046 C CA . ILE A 1 372 ? -9.009 6.080 -29.164 1.00 60.03 372 ILE A CA 1
ATOM 3047 C C . ILE A 1 372 ? -10.380 6.409 -28.540 1.00 60.03 372 ILE A C 1
ATOM 3049 O O . ILE A 1 372 ? -10.462 7.183 -27.589 1.00 60.03 372 ILE A O 1
ATOM 3053 N N . GLN A 1 373 ? -11.458 5.797 -29.041 1.00 56.91 373 GLN A N 1
ATOM 3054 C CA . GLN A 1 373 ? -12.838 6.074 -28.625 1.00 56.91 373 GLN A CA 1
ATOM 3055 C C . GLN A 1 373 ? -13.318 5.250 -27.418 1.00 56.91 373 GLN A C 1
ATOM 3057 O O . GLN A 1 373 ? -14.392 5.529 -26.885 1.00 56.91 373 GLN A O 1
ATOM 3062 N N . HIS A 1 374 ? -12.549 4.257 -26.956 1.00 56.44 374 HIS A N 1
ATOM 3063 C CA . HIS A 1 374 ? -12.973 3.351 -25.884 1.00 56.44 374 HIS A CA 1
ATOM 3064 C C . HIS A 1 374 ? -11.880 3.132 -24.824 1.00 56.44 374 HIS A C 1
ATOM 3066 O O . HIS A 1 374 ? -10.705 2.973 -25.149 1.00 56.44 374 HIS A O 1
ATOM 3072 N N . LYS A 1 375 ? -12.275 3.036 -23.541 1.00 56.44 375 LYS A N 1
ATOM 3073 C CA . LYS A 1 375 ? -11.376 2.877 -22.371 1.00 56.44 375 LYS A CA 1
ATOM 3074 C C . LYS A 1 375 ? -10.378 1.718 -22.523 1.00 56.44 375 LYS A C 1
ATOM 3076 O O . LYS A 1 375 ? -9.200 1.869 -22.212 1.00 56.44 375 LYS A O 1
ATOM 3081 N N . ARG A 1 376 ? -10.819 0.581 -23.081 1.00 57.38 376 ARG A N 1
ATOM 3082 C CA . ARG A 1 376 ? -9.940 -0.568 -23.377 1.00 57.38 376 ARG A CA 1
ATOM 3083 C C . ARG A 1 376 ? -8.859 -0.246 -24.415 1.00 57.38 376 ARG A C 1
ATOM 3085 O O . ARG A 1 376 ? -7.722 -0.657 -24.223 1.00 57.38 376 ARG A O 1
ATOM 3092 N N . GLY A 1 377 ? -9.182 0.500 -25.471 1.00 58.25 377 GLY A N 1
ATOM 3093 C CA . GLY A 1 377 ? -8.203 0.896 -26.489 1.00 58.25 377 GLY A CA 1
ATOM 3094 C C . GLY A 1 377 ? -7.225 1.966 -25.988 1.00 58.25 377 GLY A C 1
ATOM 3095 O O . GLY A 1 377 ? -6.032 1.901 -26.281 1.00 58.25 377 GLY A O 1
ATOM 3096 N N . LEU A 1 378 ? -7.677 2.876 -25.118 1.00 60.84 378 LEU A N 1
ATOM 3097 C CA . LEU A 1 378 ? -6.800 3.842 -24.444 1.00 60.84 378 LEU A CA 1
ATOM 3098 C C . LEU A 1 378 ? -5.781 3.168 -23.511 1.00 60.84 378 LEU A C 1
ATOM 3100 O O . LEU A 1 378 ? -4.633 3.608 -23.453 1.00 60.84 378 LEU A O 1
ATOM 3104 N N . ASN A 1 379 ? -6.158 2.074 -22.841 1.00 60.31 379 ASN A N 1
ATOM 3105 C CA . ASN A 1 379 ? -5.228 1.282 -22.028 1.00 60.31 379 ASN A CA 1
ATOM 3106 C C . ASN A 1 379 ? -4.123 0.622 -22.873 1.00 60.31 379 ASN A C 1
ATOM 3108 O O . ASN A 1 379 ? -2.984 0.525 -22.418 1.00 60.31 379 ASN A O 1
ATOM 3112 N N . LEU A 1 380 ? -4.416 0.223 -24.116 1.00 60.53 380 LEU A N 1
ATOM 3113 C CA . LEU A 1 380 ? -3.410 -0.324 -25.039 1.00 60.53 380 LEU A CA 1
ATOM 3114 C C . LEU A 1 380 ? -2.392 0.743 -25.474 1.00 60.53 380 LEU A C 1
ATOM 3116 O O . LEU A 1 380 ? -1.204 0.460 -25.638 1.00 60.53 380 LEU A O 1
ATOM 3120 N N . LEU A 1 381 ? -2.836 1.996 -25.588 1.00 65.25 381 LEU A N 1
ATOM 3121 C CA . LEU A 1 381 ? -2.008 3.155 -25.940 1.00 65.25 381 LEU A CA 1
ATOM 3122 C C . LEU A 1 381 ? -1.449 3.900 -24.718 1.00 65.25 381 LEU A C 1
ATOM 3124 O O . LEU A 1 381 ? -0.879 4.987 -24.864 1.00 65.25 381 LEU A O 1
ATOM 3128 N N . TYR A 1 382 ? -1.577 3.324 -23.519 1.00 65.69 382 TYR A N 1
ATOM 3129 C CA . TYR A 1 382 ? -1.223 3.975 -22.258 1.00 65.69 382 TYR A CA 1
ATOM 3130 C C . TYR A 1 382 ? 0.214 4.513 -22.250 1.00 65.69 382 TYR A C 1
ATOM 3132 O O . TYR A 1 382 ? 0.455 5.599 -21.725 1.00 65.69 382 TYR A O 1
ATOM 3140 N N . GLY A 1 383 ? 1.165 3.822 -22.896 1.00 63.38 383 GLY A N 1
ATOM 3141 C CA . GLY A 1 383 ? 2.554 4.275 -23.006 1.00 63.38 383 GLY A CA 1
ATOM 3142 C C . GLY A 1 383 ? 2.718 5.658 -23.653 1.00 63.38 383 GLY A C 1
ATOM 3143 O O . GLY A 1 383 ? 3.587 6.428 -23.237 1.00 63.38 383 GLY A O 1
ATOM 3144 N N . PHE A 1 384 ? 1.862 6.016 -24.616 1.00 66.50 384 PHE A N 1
ATOM 3145 C CA . PHE A 1 384 ? 1.897 7.319 -25.289 1.00 66.50 384 PHE A CA 1
ATOM 3146 C C . PHE A 1 384 ? 1.251 8.421 -24.446 1.00 66.50 384 PHE A C 1
ATOM 3148 O O . PHE A 1 384 ? 1.870 9.464 -24.213 1.00 66.50 384 PHE A O 1
ATOM 3155 N N . SER A 1 385 ? 0.045 8.167 -23.929 1.00 63.25 385 SER A N 1
ATOM 3156 C CA . SER A 1 385 ? -0.675 9.082 -23.031 1.00 63.25 385 SER A CA 1
ATOM 3157 C C . SER A 1 385 ? 0.161 9.425 -21.801 1.00 63.25 385 SER A C 1
ATOM 3159 O O . SER A 1 385 ? 0.228 10.576 -21.371 1.00 63.25 385 SER A O 1
ATOM 3161 N N . PHE A 1 386 ? 0.878 8.432 -21.282 1.00 64.56 386 PHE A N 1
ATOM 3162 C CA . PHE A 1 386 ? 1.803 8.587 -20.178 1.00 64.56 386 PHE A CA 1
ATOM 3163 C C . PHE A 1 386 ? 2.926 9.587 -20.480 1.00 64.56 386 PHE A C 1
ATOM 3165 O O . PHE A 1 386 ? 3.204 10.478 -19.677 1.00 64.56 386 PHE A O 1
ATOM 3172 N N . ARG A 1 387 ? 3.600 9.446 -21.629 1.00 65.25 387 ARG A N 1
ATOM 3173 C CA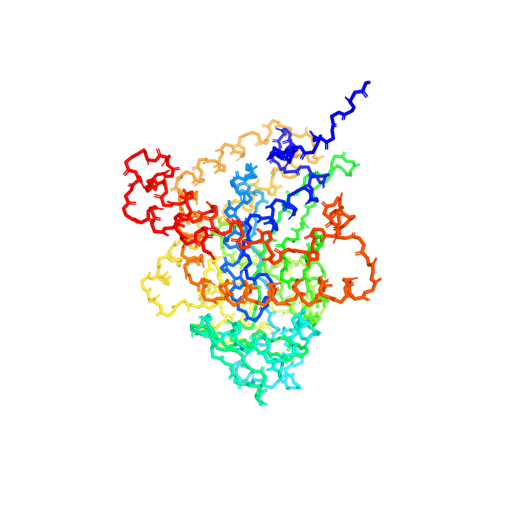 . ARG A 1 387 ? 4.750 10.295 -21.973 1.00 65.25 387 ARG A CA 1
ATOM 3174 C C . ARG A 1 387 ? 4.314 11.756 -22.127 1.00 65.25 387 ARG A C 1
ATOM 3176 O O . ARG A 1 387 ? 5.007 12.659 -21.661 1.00 65.25 387 ARG A O 1
ATOM 3183 N N . LEU A 1 388 ? 3.143 11.982 -22.726 1.00 64.06 388 LEU A N 1
ATOM 3184 C CA . LEU A 1 388 ? 2.526 13.305 -22.839 1.00 64.06 388 LEU A CA 1
ATOM 3185 C C . LEU A 1 388 ? 2.140 13.877 -21.467 1.00 64.06 388 LEU A C 1
ATOM 3187 O O . LEU A 1 388 ? 2.361 15.054 -21.186 1.00 64.06 388 LEU A O 1
ATOM 3191 N N . ARG A 1 389 ? 1.607 13.038 -20.583 1.00 63.25 389 ARG A N 1
ATOM 3192 C CA . ARG A 1 389 ? 1.268 13.422 -19.215 1.00 63.25 389 ARG A CA 1
ATOM 3193 C C . ARG A 1 389 ? 2.498 13.825 -18.407 1.00 63.25 389 ARG A C 1
ATOM 3195 O O . ARG A 1 389 ? 2.475 14.870 -17.772 1.00 63.25 389 ARG A O 1
ATOM 3202 N N . GLU A 1 390 ? 3.571 13.037 -18.432 1.00 63.88 390 GLU A N 1
ATOM 3203 C CA . GLU A 1 390 ? 4.803 13.345 -17.692 1.00 63.88 390 GLU A CA 1
ATOM 3204 C C . GLU A 1 390 ? 5.403 14.685 -18.134 1.00 63.88 390 GLU A C 1
ATOM 3206 O O . GLU A 1 390 ? 5.900 15.455 -17.311 1.00 63.88 390 GLU A O 1
ATOM 3211 N N . ARG A 1 391 ? 5.300 14.982 -19.430 1.00 66.12 391 ARG A N 1
ATOM 3212 C CA . ARG A 1 391 ? 5.636 16.277 -20.025 1.00 66.12 391 ARG A CA 1
ATOM 3213 C C . ARG A 1 391 ? 4.794 17.407 -19.422 1.00 66.12 391 ARG A C 1
ATOM 3215 O O . ARG A 1 391 ? 5.355 18.359 -18.882 1.00 66.12 391 ARG A O 1
ATOM 3222 N N . ILE A 1 392 ? 3.468 17.257 -19.408 1.00 63.41 392 ILE A N 1
ATOM 3223 C CA . ILE A 1 392 ? 2.535 18.230 -18.812 1.00 63.41 392 ILE A CA 1
ATOM 3224 C C . ILE A 1 392 ? 2.781 18.408 -17.306 1.00 63.41 392 ILE A C 1
ATOM 3226 O O . ILE A 1 392 ? 2.818 19.533 -16.818 1.00 63.41 392 ILE A O 1
ATOM 3230 N N . GLU A 1 393 ? 2.983 17.327 -16.556 1.00 63.41 393 GLU A N 1
ATOM 3231 C CA . GLU A 1 393 ? 3.244 17.372 -15.113 1.00 63.41 393 GLU A CA 1
ATOM 3232 C C . GLU A 1 393 ? 4.604 18.001 -14.798 1.00 63.41 393 GLU A C 1
ATOM 3234 O O . GLU A 1 393 ? 4.728 18.758 -13.836 1.00 63.41 393 GLU A O 1
ATOM 3239 N N . THR A 1 394 ? 5.622 17.739 -15.621 1.00 66.38 394 THR A N 1
ATOM 3240 C CA . THR A 1 394 ? 6.936 18.378 -15.492 1.00 66.38 394 THR A CA 1
ATOM 3241 C C . THR A 1 394 ? 6.825 19.880 -15.720 1.00 66.38 394 THR A C 1
ATOM 3243 O O . THR A 1 394 ? 7.335 20.647 -14.901 1.00 66.38 394 THR A O 1
ATOM 3246 N N . LEU A 1 395 ? 6.099 20.301 -16.760 1.00 65.75 395 LEU A N 1
ATOM 3247 C CA . LEU A 1 395 ? 5.786 21.708 -17.008 1.00 65.75 395 LEU A CA 1
ATOM 3248 C C . LEU A 1 395 ? 5.019 22.330 -15.837 1.00 65.75 395 LEU A C 1
ATOM 3250 O O . LEU A 1 395 ? 5.433 23.369 -15.329 1.00 65.75 395 LEU A O 1
ATOM 3254 N N . ALA A 1 396 ? 3.966 21.663 -15.358 1.00 63.53 396 ALA A N 1
ATOM 3255 C CA . ALA A 1 396 ? 3.139 22.130 -14.249 1.00 63.53 396 ALA A CA 1
ATOM 3256 C C . ALA A 1 396 ? 3.911 22.229 -12.925 1.00 63.53 396 ALA A C 1
ATOM 3258 O O . ALA A 1 396 ? 3.618 23.088 -12.101 1.00 63.53 396 ALA A O 1
ATOM 3259 N N . ARG A 1 397 ? 4.889 21.348 -12.691 1.00 66.62 397 ARG A N 1
ATOM 3260 C CA . ARG A 1 397 ? 5.746 21.394 -11.500 1.00 66.62 397 ARG A CA 1
ATOM 3261 C C . ARG A 1 397 ? 6.762 22.524 -11.585 1.00 66.62 397 ARG A C 1
ATOM 3263 O O . ARG A 1 397 ? 6.992 23.198 -10.592 1.00 66.62 397 ARG A O 1
ATOM 3270 N N . ILE A 1 398 ? 7.381 22.715 -12.747 1.00 67.19 398 ILE A N 1
ATOM 3271 C CA . ILE A 1 398 ? 8.347 23.801 -12.953 1.00 67.19 398 ILE A CA 1
ATOM 3272 C C . ILE A 1 398 ? 7.645 25.159 -12.891 1.00 67.19 398 ILE A C 1
ATOM 3274 O O . ILE A 1 398 ? 8.259 26.127 -12.459 1.00 67.19 398 ILE A O 1
ATOM 3278 N N . SER A 1 399 ? 6.361 25.215 -13.250 1.00 62.53 399 SER A N 1
ATOM 3279 C CA . SER A 1 399 ? 5.538 26.418 -13.160 1.00 62.53 399 SER A CA 1
ATOM 3280 C C . SER A 1 399 ? 4.961 26.698 -11.765 1.00 62.53 399 SER A C 1
ATOM 3282 O O . SER A 1 399 ? 4.104 27.572 -11.658 1.00 62.53 399 SER A O 1
ATOM 3284 N N . ARG A 1 400 ? 5.331 25.943 -10.717 1.00 63.97 400 ARG A N 1
ATOM 3285 C CA . ARG A 1 400 ? 4.801 26.112 -9.351 1.00 63.97 400 ARG A CA 1
ATOM 3286 C C . ARG A 1 400 ? 5.898 26.437 -8.333 1.00 63.97 400 ARG A C 1
ATOM 3288 O O . ARG A 1 400 ? 7.000 25.901 -8.427 1.00 63.97 400 ARG A O 1
ATOM 3295 N N . ASN A 1 401 ? 5.579 27.272 -7.341 1.00 63.34 401 ASN A N 1
ATOM 3296 C CA . ASN A 1 401 ? 6.460 27.575 -6.204 1.00 63.34 401 ASN A CA 1
ATOM 3297 C C . ASN A 1 401 ? 6.467 26.440 -5.149 1.00 63.34 401 ASN A C 1
ATOM 3299 O O . ASN A 1 401 ? 5.783 25.423 -5.296 1.00 63.34 401 ASN A O 1
ATOM 3303 N N . GLU A 1 402 ? 7.246 26.591 -4.069 1.00 57.03 402 GLU A N 1
ATOM 3304 C CA . GLU A 1 402 ? 7.336 25.590 -2.986 1.00 57.03 402 GLU A CA 1
ATOM 3305 C C . GLU A 1 402 ? 6.002 25.363 -2.253 1.00 57.03 402 GLU A C 1
ATOM 3307 O O . GLU A 1 402 ? 5.783 24.297 -1.675 1.00 57.03 402 GLU A O 1
ATOM 3312 N N . GLN A 1 403 ? 5.100 26.341 -2.326 1.00 52.81 403 GLN A N 1
ATOM 3313 C CA . GLN A 1 403 ? 3.749 26.323 -1.774 1.00 52.81 403 GLN A CA 1
ATOM 3314 C C . GLN A 1 403 ? 2.727 25.689 -2.739 1.00 52.81 403 GLN A C 1
ATOM 3316 O O . GLN A 1 403 ? 1.606 25.383 -2.334 1.00 52.81 403 GLN A O 1
ATOM 3321 N N . GLY A 1 404 ? 3.120 25.405 -3.987 1.00 54.25 404 GLY A N 1
ATOM 3322 C CA . GLY A 1 404 ? 2.292 24.755 -5.004 1.00 54.25 404 GLY A CA 1
ATOM 3323 C C . GLY A 1 404 ? 1.434 25.702 -5.848 1.00 54.25 404 GLY A C 1
ATOM 3324 O O . GLY A 1 404 ? 0.616 25.217 -6.633 1.00 54.25 404 GLY A O 1
ATOM 3325 N N . GLU A 1 405 ? 1.620 27.014 -5.719 1.00 61.72 405 GLU A N 1
ATOM 3326 C CA . GLU A 1 405 ? 0.920 28.045 -6.491 1.00 61.72 405 GLU A CA 1
ATOM 3327 C C . GLU A 1 405 ? 1.607 28.268 -7.840 1.00 61.72 405 GLU A C 1
ATOM 3329 O O . GLU A 1 405 ? 2.826 28.124 -7.943 1.00 61.72 405 GLU A O 1
ATOM 3334 N N . ILE A 1 406 ? 0.832 28.605 -8.878 1.00 56.59 406 ILE A N 1
ATOM 3335 C CA . ILE A 1 406 ? 1.383 28.910 -10.205 1.00 56.59 406 ILE A CA 1
ATOM 3336 C C . ILE A 1 406 ? 2.184 30.208 -10.108 1.00 56.59 406 ILE A C 1
ATOM 3338 O O . ILE A 1 406 ? 1.625 31.266 -9.830 1.00 56.59 406 ILE A O 1
ATOM 3342 N N . ASP A 1 407 ? 3.482 30.123 -10.372 1.00 56.91 407 ASP A N 1
ATOM 3343 C CA . ASP A 1 407 ? 4.381 31.268 -10.357 1.00 56.91 407 ASP A CA 1
ATOM 3344 C C . ASP A 1 407 ? 4.561 31.795 -11.788 1.00 56.91 407 ASP A C 1
ATOM 3346 O O . ASP A 1 407 ? 5.159 31.140 -12.642 1.00 56.91 407 ASP A O 1
ATOM 3350 N N . ALA A 1 408 ? 4.036 32.988 -12.073 1.00 51.78 408 ALA A N 1
ATOM 3351 C CA . ALA A 1 408 ? 4.167 33.628 -13.383 1.00 51.78 408 ALA A CA 1
ATOM 3352 C C . ALA A 1 408 ? 5.627 33.994 -13.730 1.00 51.78 408 ALA A C 1
ATOM 3354 O O . ALA A 1 408 ? 5.966 34.106 -14.909 1.00 51.78 408 ALA A O 1
ATOM 3355 N N . ALA A 1 409 ? 6.514 34.116 -12.732 1.00 52.44 409 ALA A N 1
ATOM 3356 C CA . ALA A 1 409 ? 7.950 34.299 -12.941 1.00 52.44 409 ALA A CA 1
ATOM 3357 C C . ALA A 1 409 ? 8.665 32.993 -13.349 1.00 52.44 409 ALA A C 1
ATOM 3359 O O . ALA A 1 409 ? 9.842 33.010 -13.720 1.00 52.44 409 ALA A O 1
ATOM 3360 N N . ALA A 1 410 ? 7.964 31.853 -13.338 1.00 51.28 410 ALA A N 1
ATOM 3361 C CA . ALA A 1 410 ? 8.511 30.548 -13.683 1.00 51.28 410 ALA A CA 1
ATOM 3362 C C . ALA A 1 410 ? 8.689 30.296 -15.189 1.00 51.28 410 ALA A C 1
ATOM 3364 O O . ALA A 1 410 ? 9.140 29.211 -15.548 1.00 51.28 410 ALA A O 1
ATOM 3365 N N . LEU A 1 411 ? 8.480 31.287 -16.069 1.00 53.84 411 LEU A N 1
ATOM 3366 C CA . LEU A 1 411 ? 8.988 31.296 -17.459 1.00 53.84 411 LEU A CA 1
ATOM 3367 C C . LEU A 1 411 ? 10.532 31.402 -17.517 1.00 53.84 411 LEU A C 1
ATOM 3369 O O . LEU A 1 411 ? 11.118 32.081 -18.357 1.00 53.84 411 LEU A O 1
ATOM 3373 N N . ASN A 1 412 ? 11.211 30.744 -16.586 1.00 60.03 412 ASN A N 1
ATOM 3374 C CA . ASN A 1 412 ? 12.653 30.697 -16.469 1.00 60.03 412 ASN A CA 1
ATOM 3375 C C . ASN A 1 412 ? 13.237 29.667 -17.467 1.00 60.03 412 ASN A C 1
ATOM 3377 O O . ASN A 1 412 ? 12.500 28.875 -18.067 1.00 60.03 412 ASN A O 1
ATOM 3381 N N . PRO A 1 413 ? 14.570 29.614 -17.645 1.00 60.25 413 PRO A N 1
ATOM 3382 C CA . PRO A 1 413 ? 15.203 28.687 -18.584 1.00 60.25 413 PRO A CA 1
ATOM 3383 C C . PRO A 1 413 ? 14.834 27.208 -18.379 1.00 60.25 413 PRO A C 1
ATOM 3385 O O . PRO A 1 413 ? 14.829 26.450 -19.346 1.00 60.25 413 PRO A O 1
ATOM 3388 N N . ARG A 1 414 ? 14.466 26.786 -17.157 1.00 53.75 414 ARG A N 1
ATOM 3389 C CA . ARG A 1 414 ? 14.018 25.409 -16.886 1.00 53.75 414 ARG A CA 1
ATOM 3390 C C . ARG A 1 414 ? 12.642 25.127 -17.486 1.00 53.75 414 ARG A C 1
ATOM 3392 O O . ARG A 1 414 ? 12.429 24.025 -17.978 1.00 53.75 414 ARG A O 1
ATOM 3399 N N . TYR A 1 415 ? 11.732 26.101 -17.481 1.00 58.97 415 TYR A N 1
ATOM 3400 C CA . TYR A 1 415 ? 10.427 25.974 -18.137 1.00 58.97 415 TYR A CA 1
ATOM 3401 C C . TYR A 1 415 ? 10.569 25.941 -19.657 1.00 58.97 415 TYR A C 1
ATOM 3403 O O . TYR A 1 415 ? 9.961 25.094 -20.307 1.00 58.97 415 TYR A O 1
ATOM 3411 N N . ILE A 1 416 ? 11.421 26.800 -20.226 1.00 56.34 416 ILE A N 1
ATOM 3412 C CA . ILE A 1 416 ? 11.716 26.801 -21.668 1.00 56.34 416 ILE A CA 1
ATOM 3413 C C . ILE A 1 416 ? 12.337 25.463 -22.086 1.00 56.34 416 ILE A C 1
ATOM 3415 O O . ILE A 1 416 ? 11.898 24.861 -23.062 1.00 56.34 416 ILE A O 1
ATOM 3419 N N . GLN A 1 417 ? 13.303 24.948 -21.321 1.00 57.84 417 GLN A N 1
ATOM 3420 C CA . GLN A 1 417 ? 13.918 23.651 -21.591 1.00 57.84 417 GLN A CA 1
ATOM 3421 C C . GLN A 1 417 ? 12.913 22.499 -21.477 1.00 57.84 417 GLN A C 1
ATOM 3423 O O . GLN A 1 417 ? 12.835 21.681 -22.390 1.00 57.84 417 GLN A O 1
ATOM 3428 N N . ALA A 1 418 ? 12.089 22.475 -20.426 1.00 55.34 418 ALA A N 1
ATOM 3429 C CA . ALA A 1 418 ? 11.017 21.493 -20.300 1.00 55.34 418 ALA A CA 1
ATOM 3430 C C . ALA A 1 418 ? 10.006 21.599 -21.452 1.00 55.34 418 ALA A C 1
ATOM 3432 O O . ALA A 1 418 ? 9.565 20.580 -21.967 1.00 55.34 418 ALA A O 1
ATOM 3433 N N . THR A 1 419 ? 9.688 22.809 -21.921 1.00 52.38 419 THR A N 1
ATOM 3434 C CA . THR A 1 419 ? 8.797 23.039 -23.072 1.00 52.38 419 THR A CA 1
ATOM 3435 C C . THR A 1 419 ? 9.410 22.496 -24.362 1.00 52.38 419 THR A C 1
ATOM 3437 O O . THR A 1 419 ? 8.738 21.796 -25.114 1.00 52.38 419 THR A O 1
ATOM 3440 N N . ILE A 1 420 ? 10.703 22.731 -24.599 1.00 54.12 420 ILE A N 1
ATOM 3441 C CA . ILE A 1 420 ? 11.432 22.171 -25.747 1.00 54.12 420 ILE A CA 1
ATOM 3442 C C . ILE A 1 420 ? 11.482 20.636 -25.671 1.00 54.12 420 ILE A C 1
ATOM 3444 O O . ILE A 1 420 ? 11.275 19.969 -26.683 1.00 54.12 420 ILE A O 1
ATOM 3448 N N . GLU A 1 421 ? 11.705 20.066 -24.485 1.00 50.16 421 GLU A N 1
ATOM 3449 C CA . GLU A 1 421 ? 11.655 18.615 -24.233 1.00 50.16 421 GLU A CA 1
ATOM 3450 C C . GLU A 1 421 ? 10.240 18.025 -24.392 1.00 50.16 421 GLU A C 1
ATOM 3452 O O . GLU A 1 421 ? 10.095 16.823 -24.619 1.00 50.16 421 GLU A O 1
ATOM 3457 N N . CYS A 1 422 ? 9.194 18.856 -24.303 1.00 43.75 422 CYS A N 1
ATOM 3458 C CA . CYS A 1 422 ? 7.819 18.462 -24.603 1.00 43.75 422 CYS A CA 1
ATOM 3459 C C . CYS A 1 422 ? 7.499 18.474 -26.105 1.00 43.75 422 CYS A C 1
ATOM 3461 O O . CYS A 1 422 ? 6.601 17.737 -26.516 1.00 43.75 422 CYS A O 1
ATOM 3463 N N . ILE A 1 423 ? 8.209 19.288 -26.897 1.00 41.31 423 ILE A N 1
ATOM 3464 C CA . ILE A 1 423 ? 8.036 19.432 -28.354 1.00 41.31 423 ILE A CA 1
ATOM 3465 C C . ILE A 1 423 ? 8.865 18.396 -29.132 1.00 41.31 423 ILE A C 1
ATOM 3467 O O . ILE A 1 423 ? 8.393 17.884 -30.145 1.00 41.31 423 ILE A O 1
ATOM 3471 N N . LYS A 1 424 ? 10.087 18.091 -28.676 1.00 35.16 424 LYS A N 1
ATOM 3472 C CA . LYS A 1 424 ? 10.932 17.007 -29.216 1.00 35.16 424 LYS A CA 1
ATOM 3473 C C . LYS A 1 424 ? 10.443 15.635 -28.766 1.00 35.16 424 LYS A C 1
ATOM 3475 O O . LYS A 1 424 ? 10.768 14.639 -29.439 1.00 35.16 424 LYS A O 1
#

Secondary structure (DSSP, 8-state):
----S-------PPPB-TTT-PBBGGGHHHHHHHHHHHS-S-TT-TTS-HHHHHHHHHHHHHHTT--GGGEEEEEEE-S---HHHHH---GGG-TT--EEE-TTTTT--TT-HHHHHHHHHTT-EEETTTTEEEETTEEEE-SSEEE-TTTSEEEEEEEEEEETTTTEEEEEEE-TTT-SS--B-GGGHHHHTT-TT-EEEEEETTPPPEE-GGG--HHHHHHHHHHH--S-GGGS-HHHHHHHHHHHHTPPTTSTT-GGG-BTTBSSPPS-HHHHHHHHHHTTTTHHHHHHHHHHHHHHHTT-HHHHHHHHHHHHHHHHHTTHHHHHHHHHHHHHHHHHHHHHHHHHHHHHHHHHHHHHHHHTT--HHHHHTSHHHHHHTHHHHHHHHHHHHHHHHHTB-TTS-B-GGG-SHHHHHHHHHHH-

Foldseek 3Di:
DDDPPPDCPLDLAFDADPLQRAGAPVCFQSLLVLVVVPDLDPLLQQQDQQLLSQLQSLLSCVVSVHDLLQKKKKKWAFQAAAPVLLPDPDVVVRVQFQKAFRPCLVQDDVPDPLLVVLCVVLVWDDDNVQQWIDFPPDIGHNDRMHTNSNLSMGMWMWGWHQHPVVLAIDIWTDRSNQPSRGTHDPLCSCVRRVGLQIWMWMARQLEQTATDPVNHDPVRQVLCCVVPVDNDSVPDDPVRRQVSQCVSRVHDVVGLSRSLQAFSSGSDQDPDPVVSVVRNVSRRLRVVSVVLSVVLRVCSSVVVSVSRVVSVVVVVVSCVVSVVSVVSVVSNVVSCVVCVRSSSSVLSSLQVQLVVVVVVCVVVVHDLVVLVSDPNSCSSNVSVVSVLVVLVVQLQVLQADPVSDGNPVSVDPSNVVSVVVNVD

Radius of gyration: 23.01 Å; Cα contacts (8 Å, |Δi|>4): 626; chains: 1; bounding box: 50×58×68 Å

Solvent-accessible surface area (backbone atoms only — not comparable to full-atom values): 23243 Å² total; per-residue (Å²): 134,85,76,78,88,83,76,79,73,82,75,74,76,67,61,51,40,88,79,80,48,25,38,32,50,87,44,52,67,60,51,48,50,54,47,64,63,71,48,80,43,60,35,74,49,68,69,55,58,38,41,36,51,32,33,43,51,53,42,50,44,43,76,48,65,42,48,68,84,37,32,31,39,31,39,39,32,39,36,65,38,21,74,70,52,67,73,54,79,57,61,93,81,34,94,38,43,49,32,31,75,30,75,51,35,90,72,57,62,69,79,40,64,68,54,48,50,52,33,49,76,69,73,33,48,73,40,55,94,77,36,34,39,38,34,84,96,43,77,49,71,62,43,68,61,37,54,34,76,88,64,44,44,50,36,38,30,33,38,43,21,38,30,85,88,76,60,43,76,46,67,30,31,57,39,54,54,80,40,76,87,54,72,42,52,69,84,47,51,36,65,60,25,62,14,91,64,42,48,49,25,40,20,36,58,39,5,55,76,38,76,41,70,94,70,52,49,74,70,53,47,54,49,46,37,72,76,70,72,48,94,52,74,87,75,47,50,78,64,54,46,38,54,46,48,18,66,71,22,48,18,44,86,83,29,72,47,19,63,86,50,36,34,47,64,43,49,64,71,56,92,50,61,68,60,35,52,55,46,43,72,47,35,42,75,20,47,67,50,51,61,49,46,51,52,37,51,51,26,57,64,71,68,36,62,84,60,28,57,61,46,52,52,52,50,53,50,49,41,58,76,70,38,44,71,59,53,41,50,52,50,22,55,53,26,50,66,72,42,43,42,52,21,56,48,49,50,50,51,34,32,49,48,22,52,50,55,50,51,56,38,54,74,67,73,51,66,68,72,66,30,72,75,35,76,74,36,42,60,54,41,37,25,57,58,46,56,55,45,55,39,53,50,51,45,56,52,52,29,28,47,99,88,67,49,79,37,84,80,31,80,36,73,68,37,54,49,47,50,50,66,59,73,106

Mean predicted aligned error: 8.14 Å